Protein AF-0000000069709488 (afdb_homodimer)

Radius of gyration: 29.59 Å; Cα contacts (8 Å, |Δi|>4): 985; chains: 2; bounding box: 40×98×59 Å

pLDDT: mean 84.91, std 17.82, range [21.91, 98.38]

Solvent-accessible surface area (backbone atoms only — not comparable to full-atom values): 26931 Å² total; per-residue (Å²): 126,83,75,73,75,77,73,74,65,70,74,74,66,54,32,27,31,30,35,59,42,62,35,77,52,89,76,75,82,40,65,54,57,52,63,56,42,53,61,23,44,34,39,37,34,28,33,29,82,46,61,87,90,55,57,55,66,60,48,42,72,74,41,39,70,61,33,50,52,54,43,46,53,54,48,49,55,40,43,74,71,68,25,51,68,48,76,46,79,44,66,36,78,49,66,70,63,45,55,55,48,49,29,59,74,67,58,32,38,27,38,40,43,76,30,79,54,62,58,86,53,90,60,48,35,32,38,33,56,54,55,62,66,24,59,52,67,54,51,44,51,35,50,26,47,36,34,30,92,51,73,54,27,40,32,42,34,30,59,36,71,55,80,56,70,36,58,50,38,30,54,52,26,22,46,45,15,49,49,50,51,30,33,75,56,49,27,58,62,92,38,51,48,69,48,78,38,57,64,59,56,40,65,60,44,49,64,68,52,52,76,82,36,38,29,40,35,38,64,40,56,73,81,75,21,66,72,51,56,44,22,74,56,54,47,42,40,63,72,72,42,52,53,24,35,35,39,36,52,61,86,126,127,85,75,74,80,79,75,75,65,71,72,74,65,54,31,26,30,28,36,58,41,61,36,76,52,90,76,74,83,40,65,54,56,53,63,56,42,53,63,23,44,33,39,37,35,28,34,29,83,47,62,88,90,55,56,54,67,60,48,42,72,73,41,38,70,59,32,50,51,54,43,45,54,54,50,49,56,39,44,74,70,69,25,52,70,49,75,47,78,46,65,37,76,49,68,70,63,47,54,55,50,48,29,58,76,68,58,31,38,28,37,41,43,75,30,80,52,61,58,86,53,87,60,47,34,34,37,32,55,54,56,60,65,26,60,51,67,55,52,44,51,35,51,27,48,37,36,29,90,51,73,56,27,40,33,42,33,30,57,36,53,77,86,52,68,35,57,49,38,32,54,50,27,21,45,45,15,47,50,51,51,30,32,75,57,47,28,59,61,93,37,49,46,68,48,76,39,68,63,62,57,38,64,58,44,49,64,66,52,52,79,82,39,40,29,38,34,40,65,43,55,68,82,76,20,60,74,50,52,45,21,74,55,52,47,42,42,62,72,72,42,51,51,24,35,36,38,36,51,60,86,125

Secondary structure (DSSP, 8-state):
--------S----TTEEEEEEE-SS-----HHHHHHTTTSEEEEEEEEE--TTS-HHHHHHHHHHHHHHHHHHHHHHHHHTT-EEEEEEEEES-HHHHHHHHHHHTT-SEEEE--SPPPSSSS-EEEEE--TTS-HHHHHHHHHHHHTTS--EEEEEEE--SS-HHHHHHHHHHHHHHHHHHHHTT--GGGEEEEEE-SS-HHHHHHHHGGGSSEEEEE--STTHHHHTTTHHHHHHHHH---EEEEEPP--/--------S----TTEEEEEEE-SS-----HHHHHHTTTSEEEEEEEEE--TTS-HHHHHHHHHHHHHHHHHHHHHHHHHTT-EEEEEEEEES-HHHHHHHHHHHTT-SEEEE--SPPPSSSS-EEEEE--TTS-HHHHHHHHHHHHTTS--EEEEEEE--S--HHHHHHHHHHHHHHHHHHHHTT--GGGEEEEEE-SS-HHHHHHHHGGGSSEEEEE--STTHHHHTTTHHHHHHHHH---EEEEEPP--

Structure (mmCIF, N/CA/C/O backbone):
data_AF-0000000069709488-model_v1
#
loop_
_entity.id
_entity.type
_entity.pdbx_description
1 polymer 'UspA domain-containing protein'
#
loop_
_atom_site.group_PDB
_atom_site.id
_atom_site.type_symbol
_atom_site.label_atom_id
_atom_site.label_alt_id
_atom_site.label_comp_id
_atom_site.label_asym_id
_atom_site.label_entity_id
_atom_site.label_seq_id
_atom_site.pdbx_PDB_ins_code
_atom_site.Cartn_x
_atom_site.Cartn_y
_atom_site.Cartn_z
_atom_site.occupancy
_atom_site.B_iso_or_equiv
_atom_site.auth_seq_id
_atom_site.auth_comp_id
_atom_site.auth_asym_id
_atom_site.auth_atom_id
_atom_site.pdbx_PDB_model_num
ATOM 1 N N . MET A 1 1 ? 7.996 -11.148 27.422 1 22.48 1 MET A N 1
ATOM 2 C CA . MET A 1 1 ? 8.852 -11.539 26.297 1 22.48 1 MET A CA 1
ATOM 3 C C . MET A 1 1 ? 8.039 -12.266 25.219 1 22.48 1 MET A C 1
ATOM 5 O O . MET A 1 1 ? 7.336 -13.227 25.516 1 22.48 1 MET A O 1
ATOM 9 N N . PRO A 1 2 ? 7.441 -11.555 24.234 1 28.45 2 PRO A N 1
ATOM 10 C CA . PRO A 1 2 ? 6.41 -12.242 23.453 1 28.45 2 PRO A CA 1
ATOM 11 C C . PRO A 1 2 ? 6.91 -13.555 22.859 1 28.45 2 PRO A C 1
ATOM 13 O O . PRO A 1 2 ? 8.109 -13.711 22.609 1 28.45 2 PRO A O 1
ATOM 16 N N . LYS A 1 3 ? 6.266 -14.656 23.219 1 32.59 3 LYS A N 1
ATOM 17 C CA . LYS A 1 3 ? 6.629 -16.031 22.891 1 32.59 3 LYS A CA 1
ATOM 18 C C . LYS A 1 3 ? 7.066 -16.156 21.438 1 32.59 3 LYS A C 1
ATOM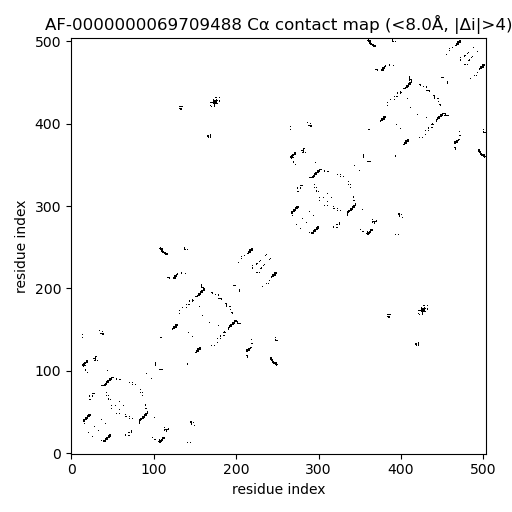 20 O O . LYS A 1 3 ? 6.422 -15.602 20.547 1 32.59 3 LYS A O 1
ATOM 25 N N . PRO A 1 4 ? 8.305 -16.609 21.156 1 30.84 4 PRO A N 1
ATOM 26 C CA . PRO A 1 4 ? 8.797 -16.953 19.828 1 30.84 4 PRO A CA 1
ATOM 27 C C . PRO A 1 4 ? 7.82 -17.797 19.031 1 30.84 4 PRO A C 1
ATOM 29 O O . PRO A 1 4 ? 7.172 -18.688 19.594 1 30.84 4 PRO A O 1
ATOM 32 N N . LEU A 1 5 ? 7.031 -17.266 18.125 1 33.62 5 LEU A N 1
ATOM 33 C CA . LEU A 1 5 ? 6.246 -18.172 17.297 1 33.62 5 LEU A CA 1
ATOM 34 C C . LEU A 1 5 ? 7.051 -19.422 16.953 1 33.62 5 LEU A C 1
ATOM 36 O O . LEU A 1 5 ? 8.195 -19.328 16.5 1 33.62 5 LEU A O 1
ATOM 40 N N . SER A 1 6 ? 6.887 -20.469 17.656 1 29.67 6 SER A N 1
ATOM 41 C CA . SER A 1 6 ? 7.473 -21.781 17.391 1 29.67 6 SER A CA 1
ATOM 42 C C . SER A 1 6 ? 7.566 -22.047 15.898 1 29.67 6 SER A C 1
ATOM 44 O O . SER A 1 6 ? 6.555 -22.031 15.195 1 29.67 6 SER A O 1
ATOM 46 N N . ALA A 1 7 ? 8.602 -21.734 15.258 1 36.12 7 ALA A N 1
ATOM 47 C CA . ALA A 1 7 ? 9.234 -21.875 13.945 1 36.12 7 ALA A CA 1
ATOM 48 C C . ALA A 1 7 ? 9.078 -23.297 13.414 1 36.12 7 ALA A C 1
ATOM 50 O O . ALA A 1 7 ? 9.758 -23.688 12.461 1 36.12 7 ALA A O 1
ATOM 51 N N . ASN A 1 8 ? 8.555 -24.156 14.133 1 33.22 8 ASN A N 1
ATOM 52 C CA . ASN A 1 8 ? 8.742 -25.547 13.695 1 33.22 8 ASN A CA 1
ATOM 53 C C . ASN A 1 8 ? 7.941 -25.844 12.43 1 33.22 8 ASN A C 1
ATOM 55 O O . ASN A 1 8 ? 7.633 -27 12.148 1 33.22 8 ASN A O 1
ATOM 59 N N . THR A 1 9 ? 6.906 -25 12.047 1 36.69 9 THR A N 1
ATOM 60 C CA . THR A 1 9 ? 6.16 -25.484 10.891 1 36.69 9 THR A CA 1
ATOM 61 C C . THR A 1 9 ? 7.078 -25.672 9.688 1 36.69 9 THR A C 1
ATOM 63 O O . THR A 1 9 ? 7.879 -24.781 9.375 1 36.69 9 THR A O 1
ATOM 66 N N . THR A 1 10 ? 7.398 -26.828 9.328 1 37.84 10 THR A N 1
ATOM 67 C CA . THR A 1 10 ? 8.156 -27.156 8.125 1 37.84 10 THR A CA 1
ATOM 68 C C . THR A 1 10 ? 7.922 -26.094 7.043 1 37.84 10 THR A C 1
ATOM 70 O O . THR A 1 10 ? 6.777 -25.781 6.719 1 37.84 10 THR A O 1
ATOM 73 N N . PRO A 1 11 ? 8.805 -25.234 6.852 1 42.09 11 PRO A N 1
ATOM 74 C CA . PRO A 1 11 ? 8.617 -24.141 5.902 1 42.09 11 PRO A CA 1
ATOM 75 C C . PRO A 1 11 ? 7.879 -24.578 4.637 1 42.09 11 PRO A C 1
ATOM 77 O O . PRO A 1 11 ? 8.219 -25.609 4.043 1 42.09 11 PRO A O 1
ATOM 80 N N . GLU A 1 12 ? 6.578 -24.75 4.598 1 50.81 12 GLU A N 1
ATOM 81 C CA . GLU A 1 12 ? 5.824 -25 3.371 1 50.81 12 GLU A CA 1
ATOM 82 C C . GLU A 1 12 ? 6.605 -24.531 2.143 1 50.81 12 GLU A C 1
ATOM 84 O O . GLU A 1 12 ? 7.102 -23.406 2.102 1 50.81 12 GLU A O 1
ATOM 89 N N . SER A 1 13 ? 7.281 -25.516 1.524 1 60.78 13 SER A N 1
ATOM 90 C CA . SER A 1 13 ? 8.102 -25.203 0.36 1 60.78 13 SER A CA 1
ATOM 91 C C . SER A 1 13 ? 7.32 -24.375 -0.658 1 60.78 13 SER A C 1
ATOM 93 O O . SER A 1 13 ? 6.277 -24.812 -1.148 1 60.78 13 SER A O 1
ATOM 95 N N . LEU A 1 14 ? 7.41 -23.125 -0.71 1 69.44 14 LEU A N 1
ATOM 96 C CA . LEU A 1 14 ? 6.699 -22.172 -1.567 1 69.44 14 LEU A CA 1
ATOM 97 C C . LEU A 1 14 ? 7.254 -22.219 -2.988 1 69.44 14 LEU A C 1
ATOM 99 O O . LEU A 1 14 ? 6.906 -21.359 -3.812 1 69.44 14 LEU A O 1
ATOM 103 N N . ASP A 1 15 ? 7.984 -23.469 -3.346 1 85.06 15 ASP A N 1
ATOM 104 C CA . ASP A 1 15 ? 8.602 -23.453 -4.672 1 85.06 15 ASP A CA 1
ATOM 105 C C . ASP A 1 15 ? 8.094 -24.625 -5.523 1 85.06 15 ASP A C 1
ATOM 107 O O . ASP A 1 15 ? 8.641 -24.906 -6.59 1 85.06 15 ASP A O 1
ATOM 111 N N . ARG A 1 16 ? 7.051 -25.312 -5.043 1 93.94 16 ARG A N 1
ATOM 112 C CA . ARG A 1 16 ? 6.508 -26.375 -5.871 1 93.94 16 ARG A CA 1
ATOM 113 C C . ARG A 1 16 ? 5.508 -25.828 -6.887 1 93.94 16 ARG A C 1
ATOM 115 O O . ARG A 1 16 ? 4.562 -25.125 -6.516 1 93.94 16 ARG A O 1
ATOM 122 N N . VAL A 1 17 ? 5.703 -26.219 -8.133 1 96.12 17 VAL A N 1
ATOM 123 C CA . VAL A 1 17 ? 4.906 -25.688 -9.227 1 96.12 17 VAL A CA 1
ATOM 124 C C . VAL A 1 17 ? 4.285 -26.844 -10.023 1 96.12 17 VAL A C 1
ATOM 126 O O . VAL A 1 17 ? 4.973 -27.797 -10.375 1 96.12 17 VAL A O 1
ATOM 129 N N . LEU A 1 18 ? 2.994 -26.75 -10.195 1 96.19 18 LEU A N 1
ATOM 130 C CA . LEU A 1 18 ? 2.332 -27.688 -11.102 1 96.19 18 LEU A CA 1
ATOM 131 C C . LEU A 1 18 ? 2.436 -27.203 -12.547 1 96.19 18 LEU A C 1
ATOM 133 O O . LEU A 1 18 ? 2.158 -26.047 -12.844 1 96.19 18 LEU A O 1
ATOM 137 N N . LEU A 1 19 ? 2.869 -28.109 -13.375 1 96.75 19 LEU A N 1
ATOM 138 C CA . LEU A 1 19 ? 2.98 -27.828 -14.805 1 96.75 19 LEU A CA 1
ATOM 139 C C . LEU A 1 19 ? 2.184 -28.844 -15.617 1 96.75 19 LEU A C 1
ATOM 141 O O . LEU A 1 19 ? 2.711 -29.891 -16 1 96.75 19 LEU A O 1
ATOM 145 N N . PRO A 1 20 ? 0.916 -28.531 -15.883 1 96 20 PRO A N 1
ATOM 146 C CA . PRO A 1 20 ? 0.095 -29.406 -16.719 1 96 20 PRO A CA 1
ATOM 147 C C . PRO A 1 20 ? 0.385 -29.25 -18.203 1 96 20 PRO A C 1
ATOM 149 O O . PRO A 1 20 ? 0.502 -28.125 -18.703 1 96 20 PRO A O 1
ATOM 152 N N . VAL A 1 21 ? 0.504 -30.391 -18.859 1 95.88 21 VAL A N 1
ATOM 153 C CA . VAL A 1 21 ? 0.723 -30.359 -20.297 1 95.88 21 VAL A CA 1
ATOM 154 C C . VAL A 1 21 ? -0.163 -31.406 -20.969 1 95.88 21 VAL A C 1
ATOM 156 O O . VAL A 1 21 ? -0.318 -32.531 -20.469 1 95.88 21 VAL A O 1
ATOM 159 N N . GLU A 1 22 ? -0.775 -31.016 -22.031 1 94.5 22 GLU A N 1
ATOM 160 C CA . GLU A 1 22 ? -1.573 -31.969 -22.797 1 94.5 22 GLU A CA 1
ATOM 161 C C . GLU A 1 22 ? -0.687 -32.875 -23.641 1 94.5 22 GLU A C 1
ATOM 163 O O . GLU A 1 22 ? 0.06 -32.375 -24.5 1 94.5 22 GLU A O 1
ATOM 168 N N . VAL A 1 23 ? -0.818 -34.219 -23.484 1 96.75 23 VAL A N 1
ATOM 169 C CA . VAL A 1 23 ? 0.104 -35.125 -24.141 1 96.75 23 VAL A CA 1
ATOM 170 C C . VAL A 1 23 ? -0.648 -35.969 -25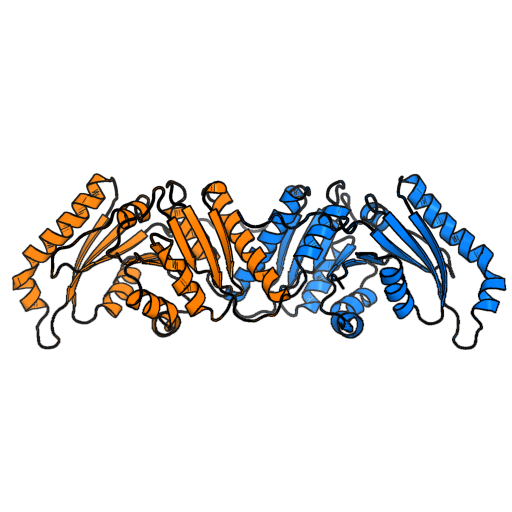.188 1 96.75 23 VAL A C 1
ATOM 172 O O . VAL A 1 23 ? -0.116 -36.938 -25.719 1 96.75 23 VAL A O 1
ATOM 175 N N . SER A 1 24 ? -1.902 -35.594 -25.469 1 94.25 24 SER A N 1
ATOM 176 C CA . SER A 1 24 ? -2.635 -36.25 -26.531 1 94.25 24 SER A CA 1
ATOM 177 C C . SER A 1 24 ? -2.082 -35.875 -27.906 1 94.25 24 SER A C 1
ATOM 179 O O . SER A 1 24 ? -2.367 -36.562 -28.891 1 94.25 24 SER A O 1
ATOM 181 N N . GLY A 1 25 ? -1.315 -34.844 -27.984 1 93 25 GLY A N 1
ATOM 182 C CA . GLY A 1 25 ? -0.586 -34.406 -29.156 1 93 25 GLY A CA 1
ATOM 183 C C . GLY A 1 25 ? 0.836 -33.969 -28.844 1 93 25 GLY A C 1
ATOM 184 O O . GLY A 1 25 ? 1.325 -34.188 -27.734 1 93 25 GLY A O 1
ATOM 185 N N . PRO A 1 26 ? 1.529 -33.5 -29.891 1 91.69 26 PRO A N 1
ATOM 186 C CA . PRO A 1 26 ? 2.891 -33 -29.656 1 91.69 26 PRO A CA 1
ATOM 187 C C . PRO A 1 26 ? 2.945 -31.906 -28.609 1 91.69 26 PRO A C 1
ATOM 189 O O . PRO A 1 26 ? 2.047 -31.062 -28.547 1 91.69 26 PRO A O 1
ATOM 192 N N . VAL A 1 27 ? 3.961 -31.969 -27.812 1 91.88 27 VAL A N 1
ATOM 193 C CA . VAL A 1 27 ? 4.105 -31 -26.734 1 91.88 27 VAL A CA 1
ATOM 194 C C . VAL A 1 27 ? 5.293 -30.078 -27.016 1 91.88 27 VAL A C 1
ATOM 196 O O . VAL A 1 27 ? 6.383 -30.562 -27.359 1 91.88 27 VAL A O 1
ATOM 199 N N . SER A 1 28 ? 5.008 -28.812 -26.969 1 88.19 28 SER A N 1
ATOM 200 C CA . SER A 1 28 ? 6.062 -27.812 -27.062 1 88.19 28 SER A CA 1
ATOM 201 C C . SER A 1 28 ? 6.117 -26.938 -25.812 1 88.19 28 SER A C 1
ATOM 203 O O . SER A 1 28 ? 5.102 -26.375 -25.391 1 88.19 28 SER A O 1
ATOM 205 N N . LEU A 1 29 ? 7.246 -26.922 -25.188 1 91.69 29 LEU A N 1
ATOM 206 C CA . LEU A 1 29 ? 7.43 -26.125 -23.984 1 91.69 29 LEU A CA 1
ATOM 207 C C . LEU A 1 29 ? 8.258 -24.875 -24.281 1 91.69 29 LEU A C 1
ATOM 209 O O . LEU A 1 29 ? 9.422 -24.984 -24.688 1 91.69 29 LEU A O 1
ATOM 213 N N . GLN A 1 30 ? 7.688 -23.766 -24.125 1 92.12 30 GLN A N 1
ATOM 214 C CA . GLN A 1 30 ? 8.352 -22.5 -24.406 1 92.12 30 GLN A CA 1
ATOM 215 C C . GLN A 1 30 ? 9.469 -22.219 -23.406 1 92.12 30 GLN A C 1
ATOM 217 O O . GLN A 1 30 ? 9.398 -22.656 -22.25 1 92.12 30 GLN A O 1
ATOM 222 N N . GLU A 1 31 ? 10.422 -21.406 -23.891 1 92.75 31 GLU A N 1
ATOM 223 C CA . GLU A 1 31 ? 11.523 -21 -23.016 1 92.75 31 GLU A CA 1
ATOM 224 C C . GLU A 1 31 ? 11.016 -20.219 -21.812 1 92.75 31 GLU A C 1
ATOM 226 O O . GLU A 1 31 ? 11.586 -20.312 -20.719 1 92.75 31 GLU A O 1
ATOM 231 N N . THR A 1 32 ? 9.938 -19.531 -22.047 1 94.38 32 THR A N 1
ATOM 232 C CA . THR A 1 32 ? 9.32 -18.766 -20.969 1 94.38 32 THR A CA 1
ATOM 233 C C . THR A 1 32 ? 8.984 -19.672 -19.781 1 94.38 32 THR A C 1
ATOM 235 O O . THR A 1 32 ? 9.227 -19.312 -18.625 1 94.38 32 THR A O 1
ATOM 238 N N . VAL A 1 33 ? 8.492 -20.828 -20.062 1 96.06 33 VAL A N 1
ATOM 239 C CA . VAL A 1 33 ? 8.094 -21.75 -19.016 1 96.06 33 VAL A CA 1
ATOM 240 C C . VAL A 1 33 ? 9.328 -22.25 -18.266 1 96.06 33 VAL A C 1
ATOM 242 O O . VAL A 1 33 ? 9.328 -22.328 -17.031 1 96.06 33 VAL A O 1
ATOM 245 N N . ILE A 1 34 ? 10.359 -22.562 -19 1 94.94 34 ILE A N 1
ATOM 246 C CA . ILE A 1 34 ? 11.602 -23.047 -18.391 1 94.94 34 ILE A CA 1
ATOM 247 C C . ILE A 1 34 ? 12.148 -21.984 -17.438 1 94.94 34 ILE A C 1
ATOM 249 O O . ILE A 1 34 ? 12.531 -22.312 -16.312 1 94.94 34 ILE A O 1
ATOM 253 N N . GLU A 1 35 ? 12.148 -20.781 -17.875 1 93.62 35 GLU A N 1
ATOM 254 C CA . GLU A 1 35 ? 12.648 -19.672 -17.047 1 93.62 35 GLU A CA 1
ATOM 255 C C . GLU A 1 35 ? 11.812 -19.5 -15.789 1 93.62 35 GLU A C 1
ATOM 257 O O . GLU A 1 35 ? 12.359 -19.234 -14.711 1 93.62 35 GLU A O 1
ATOM 262 N N . MET A 1 36 ? 10.555 -19.766 -15.898 1 95 36 MET A N 1
ATOM 263 C CA . MET A 1 36 ? 9.633 -19.516 -14.789 1 95 36 MET A CA 1
ATOM 264 C C . MET A 1 36 ? 9.805 -20.578 -13.703 1 95 36 MET A C 1
ATOM 266 O O . MET A 1 36 ? 9.609 -20.297 -12.516 1 95 36 MET A O 1
ATOM 270 N N . VAL A 1 37 ? 10.258 -21.766 -14.109 1 96.12 37 VAL A N 1
ATOM 271 C CA . VAL A 1 37 ? 10.258 -22.828 -13.117 1 96.12 37 VAL A CA 1
ATOM 272 C C . VAL A 1 37 ? 11.695 -23.219 -12.781 1 96.12 37 VAL A C 1
ATOM 274 O O . VAL A 1 37 ? 11.93 -24.266 -12.164 1 96.12 37 VAL A O 1
ATOM 277 N N . ARG A 1 38 ? 12.609 -22.406 -13.133 1 94.44 38 ARG A N 1
ATOM 278 C CA . ARG A 1 38 ? 14.031 -22.734 -13.016 1 94.44 38 ARG A CA 1
ATOM 279 C C . ARG A 1 38 ? 14.398 -23.047 -11.57 1 94.44 38 ARG A C 1
ATOM 281 O O . ARG A 1 38 ? 15.203 -23.938 -11.312 1 94.44 38 ARG A O 1
ATOM 288 N N . SER A 1 39 ? 13.852 -22.406 -10.633 1 93.12 39 SER A N 1
ATOM 289 C CA . SER A 1 39 ? 14.227 -22.547 -9.227 1 93.12 39 SER A CA 1
ATOM 290 C C . SER A 1 39 ? 13.18 -23.359 -8.461 1 93.12 39 SER A C 1
ATOM 292 O O . SER A 1 39 ? 13.18 -23.375 -7.227 1 93.12 39 SER A O 1
ATOM 294 N N . SER A 1 40 ? 12.32 -24.062 -9.195 1 95.12 40 SER A N 1
ATOM 295 C CA . SER A 1 40 ? 11.188 -24.719 -8.539 1 95.12 40 SER A CA 1
ATOM 296 C C . SER A 1 40 ? 11.32 -26.234 -8.578 1 95.12 40 SER A C 1
ATOM 298 O O . SER A 1 40 ? 12.164 -26.766 -9.305 1 95.12 40 SER A O 1
ATOM 300 N N . LYS A 1 41 ? 10.594 -26.844 -7.742 1 95.81 41 LYS A N 1
ATOM 301 C CA . LYS A 1 41 ? 10.273 -28.266 -7.871 1 95.81 41 LYS A CA 1
ATOM 302 C C . LYS A 1 41 ? 9.008 -28.469 -8.695 1 95.81 41 LYS A C 1
ATOM 304 O O . LYS A 1 41 ? 7.914 -28.094 -8.266 1 95.81 41 LYS A O 1
ATOM 309 N N . VAL A 1 42 ? 9.203 -29.172 -9.828 1 97.44 42 VAL A N 1
ATOM 310 C CA . VAL A 1 42 ? 8.109 -29.203 -10.789 1 97.44 42 VAL A CA 1
ATOM 311 C C . VAL A 1 42 ? 7.332 -30.516 -10.648 1 97.44 42 VAL A C 1
ATOM 313 O O . VAL A 1 42 ? 7.926 -31.594 -10.547 1 97.44 42 VAL A O 1
ATOM 316 N N . VAL A 1 43 ? 6.035 -30.391 -10.531 1 97.75 43 VAL A N 1
ATOM 317 C CA . VAL A 1 43 ? 5.133 -31.516 -10.758 1 97.75 43 VAL A CA 1
ATOM 318 C C . VAL A 1 43 ? 4.605 -31.469 -12.195 1 97.75 43 VAL A C 1
ATOM 320 O O . VAL A 1 43 ? 3.729 -30.672 -12.516 1 97.75 43 VAL A O 1
ATOM 323 N N . LEU A 1 44 ? 5.191 -32.312 -12.961 1 98 44 LEU A N 1
ATOM 324 C CA . LEU A 1 44 ? 4.84 -32.406 -14.375 1 98 44 LEU A CA 1
ATOM 325 C C . LEU A 1 44 ? 3.635 -33.312 -14.586 1 98 44 LEU A C 1
ATOM 327 O O . LEU A 1 44 ? 3.746 -34.531 -14.445 1 98 44 LEU A O 1
ATOM 331 N N . LEU A 1 45 ? 2.492 -32.719 -14.938 1 97.69 45 LEU A N 1
ATOM 332 C CA . LEU A 1 45 ? 1.244 -33.438 -15.102 1 97.69 45 LEU A CA 1
ATOM 333 C C . LEU A 1 45 ? 0.881 -33.562 -16.578 1 97.69 45 LEU A C 1
ATOM 335 O O . LEU A 1 45 ? 0.44 -32.594 -17.203 1 97.69 45 LEU A O 1
ATOM 339 N N . GLY A 1 46 ? 1.085 -34.75 -17.094 1 97.44 46 GLY A N 1
ATOM 340 C CA . GLY A 1 46 ? 0.587 -35.031 -18.422 1 97.44 46 GLY A CA 1
ATOM 341 C C . GLY A 1 46 ? -0.857 -35.469 -18.438 1 97.44 46 GLY A C 1
ATOM 342 O O . GLY A 1 46 ? -1.214 -36.438 -17.75 1 97.44 46 GLY A O 1
ATOM 343 N N . TYR A 1 47 ? -1.631 -34.75 -19.219 1 96.12 47 TYR A N 1
ATOM 344 C CA . TYR A 1 47 ? -3.016 -35.219 -19.281 1 96.12 47 TYR A CA 1
ATOM 345 C C . TYR A 1 47 ? -3.434 -35.5 -20.719 1 96.12 47 TYR A C 1
ATOM 347 O O . TYR A 1 47 ? -2.918 -34.875 -21.656 1 96.12 47 TYR A O 1
ATOM 355 N N . TRP A 1 48 ? -4.246 -36.5 -20.844 1 95.81 48 TRP A N 1
ATOM 356 C CA . TRP A 1 48 ? -4.863 -36.938 -22.094 1 95.81 48 TRP A CA 1
ATOM 357 C C . TRP A 1 48 ? -6.387 -36.844 -22 1 95.81 48 TRP A C 1
ATOM 359 O O . TRP A 1 48 ? -7.008 -37.625 -21.266 1 95.81 48 TRP A O 1
ATOM 369 N N . SER A 1 49 ? -6.906 -35.938 -22.781 1 91.88 49 SER A N 1
ATOM 370 C CA . SER A 1 49 ? -8.352 -35.781 -22.766 1 91.88 49 SER A CA 1
ATOM 371 C C . SER A 1 49 ? -9.047 -36.906 -23.531 1 91.88 49 SER A C 1
ATOM 373 O O . SER A 1 49 ? -8.688 -37.188 -24.688 1 91.88 49 SER A O 1
ATOM 375 N N . ILE A 1 50 ? -10.016 -37.469 -22.844 1 93.44 50 ILE A N 1
ATOM 376 C CA . ILE A 1 50 ? -10.719 -38.562 -23.484 1 93.44 50 ILE A CA 1
ATOM 377 C C . ILE A 1 50 ? -12.195 -38.219 -23.625 1 93.44 50 ILE A C 1
ATOM 379 O O . ILE A 1 50 ? -12.75 -37.469 -22.828 1 93.44 50 ILE A O 1
ATOM 383 N N . PRO A 1 51 ? -12.891 -38.719 -24.734 1 88.62 51 PRO A N 1
ATOM 384 C CA . PRO A 1 51 ? -14.328 -38.469 -24.891 1 88.62 51 PRO A CA 1
ATOM 385 C C . PRO A 1 51 ? -15.156 -39.062 -23.75 1 88.62 51 PRO A C 1
ATOM 387 O O . PRO A 1 51 ? -14.734 -40 -23.078 1 88.62 51 PRO A O 1
ATOM 390 N N . ASP A 1 52 ? -16.359 -38.469 -23.609 1 88 52 ASP A N 1
ATOM 391 C CA . ASP A 1 52 ? -17.25 -38.875 -22.516 1 88 52 ASP A CA 1
ATOM 392 C C . ASP A 1 52 ? -17.609 -40.344 -22.625 1 88 52 ASP A C 1
ATOM 394 O O . ASP A 1 52 ? -17.781 -41 -21.594 1 88 52 ASP A O 1
ATOM 398 N N . GLN A 1 53 ? -17.688 -40.844 -23.766 1 87.25 53 GLN A N 1
ATOM 399 C CA . GLN A 1 53 ? -18.188 -42.188 -23.969 1 87.25 53 GLN A CA 1
ATOM 400 C C . GLN A 1 53 ? -17.047 -43.219 -23.859 1 87.25 53 GLN A C 1
ATOM 402 O O . GLN A 1 53 ? -17.297 -44.438 -23.875 1 87.25 53 GLN A O 1
ATOM 407 N N . SER A 1 54 ? -15.852 -42.75 -23.734 1 86.25 54 SER A N 1
ATOM 408 C CA . SER A 1 54 ? -14.703 -43.656 -23.719 1 86.25 54 SER A CA 1
ATOM 409 C C . SER A 1 54 ? -14.289 -44 -22.281 1 86.25 54 SER A C 1
ATOM 411 O O . SER A 1 54 ? -14.602 -43.25 -21.344 1 86.25 54 SER A O 1
ATOM 413 N N . SER A 1 55 ? -13.672 -45.188 -22.219 1 90.38 55 SER A N 1
ATOM 414 C CA . SER A 1 55 ? -13.109 -45.625 -20.938 1 90.38 55 SER A CA 1
ATOM 415 C C . SER A 1 55 ? -11.664 -45.156 -20.781 1 90.38 55 SER A C 1
ATOM 417 O O . SER A 1 55 ? -10.859 -45.312 -21.688 1 90.38 55 SER A O 1
ATOM 419 N N . ALA A 1 56 ? -11.32 -44.625 -19.594 1 88.56 56 ALA A N 1
ATOM 420 C CA . ALA A 1 56 ? -9.961 -44.188 -19.312 1 88.56 56 ALA A CA 1
ATOM 421 C C . ALA A 1 56 ? -8.977 -45.344 -19.406 1 88.56 56 ALA A C 1
ATOM 423 O O . ALA A 1 56 ? -7.867 -45.188 -19.922 1 88.56 56 ALA A O 1
ATOM 424 N N . ASP A 1 57 ? -9.43 -46.469 -18.953 1 91.75 57 ASP A N 1
ATOM 425 C CA . ASP A 1 57 ? -8.562 -47.625 -18.953 1 91.75 57 ASP A CA 1
ATOM 426 C C . ASP A 1 57 ? -8.227 -48.062 -20.391 1 91.75 57 ASP A C 1
ATOM 428 O O . ASP A 1 57 ? -7.09 -48.438 -20.688 1 91.75 57 ASP A O 1
ATOM 432 N N . GLN A 1 58 ? -9.188 -48.031 -21.203 1 92.06 58 GLN A N 1
ATOM 433 C CA . GLN A 1 58 ? -8.977 -48.406 -22.594 1 92.06 58 GLN A CA 1
ATOM 434 C C . GLN A 1 58 ? -7.984 -47.469 -23.266 1 92.06 58 GLN A C 1
ATOM 436 O O . GLN A 1 58 ? -7.074 -47.906 -23.969 1 92.06 58 GLN A O 1
ATOM 441 N N . HIS A 1 59 ? -8.133 -46.25 -23.047 1 93.69 59 HIS A N 1
ATOM 442 C CA . HIS A 1 59 ? -7.23 -45.281 -23.641 1 93.69 59 HIS A CA 1
ATOM 443 C C . HIS A 1 59 ? -5.82 -45.406 -23.078 1 93.69 59 HIS A C 1
ATOM 445 O O . HIS A 1 59 ? -4.84 -45.25 -23.812 1 93.69 59 HIS A O 1
ATOM 451 N N . ARG A 1 60 ? -5.789 -45.656 -21.812 1 93.88 60 ARG A N 1
ATOM 452 C CA . ARG A 1 60 ? -4.484 -45.844 -21.188 1 93.88 60 ARG A CA 1
ATOM 453 C C . ARG A 1 60 ? -3.764 -47.062 -21.812 1 93.88 60 ARG A C 1
ATOM 455 O O . ARG A 1 60 ? -2.561 -46.969 -22.078 1 93.88 60 ARG A O 1
ATOM 462 N N . ASP A 1 61 ? -4.52 -48.062 -22.031 1 94.25 61 ASP A N 1
ATOM 463 C CA . ASP A 1 61 ? -3.932 -49.25 -22.625 1 94.25 61 ASP A CA 1
ATOM 464 C C . ASP A 1 61 ? -3.422 -48.969 -24.047 1 94.25 61 ASP A C 1
ATOM 466 O O . ASP A 1 61 ? -2.361 -49.438 -24.438 1 94.25 61 ASP A O 1
ATOM 470 N N . GLN A 1 62 ? -4.16 -48.156 -24.734 1 94.69 62 GLN A N 1
ATOM 471 C CA . GLN A 1 62 ? -3.857 -47.906 -26.141 1 94.69 62 GLN A CA 1
ATOM 472 C C . GLN A 1 62 ? -2.779 -46.844 -26.281 1 94.69 62 GLN A C 1
ATOM 474 O O . GLN A 1 62 ? -1.937 -46.906 -27.172 1 94.69 62 GLN A O 1
ATOM 479 N N . PHE A 1 63 ? -2.779 -45.844 -25.422 1 96.12 63 PHE A N 1
ATOM 480 C CA . PHE A 1 63 ? -1.963 -44.688 -25.703 1 96.12 63 PHE A CA 1
ATOM 481 C C . PHE A 1 63 ? -1.023 -44.375 -24.531 1 96.12 63 PHE A C 1
ATOM 483 O O . PHE A 1 63 ? -0.316 -43.375 -24.547 1 96.12 63 PHE A O 1
ATOM 490 N N . GLY A 1 64 ? -0.987 -45.094 -23.531 1 96.69 64 GLY A N 1
ATOM 491 C CA . GLY A 1 64 ? -0.21 -44.875 -22.328 1 96.69 64 GLY A CA 1
ATOM 492 C C . GLY A 1 64 ? 1.273 -44.688 -22.594 1 96.69 64 GLY A C 1
ATOM 493 O O . GLY A 1 64 ? 1.903 -43.781 -22.078 1 96.69 64 GLY A O 1
ATOM 494 N N . LYS A 1 65 ? 1.809 -45.656 -23.406 1 97.19 65 LYS A N 1
ATOM 495 C CA . LYS A 1 65 ? 3.232 -45.594 -23.719 1 97.19 65 LYS A CA 1
ATOM 496 C C . LYS A 1 65 ? 3.578 -44.312 -24.469 1 97.19 65 LYS A C 1
ATOM 498 O O . LYS A 1 65 ? 4.594 -43.656 -24.172 1 97.19 65 LYS A O 1
ATOM 503 N N . GLU A 1 66 ? 2.76 -43.969 -25.422 1 97.12 66 GLU A N 1
ATOM 504 C CA . GLU A 1 66 ? 2.973 -42.75 -26.172 1 97.12 66 GLU A CA 1
ATOM 505 C C . GLU A 1 66 ? 2.881 -41.531 -25.266 1 97.12 66 GLU A C 1
ATOM 507 O O . GLU A 1 66 ? 3.695 -40.594 -25.375 1 97.12 66 GLU A O 1
ATOM 512 N N . ALA A 1 67 ? 1.912 -41.531 -24.406 1 97.62 67 ALA A N 1
ATOM 513 C CA . ALA A 1 67 ? 1.729 -40.438 -23.469 1 97.62 67 ALA A CA 1
ATOM 514 C C . ALA A 1 67 ? 2.953 -40.25 -22.562 1 97.62 67 ALA A C 1
ATOM 516 O O . ALA A 1 67 ? 3.445 -39.156 -22.375 1 97.62 67 ALA A O 1
ATOM 517 N N . GLU A 1 68 ? 3.453 -41.344 -22.047 1 97.81 68 GLU A N 1
ATOM 518 C CA . GLU A 1 68 ? 4.617 -41.312 -21.172 1 97.81 68 GLU A CA 1
ATOM 519 C C . GLU A 1 68 ? 5.859 -40.812 -21.906 1 97.81 68 GLU A C 1
ATOM 521 O O . GLU A 1 68 ? 6.664 -40.094 -21.344 1 97.81 68 GLU A O 1
ATOM 526 N N . LYS A 1 69 ? 5.98 -41.281 -23.094 1 97.75 69 LYS A N 1
ATOM 527 C CA . LYS A 1 69 ? 7.125 -40.844 -23.891 1 97.75 69 LYS A CA 1
ATOM 528 C C . LYS A 1 69 ? 7.109 -39.344 -24.125 1 97.75 69 LYS A C 1
ATOM 530 O O . LYS A 1 69 ? 8.133 -38.688 -23.969 1 97.75 69 LYS A O 1
ATOM 535 N N . ARG A 1 70 ? 5.977 -38.812 -24.516 1 97.75 70 ARG A N 1
ATOM 536 C CA . ARG A 1 70 ? 5.855 -37.375 -24.766 1 97.75 70 ARG A CA 1
ATOM 537 C C . ARG A 1 70 ? 6.121 -36.594 -23.484 1 97.75 70 ARG A C 1
ATOM 539 O O . ARG A 1 70 ? 6.801 -35.562 -23.516 1 97.75 70 ARG A O 1
ATOM 546 N N . LEU A 1 71 ? 5.582 -37.094 -22.391 1 98.12 71 LEU A N 1
ATOM 547 C CA . LEU A 1 71 ? 5.805 -36.406 -21.125 1 98.12 71 LEU A CA 1
ATOM 548 C C . LEU A 1 71 ? 7.273 -36.469 -20.719 1 98.12 71 LEU A C 1
ATOM 550 O O . LEU A 1 71 ? 7.82 -35.5 -20.203 1 98.12 71 LEU A O 1
ATOM 554 N N . GLN A 1 72 ? 7.883 -37.625 -20.938 1 97.5 72 GLN A N 1
ATOM 555 C CA . GLN A 1 72 ? 9.297 -37.781 -20.594 1 97.5 72 GLN A CA 1
ATOM 556 C C . GLN A 1 72 ? 10.164 -36.812 -21.391 1 97.5 72 GLN A C 1
ATOM 558 O O . GLN A 1 72 ? 11.172 -36.312 -20.875 1 97.5 72 GLN A O 1
ATOM 563 N N . ALA A 1 73 ? 9.766 -36.562 -22.594 1 97.56 73 ALA A N 1
ATOM 564 C CA . ALA A 1 73 ? 10.508 -35.594 -23.391 1 97.56 73 ALA A CA 1
ATOM 565 C C . ALA A 1 73 ? 10.492 -34.219 -22.75 1 97.56 73 ALA A C 1
ATOM 567 O O . ALA A 1 73 ? 11.5 -33.5 -22.75 1 97.56 73 ALA A O 1
ATOM 568 N N . VAL A 1 74 ? 9.352 -33.875 -22.25 1 97.62 74 VAL A N 1
ATOM 569 C CA . VAL A 1 74 ? 9.25 -32.594 -21.531 1 97.62 74 VAL A CA 1
ATOM 570 C C . VAL A 1 74 ? 10.109 -32.656 -20.266 1 97.62 74 VAL A C 1
ATOM 572 O O . VAL A 1 74 ? 10.836 -31.688 -19.969 1 97.62 74 VAL A O 1
ATOM 575 N N . GLY A 1 75 ? 10.016 -33.719 -19.562 1 97.81 75 GLY A N 1
ATOM 576 C CA . GLY A 1 75 ? 10.844 -33.906 -18.391 1 97.81 75 GLY A CA 1
ATOM 577 C C . GLY A 1 75 ? 12.328 -33.812 -18.688 1 97.81 75 GLY A C 1
ATOM 578 O O . GLY A 1 75 ? 13.086 -33.219 -17.922 1 97.81 75 GLY A O 1
ATOM 579 N N . ASP A 1 76 ? 12.766 -34.406 -19.766 1 97.19 76 ASP A N 1
ATOM 580 C CA . ASP A 1 76 ? 14.164 -34.375 -20.172 1 97.19 76 ASP A CA 1
ATOM 581 C C . ASP A 1 76 ? 14.625 -32.938 -20.406 1 97.19 76 ASP A C 1
ATOM 583 O O . ASP A 1 76 ? 15.75 -32.562 -20.078 1 97.19 76 ASP A O 1
ATOM 587 N N . ARG A 1 77 ? 13.789 -32.219 -21 1 96.25 77 ARG A N 1
ATOM 588 C CA . ARG A 1 77 ? 14.109 -30.812 -21.219 1 96.25 77 ARG A CA 1
ATOM 589 C C . ARG A 1 77 ? 14.281 -30.094 -19.891 1 96.25 77 ARG A C 1
ATOM 591 O O . ARG A 1 77 ? 15.219 -29.297 -19.734 1 96.25 77 ARG A O 1
ATOM 598 N N . LEU A 1 78 ? 13.367 -30.328 -18.984 1 97.38 78 LEU A N 1
ATOM 599 C CA . LEU A 1 78 ? 13.508 -29.734 -17.656 1 97.38 78 LEU A CA 1
ATOM 600 C C . LEU A 1 78 ? 14.82 -30.156 -17.016 1 97.38 78 LEU A C 1
ATOM 602 O O . LEU A 1 78 ? 15.57 -29.312 -16.5 1 97.38 78 LEU A O 1
ATOM 606 N N . SER A 1 79 ? 15.133 -31.438 -17.094 1 96.81 79 SER A N 1
ATOM 607 C CA . SER A 1 79 ? 16.328 -32 -16.469 1 96.81 79 SER A CA 1
ATOM 608 C C . SER A 1 79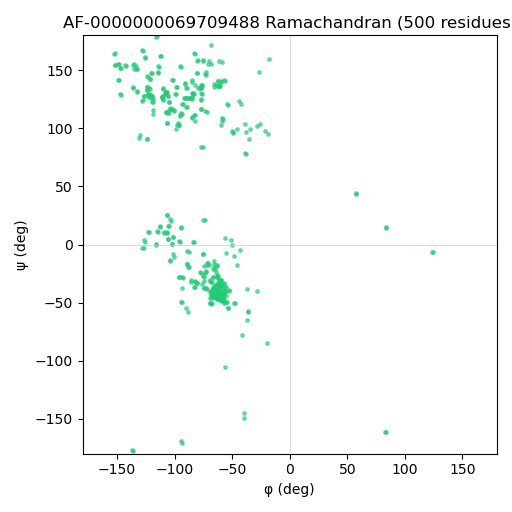 ? 17.594 -31.406 -17.094 1 96.81 79 SER A C 1
ATOM 610 O O . SER A 1 79 ? 18.594 -31.203 -16.391 1 96.81 79 SER A O 1
ATOM 612 N N . SER A 1 80 ? 17.547 -31.141 -18.328 1 96.62 80 SER A N 1
ATOM 613 C CA . SER A 1 80 ? 18.703 -30.578 -19.016 1 96.62 80 SER A CA 1
ATOM 614 C C . SER A 1 80 ? 19.031 -29.188 -18.484 1 96.62 80 SER A C 1
ATOM 616 O O . SER A 1 80 ? 20.156 -28.703 -18.656 1 96.62 80 SER A O 1
ATOM 618 N N . HIS A 1 81 ? 18.125 -28.562 -17.891 1 95.62 81 HIS A N 1
ATOM 619 C CA . HIS A 1 81 ? 18.328 -27.25 -17.297 1 95.62 81 HIS A CA 1
ATOM 620 C C . HIS A 1 81 ? 18.516 -27.344 -15.789 1 95.62 81 HIS A C 1
ATOM 622 O O . HIS A 1 81 ? 18.5 -26.328 -15.094 1 95.62 81 HIS A O 1
ATOM 628 N N . GLY A 1 82 ? 18.594 -28.531 -15.297 1 95.69 82 GLY A N 1
ATOM 629 C CA . GLY A 1 82 ? 18.844 -28.75 -13.883 1 95.69 82 GLY A CA 1
ATOM 630 C C . GLY A 1 82 ? 17.594 -28.672 -13.023 1 95.69 82 GLY A C 1
ATOM 631 O O . GLY A 1 82 ? 17.672 -28.516 -11.805 1 95.69 82 GLY A O 1
ATOM 632 N N . ILE A 1 83 ? 16.453 -28.734 -13.625 1 96.5 83 ILE A N 1
ATOM 633 C CA . ILE A 1 83 ? 15.195 -28.594 -12.898 1 96.5 83 ILE A CA 1
ATOM 634 C C . ILE A 1 83 ? 14.719 -29.984 -12.438 1 96.5 83 ILE A C 1
ATOM 636 O O . ILE A 1 83 ? 14.656 -30.922 -13.234 1 96.5 83 ILE A O 1
ATOM 640 N N . GLU A 1 84 ? 14.477 -30.016 -11.109 1 95.94 84 GLU A N 1
ATOM 641 C CA . GLU A 1 84 ? 13.914 -31.25 -10.555 1 95.94 84 GLU A CA 1
ATOM 642 C C . GLU A 1 84 ? 12.422 -31.359 -10.867 1 95.94 84 GLU A C 1
ATOM 644 O O . GLU A 1 84 ? 11.688 -30.375 -10.805 1 95.94 84 GLU A O 1
ATOM 649 N N . PHE A 1 85 ? 12.047 -32.625 -11.25 1 97.19 85 PHE A N 1
ATOM 650 C CA . PHE A 1 85 ? 10.617 -32.812 -11.5 1 97.19 85 PHE A CA 1
ATOM 651 C C . PHE A 1 85 ? 10.156 -34.188 -11.125 1 97.19 85 PHE A C 1
ATOM 653 O O . PHE A 1 85 ? 10.961 -35.125 -11.078 1 97.19 85 PHE A O 1
ATOM 660 N N . GLN A 1 86 ? 8.961 -34.312 -10.773 1 97.62 86 GLN A N 1
ATOM 661 C CA . GLN A 1 86 ? 8.203 -35.562 -10.758 1 97.62 86 GLN A CA 1
ATOM 662 C C . GLN A 1 86 ? 7.082 -35.531 -11.789 1 97.62 86 GLN A C 1
ATOM 664 O O . GLN A 1 86 ? 6.625 -34.469 -12.188 1 97.62 86 GLN A O 1
ATOM 669 N N . LYS A 1 87 ? 6.699 -36.719 -12.266 1 97.88 87 LYS A N 1
ATOM 670 C CA . LYS A 1 87 ? 5.738 -36.688 -13.367 1 97.88 87 LYS A CA 1
ATOM 671 C C . LYS A 1 87 ? 4.602 -37.688 -13.109 1 97.88 87 LYS A C 1
ATOM 673 O O . LYS A 1 87 ? 4.762 -38.625 -12.344 1 97.88 87 LYS A O 1
ATOM 678 N N . GLU A 1 88 ? 3.533 -37.344 -13.688 1 97.5 88 GLU A N 1
ATOM 679 C CA . GLU A 1 88 ? 2.357 -38.219 -13.703 1 97.5 88 GLU A CA 1
ATOM 680 C C . GLU A 1 88 ? 1.544 -38 -14.977 1 97.5 88 GLU A C 1
ATOM 682 O O . GLU A 1 88 ? 1.405 -36.875 -15.461 1 97.5 88 GLU A O 1
ATOM 687 N N . VAL A 1 89 ? 1.044 -39.125 -15.477 1 97.38 89 VAL A N 1
ATOM 688 C CA . VAL A 1 89 ? 0.136 -39.062 -16.609 1 97.38 89 VAL A CA 1
ATOM 689 C C . VAL A 1 89 ? -1.276 -39.438 -16.172 1 97.38 89 VAL A C 1
ATOM 691 O O . VAL A 1 89 ? -1.468 -40.438 -15.453 1 97.38 89 VAL A O 1
ATOM 694 N N . VAL A 1 90 ? -2.195 -38.656 -16.594 1 96.12 90 VAL A N 1
ATOM 695 C CA . VAL A 1 90 ? -3.582 -38.938 -16.234 1 96.12 90 VAL A CA 1
ATOM 696 C C . VAL A 1 90 ? -4.465 -38.844 -17.484 1 96.12 90 VAL A C 1
ATOM 698 O O . VAL A 1 90 ? -4.328 -37.938 -18.281 1 96.12 90 VAL A O 1
ATOM 701 N N . PHE A 1 91 ? -5.293 -39.844 -17.688 1 95.81 91 PHE A N 1
ATOM 702 C CA . PHE A 1 91 ? -6.344 -39.812 -18.688 1 95.81 91 PHE A CA 1
ATOM 703 C C . PHE A 1 91 ? -7.66 -39.344 -18.094 1 95.81 91 PHE A C 1
ATOM 705 O O . PHE A 1 91 ? -8.133 -39.906 -17.094 1 95.81 91 PHE A O 1
ATOM 712 N N . THR A 1 92 ? -8.148 -38.25 -18.688 1 91.88 92 THR A N 1
ATOM 713 C CA . THR A 1 92 ? -9.25 -37.594 -17.984 1 91.88 92 THR A CA 1
ATOM 714 C C . THR A 1 92 ? -10.289 -37.062 -18.953 1 91.88 92 THR A C 1
ATOM 716 O O . THR A 1 92 ? -9.977 -36.812 -20.125 1 91.88 92 THR A O 1
ATOM 719 N N . LYS A 1 93 ? -11.562 -36.969 -18.391 1 90.31 93 LYS A N 1
ATOM 720 C CA . LYS A 1 93 ? -12.664 -36.312 -19.078 1 90.31 93 LYS A CA 1
ATOM 721 C C . LYS A 1 93 ? -12.883 -34.906 -18.547 1 90.31 93 LYS A C 1
ATOM 723 O O . LYS A 1 93 ? -13.641 -34.125 -19.141 1 90.31 93 LYS A O 1
ATOM 728 N N . ASN A 1 94 ? -12.258 -34.594 -17.484 1 86.25 94 ASN A N 1
ATOM 729 C CA . ASN A 1 94 ? -12.438 -33.344 -16.766 1 86.25 94 ASN A CA 1
ATOM 730 C C . ASN A 1 94 ? -11.094 -32.688 -16.484 1 86.25 94 ASN A C 1
ATOM 732 O O . ASN A 1 94 ? -10.523 -32.875 -15.406 1 86.25 94 ASN A O 1
ATOM 736 N N . ARG A 1 95 ? -10.703 -31.797 -17.375 1 79.06 95 ARG A N 1
ATOM 737 C CA . ARG A 1 95 ? -9.398 -31.141 -17.266 1 79.06 95 ARG A CA 1
ATOM 738 C C . ARG A 1 95 ? -9.359 -30.203 -16.062 1 79.06 95 ARG A C 1
ATOM 740 O O . ARG A 1 95 ? -8.391 -30.203 -15.305 1 79.06 95 ARG A O 1
ATOM 747 N N . GLY A 1 96 ? -10.328 -29.344 -15.953 1 77.25 96 GLY A N 1
ATOM 748 C CA . GLY A 1 96 ? -10.344 -28.359 -14.875 1 77.25 96 GLY A CA 1
ATOM 749 C C . GLY A 1 96 ? -10.195 -28.969 -13.5 1 77.25 96 GLY A C 1
ATOM 750 O O . GLY A 1 96 ? -9.328 -28.578 -12.727 1 77.25 96 GLY A O 1
ATOM 751 N N . GLY A 1 97 ? -11.07 -29.891 -13.25 1 86.19 97 GLY A N 1
ATOM 752 C CA . GLY A 1 97 ? -10.992 -30.594 -11.977 1 86.19 97 GLY A CA 1
ATOM 753 C C . GLY A 1 97 ? -9.648 -31.266 -11.75 1 86.19 97 GLY A C 1
ATOM 754 O O . GLY A 1 97 ? -9.148 -31.297 -10.625 1 86.19 97 GLY A O 1
ATOM 755 N N . LEU A 1 98 ? -9.062 -31.719 -12.828 1 88.94 98 LEU A N 1
ATOM 756 C CA . LEU A 1 98 ? -7.797 -32.438 -12.75 1 88.94 98 LEU A CA 1
ATOM 757 C C . LEU A 1 98 ? -6.691 -31.531 -12.219 1 88.94 98 LEU A C 1
ATOM 759 O O . LEU A 1 98 ? -5.918 -31.938 -11.352 1 88.94 98 LEU A O 1
ATOM 763 N N . ILE A 1 99 ? -6.598 -30.344 -12.695 1 90.31 99 ILE A N 1
ATOM 764 C CA . ILE A 1 99 ? -5.523 -29.422 -12.328 1 90.31 99 ILE A CA 1
ATOM 765 C C . ILE A 1 99 ? -5.652 -29.031 -10.859 1 90.31 99 ILE A C 1
ATOM 767 O O . ILE A 1 99 ? -4.668 -29.062 -10.117 1 90.31 99 ILE A O 1
ATOM 771 N N . ASP A 1 100 ? -6.82 -28.766 -10.43 1 87.12 100 ASP A N 1
ATOM 772 C CA . ASP A 1 100 ? -7.047 -28.438 -9.031 1 87.12 100 ASP A CA 1
ATOM 773 C C . ASP A 1 100 ? -6.691 -29.609 -8.117 1 87.12 100 ASP A C 1
ATOM 775 O O . ASP A 1 100 ? -6.031 -29.422 -7.094 1 87.12 100 ASP A O 1
ATOM 779 N N . ASP A 1 101 ? -7.145 -30.734 -8.508 1 90 101 ASP A N 1
ATOM 780 C CA . ASP A 1 101 ? -6.898 -31.938 -7.719 1 90 101 ASP A CA 1
ATOM 781 C C . ASP A 1 101 ? -5.402 -32.219 -7.602 1 90 101 ASP A C 1
ATOM 783 O O . ASP A 1 101 ? -4.91 -32.562 -6.52 1 90 101 ASP A O 1
ATOM 787 N N . ALA A 1 102 ? -4.746 -32.094 -8.695 1 92.69 102 ALA A N 1
ATOM 788 C CA . ALA A 1 102 ? -3.307 -32.375 -8.695 1 92.69 102 ALA A CA 1
ATOM 789 C C . ALA A 1 102 ? -2.561 -31.328 -7.852 1 92.69 102 ALA A C 1
ATOM 791 O O . ALA A 1 102 ? -1.646 -31.688 -7.102 1 92.69 102 ALA A O 1
ATOM 792 N N . ALA A 1 103 ? -2.906 -30.078 -8.031 1 91.56 103 ALA A N 1
ATOM 793 C CA . ALA A 1 103 ? -2.268 -29.031 -7.238 1 91.56 103 ALA A CA 1
ATOM 794 C C . ALA A 1 103 ? -2.441 -29.297 -5.746 1 91.56 103 ALA A C 1
ATOM 796 O O . ALA A 1 103 ? -1.51 -29.094 -4.961 1 91.56 103 ALA A O 1
ATOM 797 N N . ASN A 1 104 ? -3.6 -29.75 -5.363 1 90.19 104 ASN A N 1
ATOM 798 C CA . ASN A 1 104 ? -3.867 -30.094 -3.969 1 90.19 104 ASN A CA 1
ATOM 799 C C . ASN A 1 104 ? -3.086 -31.328 -3.531 1 90.19 104 ASN A C 1
ATOM 801 O O . ASN A 1 104 ? -2.449 -31.328 -2.477 1 90.19 104 ASN A O 1
ATOM 805 N N . LYS A 1 105 ? -3.217 -32.312 -4.34 1 92.56 105 LYS A N 1
ATOM 806 C CA . LYS A 1 105 ? -2.559 -33.594 -4.047 1 92.56 105 LYS A CA 1
ATOM 807 C C . LYS A 1 105 ? -1.067 -33.375 -3.791 1 92.56 105 LYS A C 1
ATOM 809 O O . LYS A 1 105 ? -0.505 -34 -2.871 1 92.56 105 LYS A O 1
ATOM 814 N N . TYR A 1 106 ? -0.467 -32.531 -4.547 1 93.69 106 TYR A N 1
ATOM 815 C CA . TYR A 1 106 ? 0.984 -32.406 -4.48 1 93.69 106 TYR A CA 1
ATOM 816 C C . TYR A 1 106 ? 1.378 -31.125 -3.746 1 93.69 106 TYR A C 1
ATOM 818 O O . TYR A 1 106 ? 2.549 -30.734 -3.744 1 93.69 106 TYR A O 1
ATOM 826 N N . ASP A 1 107 ? 0.428 -30.391 -3.211 1 90.44 107 ASP A N 1
ATOM 827 C CA . ASP A 1 107 ? 0.638 -29.188 -2.41 1 90.44 107 ASP A CA 1
ATOM 828 C C . ASP A 1 107 ? 1.424 -28.141 -3.193 1 90.44 107 ASP A C 1
ATOM 830 O O . ASP A 1 107 ? 2.41 -27.594 -2.693 1 90.44 107 ASP A O 1
ATOM 834 N N . CYS A 1 108 ? 1.014 -28 -4.418 1 92.62 108 CYS A N 1
ATOM 835 C CA . CYS A 1 108 ? 1.635 -26.969 -5.242 1 92.62 108 CYS A CA 1
ATOM 836 C C . CYS A 1 108 ? 1.104 -25.594 -4.879 1 92.62 108 CYS A C 1
ATOM 838 O O . CYS A 1 108 ? -0.108 -25.391 -4.785 1 92.62 108 CYS A O 1
ATOM 840 N N . GLN A 1 109 ? 1.983 -24.609 -4.785 1 89.88 109 GLN A N 1
ATOM 841 C CA . GLN A 1 109 ? 1.596 -23.25 -4.438 1 89.88 109 GLN A CA 1
ATOM 842 C C . GLN A 1 109 ? 1.248 -22.438 -5.688 1 89.88 109 GLN A C 1
ATOM 844 O O . GLN A 1 109 ? 0.632 -21.375 -5.594 1 89.88 109 GLN A O 1
ATOM 849 N N . SER A 1 110 ? 1.707 -23.031 -6.766 1 93.25 110 SER A N 1
ATOM 850 C CA . SER A 1 110 ? 1.426 -22.312 -8.008 1 93.25 110 SER A CA 1
ATOM 851 C C . SER A 1 110 ? 1.256 -23.297 -9.172 1 93.25 110 SER A C 1
ATOM 853 O O . SER A 1 110 ? 1.663 -24.453 -9.086 1 93.25 110 SER A O 1
ATOM 855 N N . VAL A 1 111 ? 0.512 -22.797 -10.164 1 92.94 111 VAL A N 1
ATOM 856 C CA . VAL A 1 111 ? 0.269 -23.531 -11.391 1 92.94 111 VAL A CA 1
ATOM 857 C C . VAL A 1 111 ? 0.748 -22.719 -12.594 1 92.94 111 VAL A C 1
ATOM 859 O O . VAL A 1 111 ? 0.404 -21.531 -12.727 1 92.94 111 VAL A O 1
ATOM 862 N N . VAL A 1 112 ? 1.564 -23.328 -13.391 1 94.19 112 VAL A N 1
ATOM 863 C CA . VAL A 1 112 ? 1.978 -22.703 -14.641 1 94.19 112 VAL A CA 1
ATOM 864 C C . VAL A 1 112 ? 1.27 -23.359 -15.812 1 94.19 112 VAL A C 1
ATOM 866 O O . VAL A 1 112 ? 1.495 -24.547 -16.094 1 94.19 112 VAL A O 1
ATOM 869 N N . LEU A 1 113 ? 0.411 -22.609 -16.453 1 92.12 113 LEU A N 1
ATOM 870 C CA . LEU A 1 113 ? -0.23 -23.062 -17.688 1 92.12 113 LEU A CA 1
ATOM 871 C C . LEU A 1 113 ? 0.539 -22.562 -18.906 1 92.12 113 LEU A C 1
ATOM 873 O O . LEU A 1 113 ? 0.549 -21.375 -19.203 1 92.12 113 LEU A O 1
ATOM 877 N N . PRO A 1 114 ? 1.121 -23.516 -19.625 1 93.31 114 PRO A N 1
ATOM 878 C CA . PRO A 1 114 ? 1.946 -23.094 -20.766 1 93.31 114 PRO A CA 1
ATOM 879 C C . PRO A 1 114 ? 1.133 -22.422 -21.859 1 93.31 114 PRO A C 1
ATOM 881 O O . PRO A 1 114 ? 0.005 -22.844 -22.141 1 93.31 114 PRO A O 1
ATOM 884 N N . GLY A 1 115 ? 1.735 -21.359 -22.359 1 90.62 115 GLY A N 1
ATOM 885 C CA . GLY A 1 115 ? 1.232 -20.75 -23.578 1 90.62 115 GLY A CA 1
ATOM 886 C C . GLY A 1 115 ? 1.929 -21.25 -24.828 1 90.62 115 GLY A C 1
ATOM 887 O O . GLY A 1 115 ? 2.584 -22.297 -24.812 1 90.62 115 GLY A O 1
ATOM 888 N N . THR A 1 116 ? 1.626 -20.531 -25.922 1 90.12 116 THR A N 1
ATOM 889 C CA . THR A 1 116 ? 2.227 -20.969 -27.172 1 90.12 116 THR A CA 1
ATOM 890 C C . THR A 1 116 ? 3.166 -19.906 -27.719 1 90.12 116 THR A C 1
ATOM 892 O O . THR A 1 116 ? 3.842 -20.109 -28.734 1 90.12 116 THR A O 1
ATOM 895 N N . GLU A 1 117 ? 3.232 -18.844 -26.984 1 88.25 117 GLU A N 1
ATOM 896 C CA . GLU A 1 117 ? 4.062 -17.75 -27.469 1 88.25 117 GLU A CA 1
ATOM 897 C C . GLU A 1 117 ? 5.445 -17.766 -26.812 1 88.25 117 GLU A C 1
ATOM 899 O O . GLU A 1 117 ? 5.562 -17.984 -25.609 1 88.25 117 GLU A O 1
ATOM 904 N N . GLU A 1 118 ? 6.418 -17.578 -27.641 1 86.69 118 GLU A N 1
ATOM 905 C CA . GLU A 1 118 ? 7.785 -17.438 -27.141 1 86.69 118 GLU A CA 1
ATOM 906 C C . GLU A 1 118 ? 8.055 -16.031 -26.625 1 86.69 118 GLU A C 1
ATOM 908 O O . GLU A 1 118 ? 7.352 -15.094 -26.984 1 86.69 118 GLU A O 1
ATOM 913 N N . PRO A 1 119 ? 9.086 -16 -25.766 1 87 119 PRO A N 1
ATOM 914 C CA . PRO A 1 119 ? 9.391 -14.656 -25.266 1 87 119 PRO A CA 1
ATOM 915 C C . PRO A 1 119 ? 9.805 -13.695 -26.375 1 87 119 PRO A C 1
ATOM 917 O O . PRO A 1 119 ? 10.469 -14.094 -27.328 1 87 119 PRO A O 1
ATOM 920 N N . SER A 1 120 ? 9.297 -12.477 -26.172 1 83.62 120 SER A N 1
ATOM 921 C CA . SER A 1 120 ? 9.562 -11.453 -27.188 1 83.62 120 SER A CA 1
ATOM 922 C C . SER A 1 120 ? 10.867 -10.727 -26.906 1 83.62 120 SER A C 1
ATOM 924 O O . SER A 1 120 ? 11.43 -10.078 -27.797 1 83.62 120 SER A O 1
ATOM 926 N N . SER A 1 121 ? 11.336 -10.797 -25.719 1 79.19 121 SER A N 1
ATOM 927 C CA . SER A 1 121 ? 12.539 -10.062 -25.344 1 79.19 121 SER A CA 1
ATOM 928 C C . SER A 1 121 ? 13.289 -10.766 -24.219 1 79.19 121 SER A C 1
ATOM 930 O O . SER A 1 121 ? 12.789 -11.75 -23.656 1 79.19 121 SER A O 1
ATOM 932 N N . ARG A 1 122 ? 14.625 -10.492 -24.188 1 85.94 122 ARG A N 1
ATOM 933 C CA . ARG A 1 122 ? 15.438 -10.844 -23.016 1 85.94 122 ARG A CA 1
ATOM 934 C C . ARG A 1 122 ? 15.836 -9.594 -22.234 1 85.94 122 ARG A C 1
ATOM 936 O O . ARG A 1 122 ? 16.219 -8.578 -22.828 1 85.94 122 ARG A O 1
ATOM 943 N N . PRO A 1 123 ? 15.617 -9.664 -21.016 1 93.12 123 PRO A N 1
ATOM 944 C CA . PRO A 1 123 ? 15.133 -10.727 -20.125 1 93.12 123 PRO A CA 1
ATOM 945 C C . PRO A 1 123 ? 13.625 -10.953 -20.25 1 93.12 123 PRO A C 1
ATOM 947 O O . PRO A 1 123 ? 12.906 -10.078 -20.734 1 93.12 123 PRO A O 1
ATOM 950 N N . THR A 1 124 ? 13.164 -12.125 -19.844 1 95.56 124 THR A N 1
ATOM 951 C CA . THR A 1 124 ? 11.75 -12.461 -19.828 1 95.56 124 THR A CA 1
ATOM 952 C C . THR A 1 124 ? 10.984 -11.523 -18.891 1 95.56 124 THR A C 1
ATOM 954 O O . THR A 1 124 ? 11.445 -11.227 -17.797 1 95.56 124 THR A O 1
ATOM 957 N N . ARG A 1 125 ? 9.82 -11.055 -19.344 1 97.12 125 ARG A N 1
ATOM 958 C CA . ARG A 1 125 ? 9.055 -10.078 -18.578 1 97.12 125 ARG A CA 1
ATOM 959 C C . ARG A 1 125 ? 7.668 -10.609 -18.25 1 97.12 125 ARG A C 1
ATOM 961 O O . ARG A 1 125 ? 6.949 -11.078 -19.141 1 97.12 125 ARG A O 1
ATOM 968 N N . GLY A 1 126 ? 7.344 -10.516 -17 1 97.38 126 GLY A N 1
ATOM 969 C CA . GLY A 1 126 ? 6.023 -10.922 -16.547 1 97.38 126 GLY A CA 1
ATOM 970 C C . GLY A 1 126 ? 5.195 -9.766 -16.031 1 97.38 126 GLY A C 1
ATOM 971 O O . GLY A 1 126 ? 5.738 -8.797 -15.492 1 97.38 126 GLY A O 1
ATOM 972 N N . ILE A 1 127 ? 3.877 -9.859 -16.203 1 96.88 127 ILE A N 1
ATOM 973 C CA . ILE A 1 127 ? 2.943 -8.906 -15.602 1 96.88 127 ILE A CA 1
ATOM 974 C C . ILE A 1 127 ? 2.137 -9.594 -14.5 1 96.88 127 ILE A C 1
ATOM 976 O O . ILE A 1 127 ? 1.574 -10.672 -14.711 1 96.88 127 ILE A O 1
ATOM 980 N N . VAL A 1 128 ? 2.188 -9.016 -13.344 1 96.62 128 VAL A N 1
ATOM 981 C CA . VAL A 1 128 ? 1.459 -9.508 -12.18 1 96.62 128 VAL A CA 1
ATOM 982 C C . VAL A 1 128 ? 0.188 -8.688 -11.977 1 96.62 128 VAL A C 1
ATOM 984 O O . VAL A 1 128 ? 0.256 -7.484 -11.711 1 96.62 128 VAL A O 1
ATOM 987 N N . LEU A 1 129 ? -0.939 -9.32 -12.109 1 93.38 129 LEU A N 1
ATOM 988 C CA . LEU A 1 129 ? -2.201 -8.625 -11.875 1 93.38 129 LEU A CA 1
ATOM 989 C C . LEU A 1 129 ? -2.531 -8.602 -10.383 1 93.38 129 LEU A C 1
ATOM 991 O O . LEU A 1 129 ? -2.834 -9.641 -9.789 1 93.38 129 LEU A O 1
ATOM 995 N N . VAL A 1 130 ? -2.467 -7.391 -9.836 1 91.5 130 VAL A N 1
ATOM 996 C CA . VAL A 1 130 ? -2.598 -7.238 -8.391 1 91.5 130 VAL A CA 1
ATOM 997 C C . VAL A 1 130 ? -3.961 -6.637 -8.055 1 91.5 130 VAL A C 1
ATOM 999 O O . VAL A 1 130 ? -4.383 -5.652 -8.672 1 91.5 130 VAL A O 1
ATOM 1002 N N . LYS A 1 131 ? -4.57 -7.316 -7.109 1 83.88 131 LYS A N 1
ATOM 1003 C CA . LYS A 1 131 ? -5.82 -6.801 -6.555 1 83.88 131 LYS A CA 1
ATOM 1004 C C . LYS A 1 131 ? -5.703 -6.574 -5.051 1 83.88 131 LYS A C 1
ATOM 1006 O O . LYS A 1 131 ? -5.066 -7.363 -4.344 1 83.88 131 LYS A O 1
ATOM 1011 N N . PRO A 1 132 ? -6.332 -5.5 -4.586 1 80 132 PRO A N 1
ATOM 1012 C CA . PRO A 1 132 ? -6.215 -5.172 -3.164 1 80 132 PRO A CA 1
ATOM 1013 C C . PRO A 1 132 ? -6.723 -6.285 -2.256 1 80 132 PRO A C 1
ATOM 1015 O O . PRO A 1 132 ? -6.258 -6.426 -1.121 1 80 132 PRO A O 1
ATOM 1018 N N . ASN A 1 133 ? -7.68 -7.086 -2.605 1 77.81 133 ASN A N 1
ATOM 1019 C CA . ASN A 1 133 ? -8.25 -8.117 -1.745 1 77.81 133 ASN A CA 1
ATOM 1020 C C . ASN A 1 133 ? -7.578 -9.469 -1.975 1 77.81 133 ASN A C 1
ATOM 1022 O O . ASN A 1 133 ? -8.086 -10.5 -1.53 1 77.81 133 ASN A O 1
ATOM 1026 N N . ALA A 1 134 ? -6.441 -9.453 -2.627 1 81.62 134 ALA A N 1
ATOM 1027 C CA . ALA A 1 134 ? -5.688 -10.688 -2.844 1 81.62 134 ALA A CA 1
ATOM 1028 C C . ALA A 1 134 ? -4.828 -11.023 -1.632 1 81.62 134 ALA A C 1
ATOM 1030 O O . ALA A 1 134 ? -4.684 -10.203 -0.719 1 81.62 134 ALA A O 1
ATOM 1031 N N . ASP A 1 135 ? -4.363 -12.242 -1.597 1 84.19 135 ASP A N 1
ATOM 1032 C CA . ASP A 1 135 ? -3.357 -12.648 -0.621 1 84.19 135 ASP A CA 1
ATOM 1033 C C . ASP A 1 135 ? -1.972 -12.148 -1.016 1 84.19 135 ASP A C 1
ATOM 1035 O O . ASP A 1 135 ? -1.183 -12.883 -1.612 1 84.19 135 ASP A O 1
ATOM 1039 N N . LEU A 1 136 ? -1.693 -10.953 -0.678 1 89.81 136 LEU A N 1
ATOM 1040 C CA . LEU A 1 136 ? -0.486 -10.281 -1.149 1 89.81 136 LEU A CA 1
ATOM 1041 C C . LEU A 1 136 ? 0.761 -10.922 -0.548 1 89.81 136 LEU A C 1
ATOM 1043 O O . LEU A 1 136 ? 1.811 -10.969 -1.192 1 89.81 136 LEU A O 1
ATOM 1047 N N . ASP A 1 137 ? 0.685 -11.445 0.695 1 88.06 137 ASP A N 1
ATOM 1048 C CA . ASP A 1 137 ? 1.813 -12.156 1.285 1 88.06 137 ASP A CA 1
ATOM 1049 C C . ASP A 1 137 ? 2.186 -13.383 0.453 1 88.06 137 ASP A C 1
ATOM 1051 O O . ASP A 1 137 ? 3.367 -13.641 0.211 1 88.06 137 ASP A O 1
ATOM 1055 N N . ARG A 1 138 ? 1.148 -14.008 0.048 1 88.44 138 ARG A N 1
ATOM 1056 C CA . ARG A 1 138 ? 1.376 -15.195 -0.771 1 88.44 138 ARG A CA 1
ATOM 1057 C C . ARG A 1 138 ? 1.994 -14.82 -2.115 1 88.44 138 ARG A C 1
ATOM 1059 O O . ARG A 1 138 ? 2.885 -15.516 -2.609 1 88.44 138 ARG A O 1
ATOM 1066 N N . ILE A 1 139 ? 1.539 -13.805 -2.686 1 91.88 139 ILE A N 1
ATOM 1067 C CA . ILE A 1 139 ? 2.059 -13.336 -3.967 1 91.88 139 ILE A CA 1
ATOM 1068 C C . ILE A 1 139 ? 3.541 -12.992 -3.828 1 91.88 139 ILE A C 1
ATOM 1070 O O . ILE A 1 139 ? 4.371 -13.469 -4.605 1 91.88 139 ILE A O 1
ATOM 1074 N N . VAL A 1 140 ? 3.885 -12.297 -2.82 1 93.94 140 VAL A N 1
ATOM 1075 C CA . VAL A 1 140 ? 5.262 -11.852 -2.627 1 93.94 140 VAL A CA 1
ATOM 1076 C C . VAL A 1 140 ? 6.156 -13.055 -2.344 1 93.94 140 VAL A C 1
ATOM 1078 O O . VAL A 1 140 ? 7.234 -13.188 -2.93 1 93.94 140 VAL A O 1
ATOM 1081 N N . THR A 1 141 ? 5.711 -13.945 -1.496 1 93.31 141 THR A N 1
ATOM 1082 C CA . THR A 1 141 ? 6.535 -15.086 -1.119 1 93.31 141 THR A CA 1
ATOM 1083 C C . THR A 1 141 ? 6.73 -16.031 -2.305 1 93.31 141 THR A C 1
ATOM 1085 O O . THR A 1 141 ? 7.84 -16.516 -2.547 1 93.31 141 THR A O 1
ATOM 1088 N N . THR A 1 142 ? 5.668 -16.234 -3.033 1 93.81 142 THR A N 1
ATOM 1089 C CA . THR A 1 142 ? 5.742 -17.141 -4.172 1 93.81 142 THR A CA 1
ATOM 1090 C C . THR A 1 142 ? 6.629 -16.562 -5.273 1 93.81 142 THR A C 1
ATOM 1092 O O . THR A 1 142 ? 7.508 -17.234 -5.797 1 93.81 142 THR A O 1
ATOM 1095 N N . LEU A 1 143 ? 6.469 -15.297 -5.625 1 96.38 143 LEU A N 1
ATOM 1096 C CA . LEU A 1 143 ? 7.262 -14.664 -6.672 1 96.38 143 LEU A CA 1
ATOM 1097 C C . LEU A 1 143 ? 8.734 -14.633 -6.293 1 96.38 143 LEU A C 1
ATOM 1099 O O . LEU A 1 143 ? 9.609 -14.844 -7.145 1 96.38 143 LEU A O 1
ATOM 1103 N N . SER A 1 144 ? 8.961 -14.391 -5.02 1 96.25 144 SER A N 1
ATOM 1104 C CA . SER A 1 144 ? 10.352 -14.375 -4.566 1 96.25 144 SER A CA 1
ATOM 1105 C C . SER A 1 144 ? 10.984 -15.758 -4.68 1 96.25 144 SER A C 1
ATOM 1107 O O . SER A 1 144 ? 12.133 -15.883 -5.109 1 96.25 144 SER A O 1
ATOM 1109 N N . ALA A 1 145 ? 10.305 -16.734 -4.309 1 94.62 145 ALA A N 1
ATOM 1110 C CA . ALA A 1 145 ? 10.812 -18.094 -4.387 1 94.62 145 ALA A CA 1
ATOM 1111 C C . ALA A 1 145 ? 11.109 -18.484 -5.832 1 94.62 145 ALA A C 1
ATOM 1113 O O . ALA A 1 145 ? 12.102 -19.172 -6.105 1 94.62 145 ALA A O 1
ATOM 1114 N N . LEU A 1 146 ? 10.328 -18 -6.703 1 95.38 146 LEU A N 1
ATOM 1115 C CA . LEU A 1 146 ? 10.445 -18.422 -8.094 1 95.38 146 LEU A CA 1
ATOM 1116 C C . LEU A 1 146 ? 11.5 -17.594 -8.828 1 95.38 146 LEU A C 1
ATOM 1118 O O . LEU A 1 146 ? 12.211 -18.109 -9.688 1 95.38 146 LEU A O 1
ATOM 1122 N N . PHE A 1 147 ? 11.672 -16.266 -8.438 1 96.31 147 PHE A N 1
ATOM 1123 C CA . PHE A 1 147 ? 12.352 -15.398 -9.391 1 96.31 147 PHE A CA 1
ATOM 1124 C C . PHE A 1 147 ? 13.531 -14.688 -8.734 1 96.31 147 PHE A C 1
ATOM 1126 O O . PHE A 1 147 ? 14.258 -13.945 -9.398 1 96.31 147 PHE A O 1
ATOM 1133 N N . ALA A 1 148 ? 13.766 -14.867 -7.449 1 95.56 148 ALA A N 1
ATOM 1134 C CA . ALA A 1 148 ? 14.875 -14.18 -6.789 1 95.56 148 ALA A CA 1
ATOM 1135 C C . ALA A 1 148 ? 16.203 -14.477 -7.488 1 95.56 148 ALA A C 1
ATOM 1137 O O . ALA A 1 148 ? 17.016 -13.578 -7.676 1 95.56 148 ALA A O 1
ATOM 1138 N N . ASP A 1 149 ? 16.391 -15.68 -7.98 1 93.25 149 ASP A N 1
ATOM 1139 C CA . ASP A 1 149 ? 17.656 -16.094 -8.578 1 93.25 149 ASP A CA 1
ATOM 1140 C C . ASP A 1 149 ? 17.562 -16.125 -10.102 1 93.25 149 ASP A C 1
ATOM 1142 O O . ASP A 1 149 ? 18.328 -16.828 -10.758 1 93.25 149 ASP A O 1
ATOM 1146 N N . SER A 1 150 ? 16.641 -15.422 -10.617 1 93.88 150 SER A N 1
ATOM 1147 C CA . SER A 1 150 ? 16.469 -15.344 -12.062 1 93.88 150 SER A CA 1
ATOM 1148 C C . SER A 1 150 ? 16.703 -13.922 -12.57 1 93.88 150 SER A C 1
ATOM 1150 O O . SER A 1 150 ? 17.062 -13.039 -11.797 1 93.88 150 SER A O 1
ATOM 1152 N N . ASP A 1 151 ? 16.594 -13.742 -13.875 1 94.25 151 ASP A N 1
ATOM 1153 C CA . ASP A 1 151 ? 16.719 -12.414 -14.469 1 94.25 151 ASP A CA 1
ATOM 1154 C C . ASP A 1 151 ? 15.359 -11.891 -14.922 1 94.25 151 ASP A C 1
ATOM 1156 O O . ASP A 1 151 ? 15.281 -10.883 -15.625 1 94.25 151 ASP A O 1
ATOM 1160 N N . VAL A 1 152 ? 14.344 -12.594 -14.523 1 96.38 152 VAL A N 1
ATOM 1161 C CA . VAL A 1 152 ? 12.984 -12.227 -14.906 1 96.38 152 VAL A CA 1
ATOM 1162 C C . VAL A 1 152 ? 12.648 -10.844 -14.375 1 96.38 152 VAL A C 1
ATOM 1164 O O . VAL A 1 152 ? 12.984 -10.508 -13.234 1 96.38 152 VAL A O 1
ATOM 1167 N N . GLU A 1 153 ? 12.039 -10.062 -15.18 1 97.75 153 GLU A N 1
ATOM 1168 C CA . GLU A 1 153 ? 11.523 -8.758 -14.766 1 97.75 153 GLU A CA 1
ATOM 1169 C C . GLU A 1 153 ? 10.016 -8.805 -14.547 1 97.75 153 GLU A C 1
ATOM 1171 O O . GLU A 1 153 ? 9.289 -9.453 -15.32 1 97.75 153 GLU A O 1
ATOM 1176 N N . LEU A 1 154 ? 9.586 -8.125 -13.562 1 98.25 154 LEU A N 1
ATOM 1177 C CA . LEU A 1 154 ? 8.172 -8.164 -13.211 1 98.25 154 LEU A CA 1
ATOM 1178 C C . LEU A 1 154 ? 7.57 -6.766 -13.203 1 98.25 154 LEU A C 1
ATOM 1180 O O . LEU A 1 154 ? 8.18 -5.824 -12.695 1 98.25 154 LEU A O 1
ATOM 1184 N N . LEU A 1 155 ? 6.387 -6.633 -13.781 1 98.25 155 LEU A N 1
ATOM 1185 C CA . LEU A 1 155 ? 5.539 -5.457 -13.602 1 98.25 155 LEU A CA 1
ATOM 1186 C C . LEU A 1 155 ? 4.344 -5.785 -12.711 1 98.25 155 LEU A C 1
ATOM 1188 O O . LEU A 1 155 ? 3.514 -6.625 -13.062 1 98.25 155 LEU A O 1
ATOM 1192 N N . LEU A 1 156 ? 4.328 -5.164 -11.555 1 97.44 156 LEU A N 1
ATOM 1193 C CA . LEU A 1 156 ? 3.129 -5.203 -10.727 1 97.44 156 LEU A CA 1
ATOM 1194 C C . LEU A 1 156 ? 2.066 -4.25 -11.266 1 97.44 156 LEU A C 1
ATOM 1196 O O . LEU A 1 156 ? 2.264 -3.033 -11.273 1 97.44 156 LEU A O 1
ATOM 1200 N N . PHE A 1 157 ? 0.915 -4.828 -11.695 1 95 157 PHE A N 1
ATOM 1201 C CA . PHE A 1 157 ? -0.065 -4.043 -12.438 1 95 157 PHE A CA 1
ATOM 1202 C C . PHE A 1 157 ? -1.421 -4.074 -11.742 1 95 157 PHE A C 1
ATOM 1204 O O . PHE A 1 157 ? -1.899 -5.137 -11.344 1 95 157 PHE A O 1
ATOM 1211 N N . HIS A 1 158 ? -1.98 -2.934 -11.523 1 91.19 158 HIS A N 1
ATOM 1212 C CA . HIS A 1 158 ? -3.344 -2.809 -11.016 1 91.19 158 HIS A CA 1
ATOM 1213 C C . HIS A 1 158 ? -4.176 -1.885 -11.898 1 91.19 158 HIS A C 1
ATOM 1215 O O . HIS A 1 158 ? -3.775 -0.75 -12.172 1 91.19 158 HIS A O 1
ATOM 1221 N N . ALA A 1 159 ? -5.246 -2.436 -12.336 1 84.88 159 ALA A N 1
ATOM 1222 C CA . ALA A 1 159 ? -6.215 -1.613 -13.055 1 84.88 159 ALA A CA 1
ATOM 1223 C C . ALA A 1 159 ? -7.34 -1.156 -12.133 1 84.88 159 ALA A C 1
ATOM 1225 O O . ALA A 1 159 ? -8.148 -1.97 -11.672 1 84.88 159 ALA A O 1
ATOM 1226 N N . ALA A 1 160 ? -7.23 0.119 -11.742 1 71.81 160 ALA A N 1
ATOM 1227 C CA . ALA A 1 160 ? -8.219 0.679 -10.828 1 71.81 160 ALA A CA 1
ATOM 1228 C C . ALA A 1 160 ? -9.469 1.128 -11.586 1 71.81 160 ALA A C 1
ATOM 1230 O O . ALA A 1 160 ? -9.398 1.492 -12.758 1 71.81 160 ALA A O 1
ATOM 1231 N N . LYS A 1 161 ? -10.492 0.796 -10.969 1 63.38 161 LYS A N 1
ATOM 1232 C CA . LYS A 1 161 ? -11.695 1.398 -11.539 1 63.38 161 LYS A CA 1
ATOM 1233 C C . LYS A 1 161 ? -11.688 2.914 -11.367 1 63.38 161 LYS A C 1
ATOM 1235 O O . LYS A 1 161 ? -11.055 3.438 -10.445 1 63.38 161 LYS A O 1
ATOM 1240 N N . ASN A 1 162 ? -12.008 3.688 -12.273 1 53.31 162 ASN A N 1
ATOM 1241 C CA . ASN A 1 162 ? -12.039 5.129 -12.5 1 53.31 162 ASN A CA 1
ATOM 1242 C C . ASN A 1 162 ? -12.016 5.902 -11.188 1 53.31 162 ASN A C 1
ATOM 1244 O O . ASN A 1 162 ? -11.203 6.812 -11.008 1 53.31 162 ASN A O 1
ATOM 1248 N N . LYS A 1 163 ? -12.93 6.215 -10.438 1 54.19 163 LYS A N 1
ATOM 1249 C CA . LYS A 1 163 ? -13.391 7.598 -10.359 1 54.19 163 LYS A CA 1
ATOM 1250 C C . LYS A 1 163 ? -12.695 8.344 -9.227 1 54.19 163 LYS A C 1
ATOM 1252 O O . LYS A 1 163 ? -12.656 9.578 -9.219 1 54.19 163 LYS A O 1
ATOM 1257 N N . ASN A 1 164 ? -12.453 7.668 -8.102 1 53.5 164 ASN A N 1
ATOM 1258 C CA . ASN A 1 164 ? -12.156 8.594 -7.012 1 53.5 164 ASN A CA 1
ATOM 1259 C C . ASN A 1 164 ? -10.648 8.734 -6.789 1 53.5 164 ASN A C 1
ATOM 1261 O O . ASN A 1 164 ? -9.969 7.75 -6.492 1 53.5 164 ASN A O 1
ATOM 1265 N N . LYS A 1 165 ? -10.016 9.766 -7.285 1 56.28 165 LYS A N 1
ATOM 1266 C CA . LYS A 1 165 ? -8.609 10.156 -7.211 1 56.28 165 LYS A CA 1
ATOM 1267 C C . LYS A 1 165 ? -7.969 9.641 -5.926 1 56.28 165 LYS A C 1
ATOM 1269 O O . LYS A 1 165 ? -6.824 9.18 -5.938 1 56.28 165 LYS A O 1
ATOM 1274 N N . HIS A 1 166 ? -8.672 9.688 -4.801 1 55.69 166 HIS A N 1
ATOM 1275 C CA . HIS A 1 166 ? -8.047 9.359 -3.525 1 55.69 166 HIS A CA 1
ATOM 1276 C C . HIS A 1 166 ? -7.828 7.859 -3.389 1 55.69 166 HIS A C 1
ATOM 1278 O O . HIS A 1 166 ? -6.863 7.422 -2.758 1 55.69 166 HIS A O 1
ATOM 1284 N N . LEU A 1 167 ? -8.711 7.047 -3.986 1 56.12 167 LEU A N 1
ATOM 1285 C CA . LEU A 1 167 ? -8.5 5.602 -3.979 1 56.12 167 LEU A CA 1
ATOM 1286 C C . LEU A 1 167 ? -7.266 5.227 -4.789 1 56.12 167 LEU A C 1
ATOM 1288 O O . LEU A 1 167 ? -6.625 4.211 -4.516 1 56.12 167 LEU A O 1
ATOM 1292 N N . TYR A 1 168 ? -6.867 6.211 -5.52 1 60.72 168 TYR A N 1
ATOM 1293 C CA . TYR A 1 168 ? -5.707 6.027 -6.383 1 60.72 168 TYR A CA 1
ATOM 1294 C C . TYR A 1 168 ? -4.418 6.008 -5.566 1 60.72 168 TYR A C 1
ATOM 1296 O O . TYR A 1 168 ? -3.537 5.18 -5.809 1 60.72 168 TYR A O 1
ATOM 1304 N N . ASP A 1 169 ? -4.488 6.609 -4.461 1 70.75 169 ASP A N 1
ATOM 1305 C CA . ASP A 1 169 ? -3.246 6.707 -3.701 1 70.75 169 ASP A CA 1
ATOM 1306 C C . ASP A 1 169 ? -2.984 5.426 -2.912 1 70.75 169 ASP A C 1
ATOM 1308 O O . ASP A 1 169 ? -1.855 4.93 -2.883 1 70.75 169 ASP A O 1
ATOM 1312 N N . SER A 1 170 ? -4.031 4.844 -2.531 1 81.69 170 SER A N 1
ATOM 1313 C CA . SER A 1 170 ? -3.848 3.682 -1.666 1 81.69 170 SER A CA 1
ATOM 1314 C C . SER A 1 170 ? -3.305 2.49 -2.447 1 81.69 170 SER A C 1
ATOM 1316 O O . SER A 1 170 ? -2.416 1.782 -1.97 1 81.69 170 SER A O 1
ATOM 1318 N N . THR A 1 171 ? -3.756 2.375 -3.607 1 87.56 171 THR A N 1
ATOM 1319 C CA . THR A 1 171 ? -3.32 1.234 -4.406 1 87.56 171 THR A CA 1
ATOM 1320 C C . THR A 1 171 ? -1.892 1.438 -4.902 1 87.56 171 THR A C 1
ATOM 1322 O O . THR A 1 171 ? -1.12 0.48 -4.996 1 87.56 171 THR A O 1
ATOM 1325 N N . GLU A 1 172 ? -1.595 2.641 -5.234 1 89.81 172 GLU A N 1
ATOM 1326 C CA . GLU A 1 172 ? -0.217 2.936 -5.617 1 89.81 172 GLU A CA 1
ATOM 1327 C C . GLU A 1 172 ? 0.757 2.559 -4.504 1 89.81 172 GLU A C 1
ATOM 1329 O O . GLU A 1 172 ? 1.769 1.901 -4.754 1 89.81 172 GLU A O 1
ATOM 1334 N N . TYR A 1 173 ? 0.46 2.992 -3.375 1 92 173 TYR A N 1
ATOM 1335 C CA . TYR A 1 173 ? 1.376 2.727 -2.271 1 92 173 TYR A CA 1
ATOM 1336 C C . TYR A 1 173 ? 1.373 1.248 -1.905 1 92 173 TYR A C 1
ATOM 1338 O O . TYR A 1 173 ? 2.389 0.712 -1.454 1 92 173 TYR A O 1
ATOM 1346 N N . MET A 1 174 ? 0.233 0.613 -2.098 1 92.69 174 MET A N 1
ATOM 1347 C CA . MET A 1 174 ? 0.208 -0.84 -1.955 1 92.69 174 MET A CA 1
ATOM 1348 C C . MET A 1 174 ? 1.195 -1.498 -2.912 1 92.69 174 MET A C 1
ATOM 1350 O O . MET A 1 174 ? 1.978 -2.359 -2.508 1 92.69 174 MET A O 1
ATOM 1354 N N . LEU A 1 175 ? 1.203 -1.04 -4.141 1 95.31 175 LEU A N 1
ATOM 1355 C CA . LEU A 1 175 ? 2.104 -1.591 -5.148 1 95.31 175 LEU A CA 1
ATOM 1356 C C . LEU A 1 175 ? 3.559 -1.295 -4.797 1 95.31 175 LEU A C 1
ATOM 1358 O O . LEU A 1 175 ? 4.426 -2.154 -4.957 1 95.31 175 LEU A O 1
ATOM 1362 N N . ARG A 1 176 ? 3.775 -0.14 -4.316 1 95.06 176 ARG A N 1
ATOM 1363 C CA . ARG A 1 176 ? 5.125 0.212 -3.885 1 95.06 176 ARG A CA 1
ATOM 1364 C C . ARG A 1 176 ? 5.578 -0.677 -2.732 1 95.06 176 ARG A C 1
ATOM 1366 O O . ARG A 1 176 ? 6.738 -1.097 -2.686 1 95.06 176 ARG A O 1
ATOM 1373 N N . GLY A 1 177 ? 4.633 -0.891 -1.856 1 96.06 177 GLY A N 1
ATOM 1374 C CA . GLY A 1 177 ? 4.934 -1.798 -0.761 1 96.06 177 GLY A CA 1
ATOM 1375 C C . GLY A 1 177 ? 5.273 -3.201 -1.226 1 96.06 177 GLY A C 1
ATOM 1376 O O . GLY A 1 177 ? 6.207 -3.822 -0.71 1 96.06 177 GLY A O 1
ATOM 1377 N N . LEU A 1 178 ? 4.555 -3.662 -2.15 1 96.5 178 LEU A N 1
ATOM 1378 C CA . LEU A 1 178 ? 4.82 -4.977 -2.725 1 96.5 178 LEU A CA 1
ATOM 1379 C C . LEU A 1 178 ? 6.203 -5.02 -3.365 1 96.5 178 LEU A C 1
ATOM 1381 O O . LEU A 1 178 ? 6.965 -5.961 -3.141 1 96.5 178 LEU A O 1
ATOM 1385 N N . ALA A 1 179 ? 6.504 -3.988 -4.133 1 97.38 179 ALA A N 1
ATOM 1386 C CA . ALA A 1 179 ? 7.805 -3.91 -4.789 1 97.38 179 ALA A CA 1
ATOM 1387 C C . ALA A 1 179 ? 8.938 -3.916 -3.77 1 97.38 179 ALA A C 1
ATOM 1389 O O . ALA A 1 179 ? 9.938 -4.617 -3.945 1 97.38 179 ALA A O 1
ATOM 1390 N N . GLY A 1 180 ? 8.75 -3.162 -2.781 1 95.62 180 GLY A N 1
ATOM 1391 C CA . GLY A 1 180 ? 9.758 -3.131 -1.728 1 95.62 180 GLY A CA 1
ATOM 1392 C C . GLY A 1 180 ? 9.961 -4.477 -1.061 1 95.62 180 GLY A C 1
ATOM 1393 O O . GLY A 1 180 ? 11.102 -4.871 -0.789 1 95.62 180 GLY A O 1
ATOM 1394 N N . GLN A 1 181 ? 8.891 -5.168 -0.799 1 95.38 181 GLN A N 1
ATOM 1395 C CA . GLN A 1 181 ? 8.984 -6.469 -0.149 1 95.38 181 GLN A CA 1
ATOM 1396 C C . GLN A 1 181 ? 9.664 -7.488 -1.058 1 95.38 181 GLN A C 1
ATOM 1398 O O . GLN A 1 181 ? 10.453 -8.312 -0.593 1 95.38 181 GLN A O 1
ATOM 1403 N N . LEU A 1 182 ? 9.344 -7.441 -2.312 1 97.44 182 LEU A N 1
ATOM 1404 C CA . LEU A 1 182 ? 10.016 -8.328 -3.258 1 97.44 182 LEU A CA 1
ATOM 1405 C C . LEU A 1 182 ? 11.516 -8.07 -3.273 1 97.44 182 LEU A C 1
ATOM 1407 O O . LEU A 1 182 ? 12.312 -9.008 -3.307 1 97.44 182 LEU A O 1
ATOM 1411 N N . THR A 1 183 ? 11.891 -6.805 -3.215 1 96.56 183 THR A N 1
ATOM 1412 C CA . THR A 1 183 ? 13.305 -6.434 -3.191 1 96.56 183 THR A CA 1
ATOM 1413 C C . THR A 1 183 ? 13.984 -6.957 -1.928 1 96.56 183 THR A C 1
ATOM 1415 O O . THR A 1 183 ? 15.07 -7.527 -1.991 1 96.56 183 THR A O 1
ATOM 1418 N N . GLU A 1 184 ? 13.305 -6.812 -0.847 1 93.94 184 GLU A N 1
ATOM 1419 C CA . GLU A 1 184 ? 13.844 -7.297 0.422 1 93.94 184 GLU A CA 1
ATOM 1420 C C . GLU A 1 184 ? 14.031 -8.812 0.399 1 93.94 184 GLU A C 1
ATOM 1422 O O . GLU A 1 184 ? 14.922 -9.344 1.07 1 93.94 184 GLU A O 1
ATOM 1427 N N . ARG A 1 185 ? 13.25 -9.461 -0.409 1 95.12 185 ARG A N 1
ATOM 1428 C CA . ARG A 1 185 ? 13.289 -10.922 -0.453 1 95.12 185 ARG A CA 1
ATOM 1429 C C . ARG A 1 185 ? 14.195 -11.414 -1.578 1 95.12 185 ARG A C 1
ATOM 1431 O O . ARG A 1 185 ? 14.234 -12.609 -1.877 1 95.12 185 ARG A O 1
ATOM 1438 N N . GLY A 1 186 ? 14.844 -10.492 -2.297 1 96.38 186 GLY A N 1
ATOM 1439 C CA . GLY A 1 186 ? 15.945 -10.961 -3.117 1 96.38 186 GLY A CA 1
ATOM 1440 C C . GLY A 1 186 ? 15.789 -10.609 -4.586 1 96.38 186 GLY A C 1
ATOM 1441 O O . GLY A 1 186 ? 16.688 -10.859 -5.387 1 96.38 186 GLY A O 1
ATOM 1442 N N . ILE A 1 187 ? 14.672 -10.062 -4.945 1 97.56 187 ILE A N 1
ATOM 1443 C CA . ILE A 1 187 ? 14.562 -9.609 -6.328 1 97.56 187 ILE A CA 1
ATOM 1444 C C . ILE A 1 187 ? 15.094 -8.18 -6.441 1 97.56 187 ILE A C 1
ATOM 1446 O O . ILE A 1 187 ? 14.625 -7.281 -5.746 1 97.56 187 ILE A O 1
ATOM 1450 N N . ASP A 1 188 ? 16.016 -8.016 -7.352 1 97.38 188 ASP A N 1
ATOM 1451 C CA . ASP A 1 188 ? 16.641 -6.703 -7.508 1 97.38 188 ASP A CA 1
ATOM 1452 C C . ASP A 1 188 ? 15.586 -5.645 -7.848 1 97.38 188 ASP A C 1
ATOM 1454 O O . ASP A 1 188 ? 14.711 -5.875 -8.688 1 97.38 188 ASP A O 1
ATOM 1458 N N . SER A 1 189 ? 15.703 -4.477 -7.281 1 96.5 189 SER A N 1
ATOM 1459 C CA . SER A 1 189 ? 14.719 -3.406 -7.441 1 96.5 189 SER A CA 1
ATOM 1460 C C . SER A 1 189 ? 14.625 -2.953 -8.891 1 96.5 189 SER A C 1
ATOM 1462 O O . SER A 1 189 ? 13.57 -2.496 -9.344 1 96.5 189 SER A O 1
ATOM 1464 N N . ASP A 1 190 ? 15.695 -3.092 -9.648 1 97.38 190 ASP A N 1
ATOM 1465 C CA . ASP A 1 190 ? 15.703 -2.639 -11.031 1 97.38 190 ASP A CA 1
ATOM 1466 C C . ASP A 1 190 ? 14.922 -3.602 -11.93 1 97.38 190 ASP A C 1
ATOM 1468 O O . ASP A 1 190 ? 14.633 -3.285 -13.086 1 97.38 190 ASP A O 1
ATOM 1472 N N . ARG A 1 191 ? 14.516 -4.758 -11.367 1 98.06 191 ARG A N 1
ATOM 1473 C CA . ARG A 1 191 ? 13.75 -5.746 -12.125 1 98.06 191 ARG A CA 1
ATOM 1474 C C . ARG A 1 191 ? 12.266 -5.68 -11.773 1 98.06 191 ARG A C 1
ATOM 1476 O O . ARG A 1 191 ? 11.477 -6.488 -12.258 1 98.06 191 ARG A O 1
ATOM 1483 N N . ILE A 1 192 ? 11.945 -4.766 -10.891 1 98.38 192 ILE A N 1
ATOM 1484 C CA . ILE A 1 192 ? 10.562 -4.648 -10.438 1 98.38 192 ILE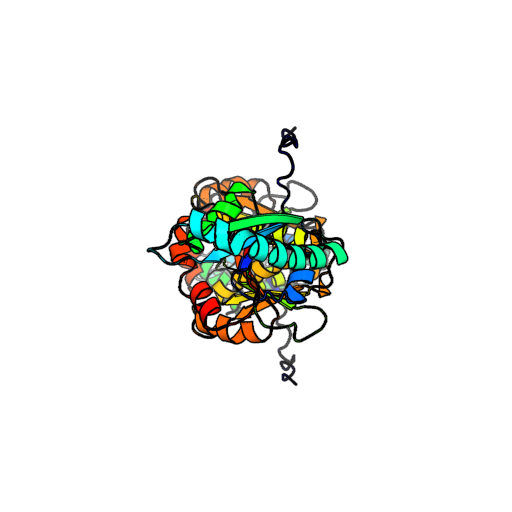 A CA 1
ATOM 1485 C C . ILE A 1 192 ? 10.023 -3.264 -10.781 1 98.38 192 ILE A C 1
ATOM 1487 O O . ILE A 1 192 ? 10.633 -2.25 -10.438 1 98.38 192 ILE A O 1
ATOM 1491 N N . GLU A 1 193 ? 8.945 -3.252 -11.469 1 97.5 193 GLU A N 1
ATOM 1492 C CA . GLU A 1 193 ? 8.188 -2.029 -11.719 1 97.5 193 GLU A CA 1
ATOM 1493 C C . GLU A 1 193 ? 6.734 -2.18 -11.289 1 97.5 193 GLU A C 1
ATOM 1495 O O . GLU A 1 193 ? 6.262 -3.293 -11.055 1 97.5 193 GLU A O 1
ATOM 1500 N N . TRP A 1 194 ? 6.102 -1.109 -11.102 1 95.81 194 TRP A N 1
ATOM 1501 C CA . TRP A 1 194 ? 4.664 -1.13 -10.836 1 95.81 194 TRP A CA 1
ATOM 1502 C C . TRP A 1 194 ? 3.941 -0.087 -11.68 1 95.81 194 TRP A C 1
ATOM 1504 O O . TRP A 1 194 ? 4.539 0.909 -12.094 1 95.81 194 TRP A O 1
ATOM 1514 N N . GLU A 1 195 ? 2.725 -0.386 -11.969 1 93.75 195 GLU A N 1
ATOM 1515 C CA . GLU A 1 195 ? 1.873 0.483 -12.773 1 93.75 195 GLU A CA 1
ATOM 1516 C C . GLU A 1 195 ? 0.415 0.386 -12.336 1 93.75 195 GLU A C 1
ATOM 1518 O O . GLU A 1 195 ? -0.084 -0.706 -12.062 1 93.75 195 GLU A O 1
ATOM 1523 N N . GLN A 1 196 ? -0.151 1.529 -12.117 1 89.19 196 GLN A N 1
ATOM 1524 C CA . GLN A 1 196 ? -1.59 1.619 -11.891 1 89.19 196 GLN A CA 1
ATOM 1525 C C . GLN A 1 196 ? -2.285 2.32 -13.055 1 89.19 196 GLN A C 1
ATOM 1527 O O . GLN A 1 196 ? -1.838 3.377 -13.508 1 89.19 196 GLN A O 1
ATOM 1532 N N . SER A 1 197 ? -3.271 1.672 -13.562 1 80.62 197 SER A N 1
ATOM 1533 C CA . SER A 1 197 ? -4.047 2.279 -14.641 1 80.62 197 SER A CA 1
ATOM 1534 C C . SER A 1 197 ? -5.406 2.762 -14.141 1 80.62 197 SER A C 1
ATOM 1536 O O . SER A 1 197 ? -6.074 2.062 -13.375 1 80.62 197 SER A O 1
ATOM 1538 N N . ILE A 1 198 ? -5.668 3.928 -14.406 1 72.38 198 ILE A N 1
ATOM 1539 C CA . ILE A 1 198 ? -6.945 4.496 -13.992 1 72.38 198 ILE A CA 1
ATOM 1540 C C . ILE A 1 198 ? -7.824 4.719 -15.227 1 72.38 198 ILE A C 1
ATOM 1542 O O . ILE A 1 198 ? -8.906 5.309 -15.125 1 72.38 198 ILE A O 1
ATOM 1546 N N . GLU A 1 199 ? -7.324 4.16 -16.281 1 66.88 199 GLU A N 1
ATOM 1547 C CA . GLU A 1 199 ? -8.008 4.41 -17.547 1 66.88 199 GLU A CA 1
ATOM 1548 C C . GLU A 1 199 ? -8.992 3.287 -17.875 1 66.88 199 GLU A C 1
ATOM 1550 O O . GLU A 1 199 ? -8.625 2.111 -17.859 1 66.88 199 GLU A O 1
ATOM 1555 N N . GLY A 1 200 ? -10.289 3.617 -17.812 1 71.31 200 GLY A N 1
ATOM 1556 C CA . GLY A 1 200 ? -11.273 2.75 -18.438 1 71.31 200 GLY A CA 1
ATOM 1557 C C . GLY A 1 200 ? -11.68 1.581 -17.562 1 71.31 200 GLY A C 1
ATOM 1558 O O . GLY A 1 200 ? -11.516 1.626 -16.344 1 71.31 200 GLY A O 1
ATOM 1559 N N . GLU A 1 201 ? -12.266 0.55 -18.266 1 78.25 201 GLU A N 1
ATOM 1560 C CA . GLU A 1 201 ? -12.727 -0.672 -17.625 1 78.25 201 GLU A CA 1
ATOM 1561 C C . GLU A 1 201 ? -11.562 -1.604 -17.297 1 78.25 201 GLU A C 1
ATOM 1563 O O . GLU A 1 201 ? -10.656 -1.766 -18.125 1 78.25 201 GLU A O 1
ATOM 1568 N N . ARG A 1 202 ? -11.508 -2.139 -16.188 1 80.69 202 ARG A N 1
ATOM 1569 C CA . ARG A 1 202 ? -10.422 -2.953 -15.633 1 80.69 202 ARG A CA 1
ATOM 1570 C C . ARG A 1 202 ? -9.992 -4.023 -16.625 1 80.69 202 ARG A C 1
ATOM 1572 O O . ARG A 1 202 ? -8.812 -4.113 -16.969 1 80.69 202 ARG A O 1
ATOM 1579 N N . LEU A 1 203 ? -10.969 -4.809 -17.188 1 83.25 203 LEU A N 1
ATOM 1580 C CA . LEU A 1 203 ? -10.648 -5.93 -18.062 1 83.25 203 LEU A CA 1
ATOM 1581 C C . LEU A 1 203 ? -10.008 -5.438 -19.359 1 83.25 203 LEU A C 1
ATOM 1583 O O . LEU A 1 203 ? -9.062 -6.047 -19.859 1 83.25 203 LEU A O 1
ATOM 1587 N N . GLU A 1 204 ? -10.492 -4.359 -19.828 1 85.38 204 GLU A N 1
ATOM 1588 C CA . GLU A 1 204 ? -9.945 -3.801 -21.062 1 85.38 204 GLU A CA 1
ATOM 1589 C C . GLU A 1 204 ? -8.5 -3.348 -20.875 1 85.38 204 GLU A C 1
ATOM 1591 O O . GLU A 1 204 ? -7.664 -3.535 -21.75 1 85.38 204 GLU A O 1
ATOM 1596 N N . MET A 1 205 ? -8.242 -2.799 -19.734 1 87.94 205 MET A N 1
ATOM 1597 C CA . MET A 1 205 ? -6.891 -2.328 -19.453 1 87.94 205 MET A CA 1
ATOM 1598 C C . MET A 1 205 ? -5.926 -3.5 -19.312 1 87.94 205 MET A C 1
ATOM 1600 O O . MET A 1 205 ? -4.805 -3.449 -19.828 1 87.94 205 MET A O 1
ATOM 1604 N N . ILE A 1 206 ? -6.398 -4.508 -18.688 1 89.06 206 ILE A N 1
ATOM 1605 C CA . ILE A 1 206 ? -5.578 -5.703 -18.516 1 89.06 206 ILE A CA 1
ATOM 1606 C C . ILE A 1 206 ? -5.258 -6.305 -19.891 1 89.06 206 ILE A C 1
ATOM 1608 O O . ILE A 1 206 ? -4.098 -6.578 -20.203 1 89.06 206 ILE A O 1
ATOM 1612 N N . LEU A 1 207 ? -6.277 -6.43 -20.719 1 89.56 207 LEU A N 1
ATOM 1613 C CA . LEU A 1 207 ? -6.121 -7.066 -22.016 1 89.56 207 LEU A CA 1
ATOM 1614 C C . LEU A 1 207 ? -5.227 -6.227 -22.922 1 89.56 207 LEU A C 1
ATOM 1616 O O . LEU A 1 207 ? -4.527 -6.766 -23.781 1 89.56 207 LEU A O 1
ATOM 1620 N N . SER A 1 208 ? -5.25 -4.945 -22.672 1 90 208 SER A N 1
ATOM 1621 C CA . SER A 1 208 ? -4.426 -4.059 -23.484 1 90 208 SER A CA 1
ATOM 1622 C C . SER A 1 208 ? -2.963 -4.117 -23.062 1 90 208 SER A C 1
ATOM 1624 O O . SER A 1 208 ? -2.066 -3.887 -23.875 1 90 208 SER A O 1
ATOM 1626 N N . ARG A 1 209 ? -2.666 -4.488 -21.828 1 92.44 209 ARG A N 1
ATOM 1627 C CA . ARG A 1 209 ? -1.309 -4.434 -21.297 1 92.44 209 ARG A CA 1
ATOM 1628 C C . ARG A 1 209 ? -0.617 -5.789 -21.422 1 92.44 209 ARG A C 1
ATOM 1630 O O . ARG A 1 209 ? 0.594 -5.855 -21.641 1 92.44 209 ARG A O 1
ATOM 1637 N N . VAL A 1 210 ? -1.333 -6.844 -21.422 1 93.12 210 VAL A N 1
ATOM 1638 C CA . VAL A 1 210 ? -0.837 -8.211 -21.312 1 93.12 210 VAL A CA 1
ATOM 1639 C C . VAL A 1 210 ? -0.001 -8.555 -22.547 1 93.12 210 VAL A C 1
ATOM 1641 O O . VAL A 1 210 ? 1.055 -9.188 -22.438 1 93.12 210 VAL A O 1
ATOM 1644 N N . PRO A 1 211 ? -0.348 -8.062 -23.766 1 92.5 211 PRO A N 1
ATOM 1645 C CA . PRO A 1 211 ? 0.409 -8.445 -24.953 1 92.5 211 PRO A CA 1
ATOM 1646 C C . PRO A 1 211 ? 1.865 -7.988 -24.906 1 92.5 211 PRO A C 1
ATOM 1648 O O . PRO A 1 211 ? 2.721 -8.562 -25.578 1 92.5 211 PRO A O 1
ATOM 1651 N N . ASP A 1 212 ? 2.229 -7.039 -24.062 1 94 212 ASP A N 1
ATOM 1652 C CA . ASP A 1 212 ? 3.576 -6.48 -24 1 94 212 ASP A CA 1
ATOM 1653 C C . ASP A 1 212 ? 4.48 -7.352 -23.125 1 94 212 ASP A C 1
ATOM 1655 O O . ASP A 1 212 ? 5.68 -7.082 -23 1 94 212 ASP A O 1
ATOM 1659 N N . PHE A 1 213 ? 3.922 -8.445 -22.641 1 96.19 213 PHE A N 1
ATOM 1660 C CA . PHE A 1 213 ? 4.676 -9.25 -21.688 1 96.19 213 PHE A CA 1
ATOM 1661 C C . PHE A 1 213 ? 4.73 -10.711 -22.141 1 96.19 213 PHE A C 1
ATOM 1663 O O . PHE A 1 213 ? 4.004 -11.109 -23.047 1 96.19 213 PHE A O 1
ATOM 1670 N N . ASP A 1 214 ? 5.582 -11.438 -21.516 1 96 214 ASP A N 1
ATOM 1671 C CA . ASP A 1 214 ? 5.824 -12.812 -21.922 1 96 214 ASP A CA 1
ATOM 1672 C C . ASP A 1 214 ? 4.938 -13.789 -21.156 1 96 214 ASP A C 1
ATOM 1674 O O . ASP A 1 214 ? 4.633 -14.875 -21.641 1 96 214 ASP A O 1
ATOM 1678 N N . PHE A 1 215 ? 4.609 -13.367 -19.953 1 95.31 215 PHE A N 1
ATOM 1679 C CA . PHE A 1 215 ? 3.693 -14.195 -19.188 1 95.31 215 PHE A CA 1
ATOM 1680 C C . PHE A 1 215 ? 2.879 -13.352 -18.219 1 95.31 215 PHE A C 1
ATOM 1682 O O . PHE A 1 215 ? 3.195 -12.18 -17.984 1 95.31 215 PHE A O 1
ATOM 1689 N N . VAL A 1 216 ? 1.775 -13.984 -17.688 1 95 216 VAL A N 1
ATOM 1690 C CA . VAL A 1 216 ? 0.858 -13.297 -16.781 1 95 216 VAL A CA 1
ATOM 1691 C C . VAL A 1 216 ? 0.775 -14.062 -15.461 1 95 216 VAL A C 1
ATOM 1693 O O . VAL A 1 216 ? 0.707 -15.289 -15.445 1 95 216 VAL A O 1
ATOM 1696 N N . VAL A 1 217 ? 0.852 -13.289 -14.367 1 95 217 VAL A N 1
ATOM 1697 C CA . VAL A 1 217 ? 0.687 -13.852 -13.031 1 95 217 VAL A CA 1
ATOM 1698 C C . VAL A 1 217 ? -0.659 -13.422 -12.453 1 95 217 VAL A C 1
ATOM 1700 O O . VAL A 1 217 ? -0.982 -12.234 -12.438 1 95 217 VAL A O 1
ATOM 1703 N N . LEU A 1 218 ? -1.361 -14.414 -11.953 1 90.19 218 LEU A N 1
ATOM 1704 C CA . LEU A 1 218 ? -2.656 -14.203 -11.312 1 90.19 218 LEU A CA 1
ATOM 1705 C C . LEU A 1 218 ? -2.662 -14.766 -9.898 1 90.19 218 LEU A C 1
ATOM 1707 O O . LEU A 1 218 ? -2.102 -15.836 -9.648 1 90.19 218 LEU A O 1
ATOM 1711 N N . GLY A 1 219 ? -3.17 -13.953 -8.898 1 84.88 219 GLY A N 1
ATOM 1712 C CA . GLY A 1 219 ? -3.477 -14.516 -7.59 1 84.88 219 GLY A CA 1
ATOM 1713 C C . GLY A 1 219 ? -4.859 -15.133 -7.516 1 84.88 219 GLY A C 1
ATOM 1714 O O . GLY A 1 219 ? -5.809 -14.617 -8.109 1 84.88 219 GLY A O 1
ATOM 1715 N N . GLU A 1 220 ? -4.859 -16.25 -6.781 1 69.06 220 GLU A N 1
ATOM 1716 C CA . GLU A 1 220 ? -6.16 -16.891 -6.605 1 69.06 220 GLU A CA 1
ATOM 1717 C C . GLU A 1 220 ? -7.039 -16.109 -5.645 1 69.06 220 GLU A C 1
ATOM 1719 O O . GLU A 1 220 ? -6.547 -15.508 -4.684 1 69.06 220 GLU A O 1
ATOM 1724 N N . SER A 1 221 ? -8.18 -15.453 -5.812 1 52.56 221 SER A N 1
ATOM 1725 C CA . SER A 1 221 ? -9.102 -14.867 -4.848 1 52.56 221 SER A CA 1
ATOM 1726 C C . SER A 1 221 ? -9.836 -15.953 -4.062 1 52.56 221 SER A C 1
ATOM 1728 O O . SER A 1 221 ? -9.797 -17.125 -4.426 1 52.56 221 SER A O 1
ATOM 1730 N N . ASP A 1 222 ? -10.523 -15.906 -2.709 1 48.59 222 ASP A N 1
ATOM 1731 C CA . ASP A 1 222 ? -11.281 -16.922 -1.999 1 48.59 222 ASP A CA 1
ATOM 1732 C C . ASP A 1 222 ? -11.734 -18.031 -2.949 1 48.59 222 ASP A C 1
ATOM 1734 O O . ASP A 1 222 ? -11.914 -17.797 -4.145 1 48.59 222 ASP A O 1
ATOM 1738 N N . PRO A 1 223 ? -12.062 -19.266 -2.125 1 44.81 223 PRO A N 1
ATOM 1739 C CA . PRO A 1 223 ? -12.078 -20.609 -2.721 1 44.81 223 PRO A CA 1
ATOM 1740 C C . PRO A 1 223 ? -12.727 -20.641 -4.102 1 44.81 223 PRO A C 1
ATOM 1742 O O . PRO A 1 223 ? -12.219 -21.281 -5.02 1 44.81 223 PRO A O 1
ATOM 1745 N N . SER A 1 224 ? -14.156 -20.609 -3.945 1 39.22 224 SER A N 1
ATOM 1746 C CA . SER A 1 224 ? -14.914 -20.984 -5.133 1 39.22 224 SER A CA 1
ATOM 1747 C C . SER A 1 224 ? -14.547 -20.109 -6.328 1 39.22 224 SER A C 1
ATOM 1749 O O . SER A 1 224 ? -15.336 -19.984 -7.266 1 39.22 224 SER A O 1
ATOM 1751 N N . ILE A 1 225 ? -13.625 -19.312 -6.191 1 38 225 ILE A N 1
ATOM 1752 C CA . ILE A 1 225 ? -13.273 -18.312 -7.184 1 38 225 ILE A CA 1
ATOM 1753 C C . ILE A 1 225 ? -12.797 -18.984 -8.469 1 38 225 ILE A C 1
ATOM 1755 O O . ILE A 1 225 ? -12.586 -18.328 -9.484 1 38 225 ILE A O 1
ATOM 1759 N N . ARG A 1 226 ? -12.352 -20.125 -8.43 1 38.84 226 ARG A N 1
ATOM 1760 C CA . ARG A 1 226 ? -12.211 -20.812 -9.719 1 38.84 226 ARG A CA 1
ATOM 1761 C C . ARG A 1 226 ? -13.352 -20.438 -10.656 1 38.84 226 ARG A C 1
ATOM 1763 O O . ARG A 1 226 ? -13.125 -20.156 -11.836 1 38.84 226 ARG A O 1
ATOM 1770 N N . ALA A 1 227 ? -14.5 -20.75 -10.047 1 40.94 227 ALA A N 1
ATOM 1771 C CA . ALA A 1 227 ? -15.672 -20.469 -10.867 1 40.94 227 ALA A CA 1
ATOM 1772 C C . ALA A 1 227 ? -15.789 -18.984 -11.164 1 40.94 227 ALA A C 1
ATOM 1774 O O . ALA A 1 227 ? -16.219 -18.594 -12.25 1 40.94 227 ALA A O 1
ATOM 1775 N N . ARG A 1 228 ? -15.516 -18.125 -10.055 1 37.59 228 ARG A N 1
ATOM 1776 C CA . ARG A 1 228 ? -15.844 -16.719 -10.227 1 37.59 228 ARG A CA 1
ATOM 1777 C C . ARG A 1 228 ? -14.672 -15.953 -10.844 1 37.59 228 ARG A C 1
ATOM 1779 O O . ARG A 1 228 ? -14.867 -14.969 -11.547 1 37.59 228 ARG A O 1
ATOM 1786 N N . ILE A 1 229 ? -13.469 -15.969 -10.172 1 39.94 229 ILE A N 1
ATOM 1787 C CA . ILE A 1 229 ? -12.305 -15.242 -10.664 1 39.94 229 ILE A CA 1
ATOM 1788 C C . ILE A 1 229 ? -11.961 -15.703 -12.078 1 39.94 229 ILE A C 1
ATOM 1790 O O . ILE A 1 229 ? -11.258 -15.008 -12.812 1 39.94 229 ILE A O 1
ATOM 1794 N N . PHE A 1 230 ? -11.938 -17.047 -12.172 1 42.03 230 PHE A N 1
ATOM 1795 C CA . PHE A 1 230 ? -12.039 -17.422 -13.578 1 42.03 230 PHE A CA 1
ATOM 1796 C C . PHE A 1 230 ? -13.211 -16.703 -14.242 1 42.03 230 PHE A C 1
ATOM 1798 O O . PHE A 1 230 ? -13.594 -17.031 -15.359 1 42.03 230 PHE A O 1
ATOM 1805 N N . GLY A 1 231 ? -13.734 -16 -13.336 1 46.5 231 GLY A N 1
ATOM 1806 C CA . GLY A 1 231 ? -14.547 -14.992 -13.992 1 46.5 231 GLY A CA 1
ATOM 1807 C C . GLY A 1 231 ? -13.891 -14.414 -15.242 1 46.5 231 GLY A C 1
ATOM 1808 O O . GLY A 1 231 ? -12.805 -14.844 -15.633 1 46.5 231 GLY A O 1
ATOM 1809 N N . THR A 1 232 ? -14.141 -13.156 -15.422 1 61.75 232 THR A N 1
ATOM 1810 C CA . THR A 1 232 ? -14.109 -12.492 -16.719 1 61.75 232 THR A CA 1
ATOM 1811 C C . THR A 1 232 ? -12.672 -12.281 -17.188 1 61.75 232 THR A C 1
ATOM 1813 O O . THR A 1 232 ? -12.336 -12.562 -18.344 1 61.75 232 THR A O 1
ATOM 1816 N N . VAL A 1 233 ? -11.602 -12.383 -15.992 1 73.75 233 VAL A N 1
ATOM 1817 C CA . VAL A 1 233 ? -10.312 -11.969 -16.531 1 73.75 233 VAL A CA 1
ATOM 1818 C C . VAL A 1 233 ? -9.531 -13.195 -17 1 73.75 233 VAL A C 1
ATOM 1820 O O . VAL A 1 233 ? -8.984 -13.211 -18.109 1 73.75 233 VAL A O 1
ATOM 1823 N N . GLN A 1 234 ? -9.406 -14.328 -16.094 1 75.19 234 GLN A N 1
ATOM 1824 C CA . GLN A 1 234 ? -8.672 -15.531 -16.469 1 75.19 234 GLN A CA 1
ATOM 1825 C C . GLN A 1 234 ? -9.266 -16.172 -17.719 1 75.19 234 GLN A C 1
ATOM 1827 O O . GLN A 1 234 ? -8.523 -16.594 -18.625 1 75.19 234 GLN A O 1
ATOM 1832 N N . ALA A 1 235 ? -10.477 -16.281 -17.656 1 74.06 235 ALA A N 1
ATOM 1833 C CA . ALA A 1 235 ? -11.156 -16.859 -18.828 1 74.06 235 ALA A CA 1
ATOM 1834 C C . ALA A 1 235 ? -10.898 -16.016 -20.078 1 74.06 235 ALA A C 1
ATOM 1836 O O . ALA A 1 235 ? -10.633 -16.562 -21.141 1 74.06 235 ALA A O 1
ATOM 1837 N N . ARG A 1 236 ? -11.008 -14.719 -19.859 1 81.38 236 ARG A N 1
ATOM 1838 C CA . ARG A 1 236 ? -10.797 -13.828 -21 1 81.38 236 ARG A CA 1
ATOM 1839 C C . ARG A 1 236 ? -9.344 -13.883 -21.469 1 81.38 236 ARG A C 1
ATOM 1841 O O . ARG A 1 236 ? -9.078 -13.828 -22.672 1 81.38 236 ARG A O 1
ATOM 1848 N N . LEU A 1 237 ? -8.508 -13.992 -20.531 1 84.12 237 LEU A N 1
ATOM 1849 C CA . LEU A 1 237 ? -7.102 -14.102 -20.906 1 84.12 237 LEU A CA 1
ATOM 1850 C C . LEU A 1 237 ? -6.84 -15.383 -21.688 1 84.12 237 LEU A C 1
ATOM 1852 O O . LEU A 1 237 ? -6.121 -15.375 -22.688 1 84.12 237 LEU A O 1
ATOM 1856 N N . ALA A 1 238 ? -7.41 -16.438 -21.172 1 75.62 238 ALA A N 1
ATOM 1857 C CA . ALA A 1 238 ? -7.254 -17.734 -21.844 1 75.62 238 ALA A CA 1
ATOM 1858 C C . ALA A 1 238 ? -7.801 -17.672 -23.266 1 75.62 238 ALA A C 1
ATOM 1860 O O . ALA A 1 238 ? -7.242 -18.297 -24.172 1 75.62 238 ALA A O 1
ATOM 1861 N N . GLU A 1 239 ? -8.828 -16.891 -23.375 1 78.31 239 GLU A N 1
ATOM 1862 C CA . GLU A 1 239 ? -9.477 -16.781 -24.672 1 78.31 239 GLU A CA 1
ATOM 1863 C C . GLU A 1 239 ? -8.719 -15.812 -25.578 1 78.31 239 GLU A C 1
ATOM 1865 O O . GLU A 1 239 ? -8.633 -16.031 -26.797 1 78.31 239 GLU A O 1
ATOM 1870 N N . GLU A 1 240 ? -8.172 -14.852 -24.953 1 81.81 240 GLU A N 1
ATOM 1871 C CA . GLU A 1 240 ? -7.703 -13.734 -25.766 1 81.81 240 GLU A CA 1
ATOM 1872 C C . GLU A 1 240 ? -6.184 -13.758 -25.922 1 81.81 240 GLU A C 1
ATOM 1874 O O . GLU A 1 240 ? -5.625 -13.055 -26.766 1 81.81 240 GLU A O 1
ATOM 1879 N N . THR A 1 241 ? -5.637 -14.578 -25.078 1 81.25 241 THR A N 1
ATOM 1880 C CA . THR A 1 241 ? -4.18 -14.57 -25.188 1 81.25 241 THR A CA 1
ATOM 1881 C C . THR A 1 241 ? -3.633 -15.992 -25.156 1 81.25 241 THR A C 1
ATOM 1883 O O . THR A 1 241 ? -4.301 -16.906 -24.672 1 81.25 241 THR A O 1
ATOM 1886 N N . GLU A 1 242 ? -2.424 -16.156 -25.781 1 87.06 242 GLU A N 1
ATOM 1887 C CA . GLU A 1 242 ? -1.695 -17.422 -25.766 1 87.06 242 GLU A CA 1
ATOM 1888 C C . GLU A 1 242 ? -0.485 -17.344 -24.844 1 87.06 242 GLU A C 1
ATOM 1890 O O . GLU A 1 242 ? 0.493 -18.078 -25.031 1 87.06 242 GLU A O 1
ATOM 1895 N N . LYS A 1 243 ? -0.632 -16.469 -23.922 1 91.44 243 LYS A N 1
ATOM 1896 C CA . LYS A 1 243 ? 0.493 -16.25 -23.016 1 91.44 243 LYS A CA 1
ATOM 1897 C C . LYS A 1 243 ? 0.527 -17.328 -21.922 1 91.44 243 LYS A C 1
ATOM 1899 O O . LYS A 1 243 ? -0.52 -17.812 -21.484 1 91.44 243 LYS A O 1
ATOM 1904 N N . THR A 1 244 ? 1.701 -17.641 -21.516 1 94.38 244 THR A N 1
ATOM 1905 C CA . THR A 1 244 ? 1.873 -18.484 -20.344 1 94.38 244 THR A CA 1
ATOM 1906 C C . THR A 1 244 ? 1.292 -17.797 -19.109 1 94.38 244 THR A C 1
ATOM 1908 O O . THR A 1 244 ? 1.459 -16.594 -18.922 1 94.38 244 THR A O 1
ATOM 1911 N N . GLN A 1 245 ? 0.54 -18.625 -18.281 1 92.69 245 GLN A N 1
ATOM 1912 C CA . GLN A 1 245 ? -0.086 -18.062 -17.078 1 92.69 245 GLN A CA 1
ATOM 1913 C C . GLN A 1 245 ? 0.435 -18.75 -15.82 1 92.69 245 GLN A C 1
ATOM 1915 O O . GLN A 1 245 ? 0.51 -19.984 -15.758 1 92.69 245 GLN A O 1
ATOM 1920 N N . LEU A 1 246 ? 0.867 -17.969 -14.922 1 93.94 246 LEU A N 1
ATOM 1921 C CA . LEU A 1 246 ? 1.199 -18.422 -13.578 1 93.94 246 LEU A CA 1
ATOM 1922 C C . LEU A 1 246 ? 0.099 -18.047 -12.586 1 93.94 246 LEU A C 1
ATOM 1924 O O . LEU A 1 246 ? -0.177 -16.875 -12.375 1 93.94 246 LEU A O 1
ATOM 1928 N N . THR A 1 247 ? -0.521 -19.047 -12.016 1 90.88 247 THR A N 1
ATOM 1929 C CA . THR A 1 247 ? -1.538 -18.812 -11 1 90.88 247 THR A CA 1
ATOM 1930 C C . THR A 1 247 ? -0.995 -19.125 -9.609 1 90.88 247 THR A C 1
ATOM 1932 O O . THR A 1 247 ? -0.531 -20.25 -9.359 1 90.88 247 THR A O 1
ATOM 1935 N N . ILE A 1 248 ? -1.037 -18.172 -8.758 1 91.75 248 ILE A N 1
ATOM 1936 C CA . ILE A 1 248 ? -0.635 -18.359 -7.371 1 91.75 248 ILE A CA 1
ATOM 1937 C C . ILE A 1 248 ? -1.847 -18.766 -6.531 1 91.75 248 ILE A C 1
ATOM 1939 O O . ILE A 1 248 ? -2.844 -18.031 -6.488 1 91.75 248 ILE A O 1
ATOM 1943 N N . ARG A 1 249 ? -1.691 -19.781 -5.902 1 86.75 249 ARG A N 1
ATOM 1944 C CA . ARG A 1 249 ? -2.814 -20.344 -5.156 1 86.75 249 ARG A CA 1
ATOM 1945 C C . ARG A 1 249 ? -2.844 -19.797 -3.73 1 86.75 249 ARG A C 1
ATOM 1947 O O . ARG A 1 249 ? -1.797 -19.516 -3.148 1 86.75 249 ARG A O 1
ATOM 1954 N N . THR A 1 250 ? -4.102 -19.484 -3.252 1 75.25 250 THR A N 1
ATOM 1955 C CA . THR A 1 250 ? -4.246 -19.016 -1.88 1 75.25 250 THR A CA 1
ATOM 1956 C C . THR A 1 250 ? -4.055 -20.156 -0.89 1 75.25 250 THR A C 1
ATOM 1958 O O . THR A 1 250 ? -4.16 -21.328 -1.259 1 75.25 250 THR A O 1
ATOM 1961 N N . SER A 1 251 ? -3.467 -19.766 0.291 1 55.91 251 SER A N 1
ATOM 1962 C CA . SER A 1 251 ? -3.277 -20.781 1.325 1 55.91 251 SER A CA 1
ATOM 1963 C C . SER A 1 251 ? -4.605 -21.406 1.729 1 55.91 251 SER A C 1
ATOM 1965 O O . SER A 1 251 ? -5.633 -20.734 1.782 1 55.91 251 SER A O 1
ATOM 1967 N N . ILE A 1 252 ? -4.809 -22.656 1.342 1 45.66 252 ILE A N 1
ATOM 1968 C CA . ILE A 1 252 ? -5.996 -23.359 1.801 1 45.66 252 ILE A CA 1
ATOM 1969 C C . ILE A 1 252 ? -6.125 -23.234 3.316 1 45.66 252 ILE A C 1
ATOM 1971 O O . ILE A 1 252 ? -5.121 -23.141 4.027 1 45.66 252 ILE A O 1
ATOM 1975 N N . MET B 1 1 ? 9.273 11.484 -27.438 1 21.91 1 MET B N 1
ATOM 1976 C CA . MET B 1 1 ? 10.031 11.914 -26.266 1 21.91 1 MET B CA 1
ATOM 1977 C C . MET B 1 1 ? 9.109 12.5 -25.203 1 21.91 1 MET B C 1
ATOM 1979 O O . MET B 1 1 ? 8.312 13.391 -25.484 1 21.91 1 MET B O 1
ATOM 1983 N N . PRO B 1 2 ? 8.57 11.734 -24.203 1 26.58 2 PRO B N 1
ATOM 1984 C CA . PRO B 1 2 ? 7.484 12.305 -23.406 1 26.58 2 PRO B CA 1
ATOM 1985 C C . PRO B 1 2 ? 7.848 13.656 -22.781 1 26.58 2 PRO B C 1
ATOM 1987 O O . PRO B 1 2 ? 9.023 13.922 -22.531 1 26.58 2 PRO B O 1
ATOM 1990 N N . LYS B 1 3 ? 7.078 14.688 -23.109 1 30.59 3 LYS B N 1
ATOM 1991 C CA . LYS B 1 3 ? 7.328 16.078 -22.719 1 30.59 3 LYS B CA 1
ATOM 1992 C C . LYS B 1 3 ? 7.738 16.172 -21.266 1 30.59 3 LYS B C 1
ATOM 1994 O O . LYS B 1 3 ? 7.125 15.547 -20.391 1 30.59 3 LYS B O 1
ATOM 1999 N N . PRO B 1 4 ? 8.875 16.75 -20.953 1 29 4 PRO B N 1
ATOM 2000 C CA . PRO B 1 4 ? 9.336 17.062 -19.609 1 29 4 PRO B CA 1
ATOM 2001 C C . PRO B 1 4 ? 8.289 17.812 -18.781 1 29 4 PRO B C 1
ATOM 2003 O O . PRO B 1 4 ? 7.582 18.672 -19.312 1 29 4 PRO B O 1
ATOM 2006 N N . LEU B 1 5 ? 7.492 17.188 -17.906 1 34.03 5 LEU B N 1
ATOM 2007 C CA . LEU B 1 5 ? 6.617 17.984 -17.047 1 34.03 5 LEU B CA 1
ATOM 2008 C C . LEU B 1 5 ? 7.289 19.297 -16.656 1 34.03 5 LEU B C 1
ATOM 2010 O O . LEU B 1 5 ? 8.422 19.297 -16.172 1 34.03 5 LEU B O 1
ATOM 2014 N N . SER B 1 6 ? 7.031 20.375 -17.25 1 30.73 6 SER B N 1
ATOM 2015 C CA . SER B 1 6 ? 7.461 21.75 -17 1 30.73 6 SER B CA 1
ATOM 2016 C C . SER B 1 6 ? 7.516 22.047 -15.5 1 30.73 6 SER B C 1
ATOM 2018 O O . SER B 1 6 ? 6.551 21.781 -14.773 1 30.73 6 SER B O 1
ATOM 2020 N N . ALA B 1 7 ? 8.656 22.094 -14.836 1 34.78 7 ALA B N 1
ATOM 2021 C CA . ALA B 1 7 ? 9.227 22.469 -13.539 1 34.78 7 ALA B CA 1
ATOM 2022 C C . ALA B 1 7 ? 8.703 23.812 -13.078 1 34.78 7 ALA B C 1
ATOM 2024 O O . ALA B 1 7 ? 9.133 24.328 -12.039 1 34.78 7 ALA B O 1
ATOM 2025 N N . ASN B 1 8 ? 8.164 24.594 -13.867 1 34.28 8 ASN B N 1
ATOM 2026 C CA . ASN B 1 8 ? 8.133 25.969 -13.414 1 34.28 8 ASN B CA 1
ATOM 2027 C C . ASN B 1 8 ? 7.234 26.141 -12.188 1 34.28 8 ASN B C 1
ATOM 2029 O O . ASN B 1 8 ? 6.797 27.25 -11.883 1 34.28 8 ASN B O 1
ATOM 2033 N N . THR B 1 9 ? 6.281 25.219 -11.922 1 36.5 9 THR B N 1
ATOM 2034 C CA . THR B 1 9 ? 5.449 25.578 -10.781 1 36.5 9 THR B CA 1
ATOM 2035 C C . THR B 1 9 ? 6.297 25.734 -9.516 1 36.5 9 THR B C 1
ATOM 2037 O O . THR B 1 9 ? 7.117 24.875 -9.203 1 36.5 9 THR B O 1
ATOM 2040 N N . THR B 1 10 ? 6.602 26.953 -9.078 1 37.62 10 THR B N 1
ATOM 2041 C CA . THR B 1 10 ? 7.285 27.234 -7.824 1 37.62 10 THR B CA 1
ATOM 2042 C C . THR B 1 10 ? 7.055 26.125 -6.816 1 37.62 10 THR B C 1
ATOM 2044 O O . THR B 1 10 ? 5.91 25.75 -6.547 1 37.62 10 THR B O 1
ATOM 2047 N N . PRO B 1 11 ? 7.949 25.328 -6.602 1 42 11 PRO B N 1
ATOM 2048 C CA . PRO B 1 11 ? 7.766 24.172 -5.703 1 42 11 PRO B CA 1
ATOM 2049 C C . PRO B 1 11 ? 6.938 24.516 -4.469 1 42 11 PRO B C 1
ATOM 2051 O O . PRO B 1 11 ? 7.184 25.531 -3.816 1 42 11 PRO B O 1
ATOM 2054 N N . GLU B 1 12 ? 5.609 24.609 -4.484 1 50.75 12 GLU B N 1
ATOM 2055 C CA . GLU B 1 12 ? 4.785 24.766 -3.291 1 50.75 12 GLU B CA 1
ATOM 2056 C C . GLU B 1 12 ? 5.543 24.344 -2.037 1 50.75 12 GLU B C 1
ATOM 2058 O O . GLU B 1 12 ? 6.105 23.25 -1.984 1 50.75 12 GLU B O 1
ATOM 2063 N N . SER B 1 13 ? 6.156 25.375 -1.386 1 61.12 13 SER B N 1
ATOM 2064 C CA . SER B 1 13 ? 6.938 25.094 -0.19 1 61.12 13 SER B CA 1
ATOM 2065 C C . SER B 1 13 ? 6.152 24.234 0.79 1 61.12 13 SER B C 1
ATOM 2067 O O . SER B 1 13 ? 5.066 24.609 1.232 1 61.12 13 SER B O 1
ATOM 2069 N N . LEU B 1 14 ? 6.285 22.969 0.831 1 69.69 14 LEU B N 1
ATOM 2070 C CA . LEU B 1 14 ? 5.586 22 1.658 1 69.69 14 LEU B CA 1
ATOM 2071 C C . LEU B 1 14 ? 6.066 22.062 3.104 1 69.69 14 LEU B C 1
ATOM 2073 O O . LEU B 1 14 ? 5.703 21.219 3.924 1 69.69 14 LEU B O 1
ATOM 2077 N N . ASP B 1 15 ? 6.73 23.344 3.48 1 85.25 15 ASP B N 1
ATOM 2078 C CA . ASP B 1 15 ? 7.281 23.375 4.832 1 85.25 15 ASP B CA 1
ATOM 2079 C C . ASP B 1 15 ? 6.684 24.516 5.652 1 85.25 15 ASP B C 1
ATOM 2081 O O . ASP B 1 15 ? 7.18 24.828 6.73 1 85.25 15 ASP B O 1
ATOM 2085 N N . ARG B 1 16 ? 5.637 25.141 5.117 1 94 16 ARG B N 1
ATOM 2086 C CA . ARG B 1 16 ? 5 26.188 5.914 1 94 16 ARG B CA 1
ATOM 2087 C C . ARG B 1 16 ? 3.98 25.594 6.879 1 94 16 ARG B C 1
ATOM 2089 O O . ARG B 1 16 ? 3.088 24.859 6.469 1 94 16 ARG B O 1
ATOM 2096 N N . VAL B 1 17 ? 4.086 26 8.133 1 96.19 17 VAL B N 1
ATOM 2097 C CA . VAL B 1 17 ? 3.264 25.438 9.195 1 96.19 17 VAL B CA 1
ATOM 2098 C C . VAL B 1 17 ? 2.555 26.547 9.953 1 96.19 17 VAL B C 1
ATOM 2100 O O . VAL B 1 17 ? 3.178 27.547 10.336 1 96.19 17 VAL B O 1
ATOM 2103 N N . LEU B 1 18 ? 1.258 26.391 10.062 1 96.25 18 LEU B N 1
ATOM 2104 C CA . LEU B 1 18 ? 0.512 27.297 10.93 1 96.25 18 LEU B CA 1
ATOM 2105 C C . LEU B 1 18 ? 0.573 26.828 12.383 1 96.25 18 LEU B C 1
ATOM 2107 O O . LEU B 1 18 ? 0.34 25.656 12.672 1 96.25 18 LEU B O 1
ATOM 2111 N N . LEU B 1 19 ? 0.918 27.75 13.234 1 96.75 19 LEU B N 1
ATOM 2112 C CA . LEU B 1 19 ? 0.978 27.484 14.664 1 96.75 19 LEU B CA 1
ATOM 2113 C C . LEU B 1 19 ? 0.096 28.469 15.438 1 96.75 19 LEU B C 1
ATOM 2115 O O . LEU B 1 19 ? 0.555 29.531 15.836 1 96.75 19 LEU B O 1
ATOM 2119 N N . PRO B 1 20 ? -1.163 28.094 15.648 1 96 20 PRO B N 1
ATOM 2120 C CA . PRO B 1 20 ? -2.062 28.938 16.438 1 96 20 PRO B CA 1
ATOM 2121 C C . PRO B 1 20 ? -1.835 28.781 17.938 1 96 20 PRO B C 1
ATOM 2123 O O . PRO B 1 20 ? -1.691 27.672 18.453 1 96 20 PRO B O 1
ATOM 2126 N N . VAL B 1 21 ? -1.799 29.922 18.594 1 95.88 21 VAL B N 1
ATOM 2127 C CA . VAL B 1 21 ? -1.648 29.906 20.047 1 95.88 21 VAL B CA 1
ATOM 2128 C C . VAL B 1 21 ? -2.615 30.922 20.672 1 95.88 21 VAL B C 1
ATOM 2130 O O . VAL B 1 21 ? -2.795 32.031 20.141 1 95.88 21 VAL B O 1
ATOM 2133 N N . GLU B 1 22 ? -3.25 30.484 21.688 1 94.5 22 GLU B N 1
ATOM 2134 C CA . GLU B 1 22 ? -4.125 31.406 22.406 1 94.5 22 GLU B CA 1
ATOM 2135 C C . GLU B 1 22 ? -3.32 32.344 23.297 1 94.5 22 GLU B C 1
ATOM 2137 O O . GLU B 1 22 ? -2.584 31.891 24.188 1 94.5 22 GLU B O 1
ATOM 2142 N N . VAL B 1 23 ? -3.514 33.688 23.125 1 96.69 23 VAL B N 1
ATOM 2143 C CA . VAL B 1 23 ? -2.666 34.625 23.828 1 96.69 23 VAL B CA 1
ATOM 2144 C C . VAL B 1 23 ? -3.502 35.438 24.828 1 96.69 23 VAL B C 1
ATOM 2146 O O . VAL B 1 23 ? -3.039 36.438 25.375 1 96.69 23 VAL B O 1
ATOM 2149 N N . SER B 1 24 ? -4.754 35 25.062 1 94.25 24 SER B N 1
ATOM 2150 C CA . SER B 1 24 ? -5.562 35.656 26.094 1 94.25 24 SER B CA 1
ATOM 2151 C C . SER B 1 24 ? -5.055 35.312 27.484 1 94.25 24 SER B C 1
ATOM 2153 O O . SER B 1 24 ? -5.41 35.969 28.453 1 94.25 24 SER B O 1
ATOM 2155 N N . GLY B 1 25 ? -4.254 34.312 27.609 1 93 25 GLY B N 1
ATOM 2156 C CA . GLY B 1 25 ? -3.557 33.906 28.812 1 93 25 GLY B CA 1
ATOM 2157 C C . GLY B 1 25 ? -2.104 33.531 28.578 1 93 25 GLY B C 1
ATOM 2158 O O . GLY B 1 25 ? -1.576 33.781 27.484 1 93 25 GLY B O 1
ATOM 2159 N N . PRO B 1 26 ? -1.413 33.094 29.656 1 91.62 26 PRO B N 1
ATOM 2160 C CA . PRO B 1 26 ? -0.022 32.688 29.484 1 91.62 26 PRO B CA 1
ATOM 2161 C C . PRO B 1 26 ? 0.13 31.578 28.438 1 91.62 26 PRO B C 1
ATOM 2163 O O . PRO B 1 26 ? -0.724 30.688 28.359 1 91.62 26 PRO B O 1
ATOM 2166 N N . VAL B 1 27 ? 1.177 31.688 27.688 1 91.75 27 VAL B N 1
ATOM 2167 C CA . VAL B 1 27 ? 1.416 30.719 26.625 1 91.75 27 VAL B CA 1
ATOM 2168 C C . VAL B 1 27 ? 2.629 29.859 26.969 1 91.75 27 VAL B C 1
ATOM 2170 O O . VAL B 1 27 ? 3.678 30.375 27.359 1 91.75 27 VAL B O 1
ATOM 2173 N N . SER B 1 28 ? 2.396 28.562 26.922 1 88.06 28 SER B N 1
ATOM 2174 C CA . SER B 1 28 ? 3.496 27.609 27.062 1 88.06 28 SER B CA 1
ATOM 2175 C C . SER B 1 28 ? 3.648 26.75 25.812 1 88.06 28 SER B C 1
ATOM 2177 O O . SER B 1 28 ? 2.682 26.141 25.359 1 88.06 28 SER B O 1
ATOM 2179 N N . LEU B 1 29 ? 4.801 26.797 25.234 1 91.69 29 LEU B N 1
ATOM 2180 C CA . LEU B 1 29 ? 5.082 26 24.047 1 91.69 29 LEU B CA 1
ATOM 2181 C C . LEU B 1 29 ? 5.949 24.781 24.391 1 91.69 29 LEU B C 1
ATOM 2183 O O . LEU B 1 29 ? 7.082 24.938 24.844 1 91.69 29 LEU B O 1
ATOM 2187 N N . GLN B 1 30 ? 5.441 23.656 24.188 1 92.12 30 GLN B N 1
ATOM 2188 C CA . GLN B 1 30 ? 6.148 22.422 24.516 1 92.12 30 GLN B CA 1
ATOM 2189 C C . GLN B 1 30 ? 7.316 22.188 23.562 1 92.12 30 GLN B C 1
ATOM 2191 O O . GLN B 1 30 ? 7.281 22.625 22.406 1 92.12 30 GLN B O 1
ATOM 2196 N N . GLU B 1 31 ? 8.281 21.422 24.094 1 92.88 31 GLU B N 1
ATOM 2197 C CA . GLU B 1 31 ? 9.438 21.062 23.281 1 92.88 31 GLU B CA 1
ATOM 2198 C C . GLU B 1 31 ? 9.023 20.266 22.062 1 92.88 31 GLU B C 1
ATOM 2200 O O . GLU B 1 31 ? 9.648 20.375 21 1 92.88 31 GLU B O 1
ATOM 2205 N N . THR B 1 32 ? 7.977 19.516 22.234 1 94.5 32 THR B N 1
ATOM 2206 C CA . THR B 1 32 ? 7.445 18.719 21.141 1 94.5 32 THR B CA 1
ATOM 2207 C C . THR B 1 32 ? 7.121 19.609 19.938 1 94.5 32 THR B C 1
ATOM 2209 O O . THR B 1 32 ? 7.434 19.266 18.797 1 94.5 32 THR B O 1
ATOM 2212 N N . VAL B 1 33 ? 6.566 20.75 20.188 1 96.06 33 VAL B N 1
ATOM 2213 C CA . VAL B 1 33 ? 6.172 21.656 19.109 1 96.06 33 VAL B CA 1
ATOM 2214 C C . VAL B 1 33 ? 7.418 22.219 18.422 1 96.06 33 VAL B C 1
ATOM 2216 O O . VAL B 1 33 ? 7.477 22.281 17.203 1 96.06 33 VAL B O 1
ATOM 2219 N N . ILE B 1 34 ? 8.406 22.562 19.203 1 95 34 ILE B N 1
ATOM 2220 C CA . ILE B 1 34 ? 9.648 23.109 18.672 1 95 34 ILE B CA 1
ATOM 2221 C C . ILE B 1 34 ? 10.289 22.078 17.734 1 95 34 ILE B C 1
ATOM 2223 O O . ILE B 1 34 ? 10.711 22.406 16.625 1 95 34 ILE B O 1
ATOM 2227 N N . GLU B 1 35 ? 10.32 20.875 18.172 1 93.62 35 GLU B N 1
ATOM 2228 C CA . GLU B 1 35 ? 10.914 19.797 17.391 1 93.62 35 GLU B CA 1
ATOM 2229 C C . GLU B 1 35 ? 10.148 19.578 16.078 1 93.62 35 GLU B C 1
ATOM 2231 O O . GLU B 1 35 ? 10.75 19.328 15.031 1 93.62 35 GLU B O 1
ATOM 2236 N N . MET B 1 36 ? 8.875 19.781 16.125 1 95.06 36 MET B N 1
ATOM 2237 C CA . MET B 1 36 ? 8.016 19.5 14.977 1 95.06 36 MET B CA 1
ATOM 2238 C C . MET B 1 36 ? 8.195 20.562 13.898 1 95.06 36 MET B C 1
ATOM 2240 O O . MET B 1 36 ? 8.062 20.266 12.711 1 95.06 36 MET B O 1
ATOM 2244 N N . VAL B 1 37 ? 8.57 21.766 14.32 1 96.19 37 VAL B N 1
ATOM 2245 C CA . VAL B 1 37 ? 8.57 22.844 13.328 1 96.19 37 VAL B CA 1
ATOM 2246 C C . VAL B 1 37 ? 10 23.297 13.055 1 96.19 37 VAL B C 1
ATOM 2248 O O . VAL B 1 37 ? 10.219 24.344 12.453 1 96.19 37 VAL B O 1
ATOM 2251 N N . ARG B 1 38 ? 10.93 22.531 13.453 1 94.44 38 ARG B N 1
ATOM 2252 C CA . ARG B 1 38 ? 12.336 22.906 13.398 1 94.44 38 ARG B CA 1
ATOM 2253 C C . ARG B 1 38 ? 12.758 23.234 11.977 1 94.44 38 ARG B C 1
ATOM 2255 O O . ARG B 1 38 ? 13.531 24.172 11.75 1 94.44 38 ARG B O 1
ATOM 2262 N N . SER B 1 39 ? 12.273 22.578 11.016 1 93.25 39 SER B N 1
ATOM 2263 C CA . SER B 1 39 ? 12.703 22.734 9.625 1 93.25 39 SER B CA 1
ATOM 2264 C C . SER B 1 39 ? 11.664 23.5 8.812 1 93.25 39 SER B C 1
ATOM 2266 O O . SER B 1 39 ? 11.719 23.5 7.582 1 93.25 39 SER B O 1
ATOM 2268 N N . SER B 1 40 ? 10.742 24.172 9.508 1 95.19 40 SER B N 1
ATOM 2269 C CA . SER B 1 40 ? 9.617 24.766 8.797 1 95.19 40 SER B CA 1
ATOM 2270 C C . SER B 1 40 ? 9.672 26.281 8.844 1 95.19 40 SER B C 1
ATOM 2272 O O . SER B 1 40 ? 10.469 26.859 9.594 1 95.19 40 SER B O 1
ATOM 2274 N N . LYS B 1 41 ? 8.953 26.859 7.969 1 95.81 41 LYS B N 1
ATOM 2275 C CA . LYS B 1 41 ? 8.57 28.266 8.078 1 95.81 41 LYS B CA 1
ATOM 2276 C C . LYS B 1 41 ? 7.25 28.406 8.836 1 95.81 41 LYS B C 1
ATOM 2278 O O . LYS B 1 41 ? 6.199 27.984 8.352 1 95.81 41 LYS B O 1
ATOM 2283 N N . VAL B 1 42 ? 7.355 29.109 9.977 1 97.44 42 VAL B N 1
ATOM 2284 C CA . VAL B 1 42 ? 6.211 29.094 10.883 1 97.44 42 VAL B CA 1
ATOM 2285 C C . VAL B 1 42 ? 5.383 30.359 10.703 1 97.44 42 VAL B C 1
ATOM 2287 O O . VAL B 1 42 ? 5.934 31.469 10.625 1 97.44 42 VAL B O 1
ATOM 2290 N N . VAL B 1 43 ? 4.102 30.172 10.523 1 97.75 43 VAL B N 1
ATOM 2291 C CA . VAL B 1 43 ? 3.141 31.266 10.711 1 97.75 43 VAL B CA 1
ATOM 2292 C C . VAL B 1 43 ? 2.551 31.188 12.117 1 97.75 43 VAL B C 1
ATOM 2294 O O . VAL B 1 43 ? 1.697 30.344 12.398 1 97.75 43 VAL B O 1
ATOM 2297 N N . LEU B 1 44 ? 3.061 32.062 12.922 1 98 44 LEU B N 1
ATOM 2298 C CA . LEU B 1 44 ? 2.639 32.125 14.312 1 98 44 LEU B CA 1
ATOM 2299 C C . LEU B 1 44 ? 1.386 32.969 14.461 1 98 44 LEU B C 1
ATOM 2301 O O . LEU B 1 44 ? 1.445 34.188 14.32 1 98 44 LEU B O 1
ATOM 2305 N N . LEU B 1 45 ? 0.257 32.344 14.758 1 97.69 45 LEU B N 1
ATOM 2306 C CA . LEU B 1 45 ? -1.03 33 14.867 1 97.69 45 LEU B CA 1
ATOM 2307 C C . LEU B 1 45 ? -1.467 33.125 16.328 1 97.69 45 LEU B C 1
ATOM 2309 O O . LEU B 1 45 ? -1.89 32.125 16.922 1 97.69 45 LEU B O 1
ATOM 2313 N N . GLY B 1 46 ? -1.341 34.312 16.828 1 97.44 46 GLY B N 1
ATOM 2314 C CA . GLY B 1 46 ? -1.911 34.562 18.156 1 97.44 46 GLY B CA 1
ATOM 2315 C C . GLY B 1 46 ? -3.375 34.938 18.094 1 97.44 46 GLY B C 1
ATOM 2316 O O . GLY B 1 46 ? -3.744 35.875 17.391 1 97.44 46 GLY B O 1
ATOM 2317 N N . TYR B 1 47 ? -4.148 34.188 18.844 1 96.12 47 TYR B N 1
ATOM 2318 C CA . TYR B 1 47 ? -5.555 34.562 18.828 1 96.12 47 TYR B CA 1
ATOM 2319 C C . TYR B 1 47 ? -6.051 34.844 20.25 1 96.12 47 TYR B C 1
ATOM 2321 O O . TYR B 1 47 ? -5.547 34.25 21.219 1 96.12 47 TYR B O 1
ATOM 2329 N N . TRP B 1 48 ? -6.914 35.812 20.328 1 95.75 48 TRP B N 1
ATOM 2330 C CA . TRP B 1 48 ? -7.609 36.188 21.562 1 95.75 48 TRP B CA 1
ATOM 2331 C C . TRP B 1 48 ? -9.117 36.031 21.391 1 95.75 48 TRP B C 1
ATOM 2333 O O . TRP B 1 48 ? -9.742 36.781 20.625 1 95.75 48 TRP B O 1
ATOM 2343 N N . SER B 1 49 ? -9.641 35.125 22.156 1 91.81 49 SER B N 1
ATOM 2344 C CA . SER B 1 49 ? -11.078 34.875 22.078 1 91.81 49 SER B CA 1
ATOM 2345 C C . SER B 1 49 ? -11.852 35.969 22.812 1 91.81 49 SER B C 1
ATOM 2347 O O . SER B 1 49 ? -11.562 36.281 23.969 1 91.81 49 SER B O 1
ATOM 2349 N N . ILE B 1 50 ? -12.828 36.469 22.062 1 93.44 50 ILE B N 1
ATOM 2350 C CA . ILE B 1 50 ? -13.609 37.562 22.672 1 93.44 50 ILE B CA 1
ATOM 2351 C C . ILE B 1 50 ? -15.078 37.125 22.734 1 93.44 50 ILE B C 1
ATOM 2353 O O . ILE B 1 50 ? -15.547 36.344 21.922 1 93.44 50 ILE B O 1
ATOM 2357 N N . PRO B 1 51 ? -15.852 37.594 23.797 1 88.62 51 PRO B N 1
ATOM 2358 C CA . PRO B 1 51 ? -17.281 37.312 23.891 1 88.62 51 PRO B CA 1
ATOM 2359 C C . PRO B 1 51 ? -18.078 37.812 22.703 1 88.62 51 PRO B C 1
ATOM 2361 O O . PRO B 1 51 ? -17.672 38.781 22.047 1 88.62 51 PRO B O 1
ATOM 2364 N N . ASP B 1 52 ? -19.234 37.188 22.5 1 88.12 52 ASP B N 1
ATOM 2365 C CA . ASP B 1 52 ? -20.094 37.531 21.375 1 88.12 52 ASP B CA 1
ATOM 2366 C C . ASP B 1 52 ? -20.547 39 21.438 1 88.12 52 ASP B C 1
ATOM 2368 O O . ASP B 1 52 ? -20.703 39.656 20.406 1 88.12 52 ASP B O 1
ATOM 2372 N N . GLN B 1 53 ? -20.688 39.5 22.578 1 87.06 53 GLN B N 1
ATOM 2373 C CA . GLN B 1 53 ? -21.266 40.812 22.75 1 87.06 53 GLN B CA 1
ATOM 2374 C C . GLN B 1 53 ? -20.188 41.906 22.703 1 87.06 53 GLN B C 1
ATOM 2376 O O . GLN B 1 53 ? -20.5 43.094 22.688 1 87.06 53 GLN B O 1
ATOM 2381 N N . SER B 1 54 ? -18.938 41.5 22.641 1 86.06 54 SER B N 1
ATOM 2382 C CA . SER B 1 54 ? -17.844 42.438 22.672 1 86.06 54 SER B CA 1
ATOM 2383 C C . SER B 1 54 ? -17.375 42.812 21.266 1 86.06 54 SER B C 1
ATOM 2385 O O . SER B 1 54 ? -17.625 42.062 20.312 1 86.06 54 SER B O 1
ATOM 2387 N N . SER B 1 55 ? -16.812 44.031 21.203 1 90.31 55 SER B N 1
ATOM 2388 C CA . SER B 1 55 ? -16.219 44.469 19.953 1 90.31 55 SER B CA 1
ATOM 2389 C C . SER B 1 55 ? -14.742 44.094 19.875 1 90.31 55 SER B C 1
ATOM 2391 O O . SER B 1 55 ? -13.984 44.281 20.828 1 90.31 55 SER B O 1
ATOM 2393 N N . ALA B 1 56 ? -14.32 43.562 18.719 1 88.5 56 ALA B N 1
ATOM 2394 C CA . ALA B 1 56 ? -12.922 43.188 18.516 1 88.5 56 ALA B CA 1
ATOM 2395 C C . ALA B 1 56 ? -12 44.375 18.641 1 88.5 56 ALA B C 1
ATOM 2397 O O . ALA B 1 56 ? -10.914 44.281 19.219 1 88.5 56 ALA B O 1
ATOM 2398 N N . ASP B 1 57 ? -12.484 45.5 18.172 1 91.56 57 ASP B N 1
ATOM 2399 C CA . ASP B 1 57 ? -11.68 46.719 18.203 1 91.56 57 ASP B CA 1
ATOM 2400 C C . ASP B 1 57 ? -11.438 47.156 19.656 1 91.56 57 ASP B C 1
ATOM 2402 O O . ASP B 1 57 ? -10.328 47.594 20 1 91.56 57 ASP B O 1
ATOM 2406 N N . GLN B 1 58 ? -12.43 47.094 20.422 1 92.06 58 GLN B N 1
ATOM 2407 C CA . GLN B 1 58 ? -12.297 47.469 21.828 1 92.06 58 GLN B CA 1
ATOM 2408 C C . GLN B 1 58 ? -11.297 46.562 22.547 1 92.06 58 GLN B C 1
ATOM 2410 O O . GLN B 1 58 ? -10.438 47.062 23.281 1 92.06 58 GLN B O 1
ATOM 2415 N N . HIS B 1 59 ? -11.367 45.344 22.312 1 93.62 59 HIS B N 1
ATOM 2416 C CA . HIS B 1 59 ? -10.453 44.406 22.953 1 93.62 59 HIS B CA 1
ATOM 2417 C C . HIS B 1 59 ? -9.023 44.625 22.453 1 93.62 59 HIS B C 1
ATOM 2419 O O . HIS B 1 59 ? -8.07 44.5 23.219 1 93.62 59 HIS B O 1
ATOM 2425 N N . ARG B 1 60 ? -8.945 44.875 21.188 1 93.88 60 ARG B N 1
ATOM 2426 C CA . ARG B 1 60 ? -7.621 45.125 20.625 1 93.88 60 ARG B CA 1
ATOM 2427 C C . ARG B 1 60 ? -6.988 46.375 21.266 1 93.88 60 ARG B C 1
ATOM 2429 O O . ARG B 1 60 ? -5.797 46.344 21.594 1 93.88 60 ARG B O 1
ATOM 2436 N N . ASP B 1 61 ? -7.805 47.344 21.453 1 94.19 61 ASP B N 1
ATOM 2437 C CA . ASP B 1 61 ? -7.305 48.562 22.078 1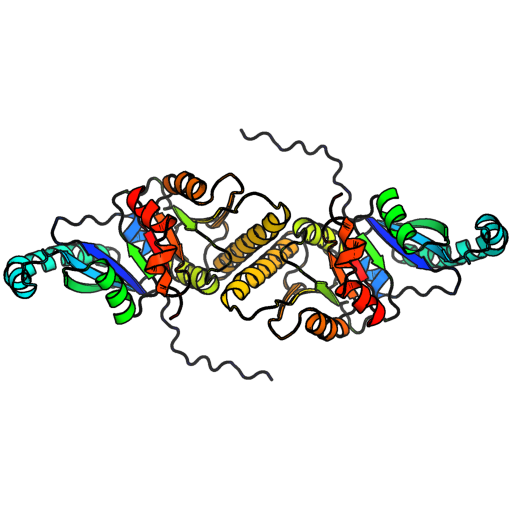 94.19 61 ASP B CA 1
ATOM 2438 C C . ASP B 1 61 ? -6.848 48.312 23.516 1 94.19 61 ASP B C 1
ATOM 2440 O O . ASP B 1 61 ? -5.832 48.844 23.953 1 94.19 61 ASP B O 1
ATOM 2444 N N . GLN B 1 62 ? -7.578 47.469 24.172 1 94.69 62 GLN B N 1
ATOM 2445 C CA . GLN B 1 62 ? -7.328 47.219 25.594 1 94.69 62 GLN B CA 1
ATOM 2446 C C . GLN B 1 62 ? -6.207 46.219 25.781 1 94.69 62 GLN B C 1
ATOM 2448 O O . GLN B 1 62 ? -5.414 46.344 26.719 1 94.69 62 GLN B O 1
ATOM 2453 N N . PHE B 1 63 ? -6.117 45.219 24.922 1 96.06 63 PHE B N 1
ATOM 2454 C CA . PHE B 1 63 ? -5.258 44.094 25.25 1 96.06 63 PHE B CA 1
ATOM 2455 C C . PHE B 1 63 ? -4.254 43.812 24.125 1 96.06 63 PHE B C 1
ATOM 2457 O O . PHE B 1 63 ? -3.502 42.844 24.172 1 96.06 63 PHE B O 1
ATOM 2464 N N . GLY B 1 64 ? -4.211 44.562 23.141 1 96.62 64 GLY B N 1
ATOM 2465 C CA . GLY B 1 64 ? -3.369 44.375 21.969 1 96.62 64 GLY B CA 1
ATOM 2466 C C . GLY B 1 64 ? -1.894 44.25 22.297 1 96.62 64 GLY B C 1
ATOM 2467 O O . GLY B 1 64 ? -1.197 43.375 21.812 1 96.62 64 GLY B O 1
ATOM 2468 N N . LYS B 1 65 ? -1.444 45.25 23.141 1 97.12 65 LYS B N 1
ATOM 2469 C CA . LYS B 1 65 ? -0.035 45.25 23.516 1 97.12 65 LYS B CA 1
ATOM 2470 C C . LYS B 1 65 ? 0.338 43.969 24.281 1 97.12 65 LYS B C 1
ATOM 2472 O O . LYS B 1 65 ? 1.397 43.406 24.031 1 97.12 65 LYS B O 1
ATOM 2477 N N . GLU B 1 66 ? -0.507 43.625 25.188 1 97.12 66 GLU B N 1
ATOM 2478 C CA . GLU B 1 66 ? -0.268 42.406 25.969 1 97.12 66 GLU B CA 1
ATOM 2479 C C . GLU B 1 66 ? -0.26 41.188 25.062 1 97.12 66 GLU B C 1
ATOM 2481 O O . GLU B 1 66 ? 0.592 40.281 25.203 1 97.12 66 GLU B O 1
ATOM 2486 N N . ALA B 1 67 ? -1.181 41.125 24.156 1 97.62 67 ALA B N 1
ATOM 2487 C CA . ALA B 1 67 ? -1.27 40.031 23.203 1 97.62 67 ALA B CA 1
ATOM 2488 C C . ALA B 1 67 ? 0.002 39.906 22.359 1 97.62 67 ALA B C 1
ATOM 2490 O O . ALA B 1 67 ? 0.556 38.812 22.203 1 97.62 67 ALA B O 1
ATOM 2491 N N . GLU B 1 68 ? 0.469 41 21.859 1 97.81 68 GLU B N 1
ATOM 2492 C CA . GLU B 1 68 ? 1.674 41.031 21.047 1 97.81 68 GLU B CA 1
ATOM 2493 C C . GLU B 1 68 ? 2.9 40.594 21.844 1 97.81 68 GLU B C 1
ATOM 2495 O O . GLU B 1 68 ? 3.766 39.906 21.312 1 97.81 68 GLU B O 1
ATOM 2500 N N . LYS B 1 69 ? 2.955 41.062 23.031 1 97.69 69 LYS B N 1
ATOM 2501 C CA . LYS B 1 69 ? 4.078 40.688 23.891 1 97.69 69 LYS B CA 1
ATOM 2502 C C . LYS B 1 69 ? 4.125 39.188 24.125 1 97.69 69 LYS B C 1
ATOM 2504 O O . LYS B 1 69 ? 5.188 38.594 24.016 1 97.69 69 LYS B O 1
ATOM 2509 N N . ARG B 1 70 ? 2.994 38.594 24.469 1 97.75 70 ARG B N 1
ATOM 2510 C CA . ARG B 1 70 ? 2.928 37.156 24.703 1 97.75 70 ARG B CA 1
ATOM 2511 C C . ARG B 1 70 ? 3.291 36.375 23.438 1 97.75 70 ARG B C 1
ATOM 2513 O O . ARG B 1 70 ? 4.016 35.375 23.516 1 97.75 70 ARG B O 1
ATOM 2520 N N . LEU B 1 71 ? 2.779 36.875 22.312 1 98.06 71 LEU B N 1
ATOM 2521 C CA . LEU B 1 71 ? 3.094 36.188 21.062 1 98.06 71 LEU B CA 1
ATOM 2522 C C . LEU B 1 71 ? 4.578 36.312 20.734 1 98.06 71 LEU B C 1
ATOM 2524 O O . LEU B 1 71 ? 5.195 35.375 20.25 1 98.06 71 LEU B O 1
ATOM 2528 N N . GLN B 1 72 ? 5.125 37.5 20.984 1 97.44 72 GLN B N 1
ATOM 2529 C CA . GLN B 1 72 ? 6.543 37.719 20.703 1 97.44 72 GLN B CA 1
ATOM 2530 C C . GLN B 1 72 ? 7.418 36.781 21.547 1 97.44 72 GLN B C 1
ATOM 2532 O O . GLN B 1 72 ? 8.477 36.344 21.094 1 97.44 72 GLN B O 1
ATOM 2537 N N . ALA B 1 73 ? 6.98 36.531 22.734 1 97.5 73 ALA B N 1
ATOM 2538 C CA . ALA B 1 73 ? 7.73 35.594 23.578 1 97.5 73 ALA B CA 1
ATOM 2539 C C . ALA B 1 73 ? 7.809 34.219 22.922 1 97.5 73 ALA B C 1
ATOM 2541 O O . ALA B 1 73 ? 8.844 33.531 22.984 1 97.5 73 ALA B O 1
ATOM 2542 N N . VAL B 1 74 ? 6.707 33.812 22.375 1 97.56 74 VAL B N 1
ATOM 2543 C CA . VAL B 1 74 ? 6.691 32.531 21.641 1 97.56 74 VAL B CA 1
ATOM 2544 C C . VAL B 1 74 ? 7.609 32.625 20.438 1 97.56 74 VAL B C 1
ATOM 2546 O O . VAL B 1 74 ? 8.391 31.703 20.172 1 97.56 74 VAL B O 1
ATOM 2549 N N . GLY B 1 75 ? 7.5 33.688 19.719 1 97.81 75 GLY B N 1
ATOM 2550 C CA . GLY B 1 75 ? 8.383 33.938 18.578 1 97.81 75 GLY B CA 1
ATOM 2551 C C . GLY B 1 75 ? 9.852 33.906 18.953 1 97.81 75 GLY B C 1
ATOM 2552 O O . GLY B 1 75 ? 10.672 33.344 18.219 1 97.81 75 GLY B O 1
ATOM 2553 N N . ASP B 1 76 ? 10.203 34.531 20.047 1 97.12 76 ASP B N 1
ATOM 2554 C CA . ASP B 1 76 ? 11.586 34.531 20.516 1 97.12 76 ASP B CA 1
ATOM 2555 C C . ASP B 1 76 ? 12.102 33.125 20.781 1 97.12 76 ASP B C 1
ATOM 2557 O O . ASP B 1 76 ? 13.258 32.812 20.5 1 97.12 76 ASP B O 1
ATOM 2561 N N . ARG B 1 77 ? 11.266 32.375 21.344 1 96.31 77 ARG B N 1
ATOM 2562 C CA . ARG B 1 77 ? 11.641 30.984 21.578 1 96.31 77 ARG B CA 1
ATOM 2563 C C . ARG B 1 77 ? 11.914 30.266 20.266 1 96.31 77 ARG B C 1
ATOM 2565 O O . ARG B 1 77 ? 12.898 29.531 20.141 1 96.31 77 ARG B O 1
ATOM 2572 N N . LEU B 1 78 ? 11.031 30.453 19.297 1 97.38 78 LEU B N 1
ATOM 2573 C CA . LEU B 1 78 ? 11.258 29.875 17.984 1 97.38 78 LEU B CA 1
ATOM 2574 C C . LEU B 1 78 ? 12.586 30.359 17.391 1 97.38 78 LEU B C 1
ATOM 2576 O O . LEU B 1 78 ? 13.391 29.547 16.938 1 97.38 78 LEU B O 1
ATOM 2580 N N . SER B 1 79 ? 12.828 31.641 17.484 1 96.81 79 SER B N 1
ATOM 2581 C CA . SER B 1 79 ? 14.023 32.25 16.922 1 96.81 79 SER B CA 1
ATOM 2582 C C . SER B 1 79 ? 15.289 31.734 17.594 1 96.81 79 SER B C 1
ATOM 2584 O O . SER B 1 79 ? 16.328 31.594 16.953 1 96.81 79 SER B O 1
ATOM 2586 N N . SER B 1 80 ? 15.203 31.469 18.844 1 96.62 80 SER B N 1
ATOM 2587 C CA . SER B 1 80 ? 16.359 30.969 19.578 1 96.62 80 SER B CA 1
ATOM 2588 C C . SER B 1 80 ? 16.766 29.594 19.078 1 96.62 80 SER B C 1
ATOM 2590 O O . SER B 1 80 ? 17.906 29.156 19.297 1 96.62 80 SER B O 1
ATOM 2592 N N . HIS B 1 81 ? 15.906 28.938 18.438 1 95.62 81 HIS B N 1
ATOM 2593 C CA . HIS B 1 81 ? 16.203 27.625 17.859 1 95.62 81 HIS B CA 1
ATOM 2594 C C . HIS B 1 81 ? 16.453 27.734 16.359 1 95.62 81 HIS B C 1
ATOM 2596 O O . HIS B 1 81 ? 16.516 26.719 15.664 1 95.62 81 HIS B O 1
ATOM 2602 N N . GLY B 1 82 ? 16.5 28.922 15.852 1 95.75 82 GLY B N 1
ATOM 2603 C CA . GLY B 1 82 ? 16.812 29.141 14.453 1 95.75 82 GLY B CA 1
ATOM 2604 C C . GLY B 1 82 ? 15.602 29 13.539 1 95.75 82 GLY B C 1
ATOM 2605 O O . GLY B 1 82 ? 15.75 28.844 12.328 1 95.75 82 GLY B O 1
ATOM 2606 N N . ILE B 1 83 ? 14.43 29 14.086 1 96.5 83 ILE B N 1
ATOM 2607 C CA . ILE B 1 83 ? 13.211 28.812 13.305 1 96.5 83 ILE B CA 1
ATOM 2608 C C . ILE B 1 83 ? 12.695 30.172 12.82 1 96.5 83 ILE B C 1
ATOM 2610 O O . ILE B 1 83 ? 12.555 31.109 13.609 1 96.5 83 ILE B O 1
ATOM 2614 N N . GLU B 1 84 ? 12.508 30.203 11.484 1 96 84 GLU B N 1
ATOM 2615 C CA . GLU B 1 84 ? 11.914 31.391 10.898 1 96 84 GLU B CA 1
ATOM 2616 C C . GLU B 1 84 ? 10.406 31.438 11.141 1 96 84 GLU B C 1
ATOM 2618 O O . GLU B 1 84 ? 9.727 30.422 11.047 1 96 84 GLU B O 1
ATOM 2623 N N . PHE B 1 85 ? 9.961 32.688 11.508 1 97.12 85 PHE B N 1
ATOM 2624 C CA . PHE B 1 85 ? 8.516 32.781 11.695 1 97.12 85 PHE B CA 1
ATOM 2625 C C . PHE B 1 85 ? 8.008 34.188 11.297 1 97.12 85 PHE B C 1
ATOM 2627 O O . PHE B 1 85 ? 8.773 35.125 11.281 1 97.12 85 PHE B O 1
ATOM 2634 N N . GLN B 1 86 ? 6.82 34.219 10.891 1 97.62 86 GLN B N 1
ATOM 2635 C CA . GLN B 1 86 ? 6.008 35.438 10.836 1 97.62 86 GLN B CA 1
ATOM 2636 C C . GLN B 1 86 ? 4.844 35.344 11.82 1 97.62 86 GLN B C 1
ATOM 2638 O O . GLN B 1 86 ? 4.422 34.281 12.203 1 97.62 86 GLN B O 1
ATOM 2643 N N . LYS B 1 87 ? 4.387 36.5 12.266 1 97.88 87 LYS B N 1
ATOM 2644 C CA . LYS B 1 87 ? 3.377 36.469 13.32 1 97.88 87 LYS B CA 1
ATOM 2645 C C . LYS B 1 87 ? 2.209 37.406 13.008 1 97.88 87 LYS B C 1
ATOM 2647 O O . LYS B 1 87 ? 2.363 38.344 12.25 1 97.88 87 LYS B O 1
ATOM 2652 N N . GLU B 1 88 ? 1.13 37 13.531 1 97.44 88 GLU B N 1
ATOM 2653 C CA . GLU B 1 88 ? -0.084 37.812 13.5 1 97.44 88 GLU B CA 1
ATOM 2654 C C . GLU B 1 88 ? -0.944 37.562 14.734 1 97.44 88 GLU B C 1
ATOM 2656 O O . GLU B 1 88 ? -1.051 36.438 15.211 1 97.44 88 GLU B O 1
ATOM 2661 N N . VAL B 1 89 ? -1.518 38.688 15.203 1 97.38 89 VAL B N 1
ATOM 2662 C CA . VAL B 1 89 ? -2.473 38.562 16.312 1 97.38 89 VAL B CA 1
ATOM 2663 C C . VAL B 1 89 ? -3.879 38.875 15.797 1 97.38 89 VAL B C 1
ATOM 2665 O O . VAL B 1 89 ? -4.086 39.844 15.062 1 97.38 89 VAL B O 1
ATOM 2668 N N . VAL B 1 90 ? -4.781 38.062 16.172 1 96.12 90 VAL B N 1
ATOM 2669 C CA . VAL B 1 90 ? -6.164 38.281 15.758 1 96.12 90 VAL B CA 1
ATOM 2670 C C . VAL B 1 90 ? -7.094 38.156 16.953 1 96.12 90 VAL B C 1
ATOM 2672 O O . VAL B 1 90 ? -6.949 37.219 17.766 1 96.12 90 VAL B O 1
ATOM 2675 N N . PHE B 1 91 ? -7.984 39.094 17.125 1 95.75 91 PHE B N 1
ATOM 2676 C CA . PHE B 1 91 ? -9.078 39.031 18.078 1 95.75 91 PHE B CA 1
ATOM 2677 C C . PHE B 1 91 ? -10.336 38.469 17.422 1 95.75 91 PHE B C 1
ATOM 2679 O O . PHE B 1 91 ? -10.797 39 16.406 1 95.75 91 PHE B O 1
ATOM 2686 N N . THR B 1 92 ? -10.805 37.344 18 1 91.81 92 THR B N 1
ATOM 2687 C CA . THR B 1 92 ? -11.836 36.656 17.234 1 91.81 92 THR B CA 1
ATOM 2688 C C . THR B 1 92 ? -12.891 36.062 18.172 1 91.81 92 THR B C 1
ATOM 2690 O O . THR B 1 92 ? -12.617 35.812 19.344 1 91.81 92 THR B O 1
ATOM 2693 N N . LYS B 1 93 ? -14.141 35.906 17.531 1 90.38 93 LYS B N 1
ATOM 2694 C CA . LYS B 1 93 ? -15.234 35.188 18.188 1 90.38 93 LYS B CA 1
ATOM 2695 C C . LYS B 1 93 ? -15.367 33.781 17.641 1 90.38 93 LYS B C 1
ATOM 2697 O O . LYS B 1 93 ? -16.109 32.969 18.203 1 90.38 93 LYS B O 1
ATOM 2702 N N . ASN B 1 94 ? -14.664 33.5 16.625 1 86.38 94 ASN B N 1
ATOM 2703 C CA . ASN B 1 94 ? -14.75 32.25 15.898 1 86.38 94 ASN B CA 1
ATOM 2704 C C . ASN B 1 94 ? -13.375 31.625 15.664 1 86.38 94 ASN B C 1
ATOM 2706 O O . ASN B 1 94 ? -12.758 31.844 14.617 1 86.38 94 ASN B O 1
ATOM 2710 N N . ARG B 1 95 ? -12.969 30.781 16.578 1 79.31 95 ARG B N 1
ATOM 2711 C CA . ARG B 1 95 ? -11.633 30.188 16.531 1 79.31 95 ARG B CA 1
ATOM 2712 C C . ARG B 1 95 ? -11.492 29.25 15.344 1 79.31 95 ARG B C 1
ATOM 2714 O O . ARG B 1 95 ? -10.484 29.281 14.633 1 79.31 95 ARG B O 1
ATOM 2721 N N . GLY B 1 96 ? -12.414 28.344 15.18 1 77.5 96 GLY B N 1
ATOM 2722 C CA . GLY B 1 96 ? -12.336 27.359 14.109 1 77.5 96 GLY B CA 1
ATOM 2723 C C . GLY B 1 96 ? -12.156 28 12.742 1 77.5 96 GLY B C 1
ATOM 2724 O O . GLY B 1 96 ? -11.234 27.641 12 1 77.5 96 GLY B O 1
ATOM 2725 N N . GLY B 1 97 ? -13.055 28.875 12.453 1 86.31 97 GLY B N 1
ATOM 2726 C CA . GLY B 1 97 ? -12.945 29.578 11.18 1 86.31 97 GLY B CA 1
ATOM 2727 C C . GLY B 1 97 ? -11.633 30.312 11.016 1 86.31 97 GLY B C 1
ATOM 2728 O O . GLY B 1 97 ? -11.078 30.359 9.914 1 86.31 97 GLY B O 1
ATOM 2729 N N . LEU B 1 98 ? -11.117 30.812 12.125 1 88.94 98 LEU B N 1
ATOM 2730 C CA . LEU B 1 98 ? -9.875 31.578 12.109 1 88.94 98 LEU B CA 1
ATOM 2731 C C . LEU B 1 98 ? -8.711 30.734 11.633 1 88.94 98 LEU B C 1
ATOM 2733 O O . LEU B 1 98 ? -7.914 31.172 10.797 1 88.94 98 LEU B O 1
ATOM 2737 N N . ILE B 1 99 ? -8.594 29.547 12.102 1 90.44 99 ILE B N 1
ATOM 2738 C CA . ILE B 1 99 ? -7.465 28.672 11.797 1 90.44 99 ILE B CA 1
ATOM 2739 C C . ILE B 1 99 ? -7.504 28.281 10.32 1 90.44 99 ILE B C 1
ATOM 2741 O O . ILE B 1 99 ? -6.488 28.344 9.625 1 90.44 99 ILE B O 1
ATOM 2745 N N . ASP B 1 100 ? -8.641 27.953 9.844 1 87.31 100 ASP B N 1
ATOM 2746 C CA . ASP B 1 100 ? -8.789 27.609 8.43 1 87.31 100 ASP B CA 1
ATOM 2747 C C . ASP B 1 100 ? -8.445 28.797 7.535 1 87.31 100 ASP B C 1
ATOM 2749 O O . ASP B 1 100 ? -7.73 28.641 6.543 1 87.31 100 ASP B O 1
ATOM 2753 N N . ASP B 1 101 ? -8.961 29.906 7.902 1 89.94 101 ASP B N 1
ATOM 2754 C CA . ASP B 1 101 ? -8.734 31.125 7.125 1 89.94 101 ASP B CA 1
ATOM 2755 C C . ASP B 1 101 ? -7.25 31.469 7.078 1 89.94 101 ASP B C 1
ATOM 2757 O O . ASP B 1 101 ? -6.723 31.828 6.02 1 89.94 101 ASP B O 1
ATOM 2761 N N . ALA B 1 102 ? -6.633 31.375 8.188 1 92.69 102 ALA B N 1
ATOM 2762 C CA . ALA B 1 102 ? -5.211 31.703 8.258 1 92.69 102 ALA B CA 1
ATOM 2763 C C . ALA B 1 102 ? -4.379 30.719 7.457 1 92.69 102 ALA B C 1
ATOM 2765 O O . ALA B 1 102 ? -3.445 31.109 6.75 1 92.69 102 ALA B O 1
ATOM 2766 N N . ALA B 1 103 ? -4.676 29.438 7.625 1 91.62 103 ALA B N 1
ATOM 2767 C CA . ALA B 1 103 ? -3.953 28.422 6.863 1 91.62 103 ALA B CA 1
ATOM 2768 C C . ALA B 1 103 ? -4.066 28.672 5.363 1 91.62 103 ALA B C 1
ATOM 2770 O O . ALA B 1 103 ? -3.092 28.516 4.625 1 91.62 103 ALA B O 1
ATOM 2771 N N . ASN B 1 104 ? -5.234 29.078 4.93 1 90.38 104 ASN B N 1
ATOM 2772 C CA . ASN B 1 104 ? -5.453 29.406 3.523 1 90.38 104 ASN B CA 1
ATOM 2773 C C . ASN B 1 104 ? -4.711 30.672 3.121 1 90.38 104 ASN B C 1
ATOM 2775 O O . ASN B 1 104 ? -4.027 30.703 2.098 1 90.38 104 ASN B O 1
ATOM 2779 N N . LYS B 1 105 ? -4.926 31.672 3.918 1 92.56 105 LYS B N 1
ATOM 2780 C CA . LYS B 1 105 ? -4.316 32.969 3.652 1 92.56 105 LYS B CA 1
ATOM 2781 C C . LYS B 1 105 ? -2.807 32.844 3.463 1 92.56 105 LYS B C 1
ATOM 2783 O O . LYS B 1 105 ? -2.232 33.469 2.566 1 92.56 105 LYS B O 1
ATOM 2788 N N . TYR B 1 106 ? -2.205 32 4.258 1 93.69 106 TYR B N 1
ATOM 2789 C CA . TYR B 1 106 ? -0.749 31.938 4.254 1 93.69 106 TYR B CA 1
ATOM 2790 C C . TYR B 1 106 ? -0.261 30.688 3.543 1 93.69 106 TYR B C 1
ATOM 2792 O O . TYR B 1 106 ? 0.926 30.359 3.596 1 93.69 106 TYR B O 1
ATOM 2800 N N . ASP B 1 107 ? -1.147 29.906 2.961 1 90.56 107 ASP B N 1
ATOM 2801 C CA . ASP B 1 107 ? -0.842 28.719 2.176 1 90.56 107 ASP B CA 1
ATOM 2802 C C . ASP B 1 107 ? -0.044 27.703 2.996 1 90.56 107 ASP B C 1
ATOM 2804 O O . ASP B 1 107 ? 0.99 27.203 2.543 1 90.56 107 ASP B O 1
ATOM 2808 N N . CYS B 1 108 ? -0.504 27.547 4.207 1 92.62 108 CYS B N 1
ATOM 2809 C CA . CYS B 1 108 ? 0.127 26.547 5.062 1 92.62 108 CYS B CA 1
ATOM 2810 C C . CYS B 1 108 ? -0.319 25.141 4.676 1 92.62 108 CYS B C 1
ATOM 2812 O O . CYS B 1 108 ? -1.515 24.891 4.523 1 92.62 108 CYS B O 1
ATOM 2814 N N . GLN B 1 109 ? 0.614 24.219 4.625 1 90 109 GLN B N 1
ATOM 2815 C CA . GLN B 1 109 ? 0.306 22.828 4.262 1 90 109 GLN B CA 1
ATOM 2816 C C . GLN B 1 109 ? -0.06 22.016 5.492 1 90 109 GLN B C 1
ATOM 2818 O O . GLN B 1 109 ? -0.618 20.922 5.371 1 90 109 GLN B O 1
ATOM 2823 N N . SER B 1 110 ? 0.311 22.625 6.594 1 93.31 110 SER B N 1
ATOM 2824 C CA . SER B 1 110 ? 0.007 21.906 7.828 1 93.31 110 SER B CA 1
ATOM 2825 C C . SER B 1 110 ? -0.263 22.859 8.977 1 93.31 110 SER B C 1
ATOM 2827 O O . SER B 1 110 ? 0.096 24.047 8.906 1 93.31 110 SER B O 1
ATOM 2829 N N . VAL B 1 111 ? -1.026 22.328 9.922 1 93.06 111 VAL B N 1
ATOM 2830 C CA . VAL B 1 111 ? -1.364 23.047 11.141 1 93.06 111 VAL B CA 1
ATOM 2831 C C . VAL B 1 111 ? -0.905 22.266 12.359 1 93.06 111 VAL B C 1
ATOM 2833 O O . VAL B 1 111 ? -1.196 21.062 12.477 1 93.06 111 VAL B O 1
ATOM 2836 N N . VAL B 1 112 ? -0.156 22.922 13.195 1 94.25 112 VAL B N 1
ATOM 2837 C CA . VAL B 1 112 ? 0.229 22.297 14.469 1 94.25 112 VAL B CA 1
ATOM 2838 C C . VAL B 1 112 ? -0.562 22.938 15.609 1 94.25 112 VAL B C 1
ATOM 2840 O O . VAL B 1 112 ? -0.404 24.125 15.898 1 94.25 112 VAL B O 1
ATOM 2843 N N . LEU B 1 113 ? -1.419 22.141 16.203 1 92.19 113 LEU B N 1
ATOM 2844 C CA . LEU B 1 113 ? -2.135 22.562 17.406 1 92.19 113 LEU B CA 1
ATOM 2845 C C . LEU B 1 113 ? -1.396 22.109 18.672 1 92.19 113 LEU B C 1
ATOM 2847 O O . LEU B 1 113 ? -1.339 20.922 18.969 1 92.19 113 LEU B O 1
ATOM 2851 N N . PRO B 1 114 ? -0.881 23.094 19.391 1 93.31 114 PRO B N 1
ATOM 2852 C CA . PRO B 1 114 ? -0.089 22.719 20.578 1 93.31 114 PRO B CA 1
ATOM 2853 C C . PRO B 1 114 ? -0.917 22.016 21.641 1 93.31 114 PRO B C 1
ATOM 2855 O O . PRO B 1 114 ? -2.074 22.375 21.875 1 93.31 114 PRO B O 1
ATOM 2858 N N . GLY B 1 115 ? -0.304 20.969 22.172 1 90.69 115 GLY B N 1
ATOM 2859 C CA . GLY B 1 115 ? -0.831 20.328 23.375 1 90.69 115 GLY B CA 1
ATOM 2860 C C . GLY B 1 115 ? -0.217 20.859 24.641 1 90.69 115 GLY B C 1
ATOM 2861 O O . GLY B 1 115 ? 0.394 21.938 24.641 1 90.69 115 GLY B O 1
ATOM 2862 N N . THR B 1 116 ? -0.543 20.141 25.719 1 90.06 116 THR B N 1
ATOM 2863 C CA . THR B 1 116 ? -0.023 20.609 27 1 90.06 116 THR B CA 1
ATOM 2864 C C . THR B 1 116 ? 0.942 19.578 27.594 1 90.06 116 THR B C 1
ATOM 2866 O O . THR B 1 116 ? 1.558 19.828 28.625 1 90.06 116 THR B O 1
ATOM 2869 N N . GLU B 1 117 ? 1.102 18.531 26.859 1 88.38 117 GLU B N 1
ATOM 2870 C CA . GLU B 1 117 ? 1.963 17.484 27.391 1 88.38 117 GLU B CA 1
ATOM 2871 C C . GLU B 1 117 ? 3.369 17.562 26.797 1 88.38 117 GLU B C 1
ATOM 2873 O O . GLU B 1 117 ? 3.531 17.781 25.594 1 88.38 117 GLU B O 1
ATOM 2878 N N . GLU B 1 118 ? 4.32 17.422 27.672 1 86.75 118 GLU B N 1
ATOM 2879 C CA . GLU B 1 118 ? 5.715 17.359 27.234 1 86.75 118 GLU B CA 1
ATOM 2880 C C . GLU B 1 118 ? 6.066 15.961 26.719 1 86.75 118 GLU B C 1
ATOM 2882 O O . GLU B 1 118 ? 5.391 14.984 27.047 1 86.75 118 GLU B O 1
ATOM 2887 N N . PRO B 1 119 ? 7.133 15.969 25.922 1 87.38 119 PRO B N 1
ATOM 2888 C CA . PRO B 1 119 ? 7.523 14.648 25.422 1 87.38 119 PRO B CA 1
ATOM 2889 C C . PRO B 1 119 ? 7.926 13.695 26.547 1 87.38 119 PRO B C 1
ATOM 2891 O O . PRO B 1 119 ? 8.531 14.117 27.531 1 87.38 119 PRO B O 1
ATOM 2894 N N . SER B 1 120 ? 7.48 12.461 26.328 1 84.06 120 SER B N 1
ATOM 2895 C CA . SER B 1 120 ? 7.738 11.453 27.359 1 84.06 120 SER B CA 1
ATOM 2896 C C . SER B 1 120 ? 9.094 10.781 27.141 1 84.06 120 SER B C 1
ATOM 2898 O O . SER B 1 120 ? 9.641 10.164 28.047 1 84.06 120 SER B O 1
ATOM 2900 N N . SER B 1 121 ? 9.625 10.875 25.969 1 79.31 121 SER B N 1
ATOM 2901 C CA . SER B 1 121 ? 10.875 10.195 25.656 1 79.31 121 SER B CA 1
ATOM 2902 C C . SER B 1 121 ? 11.641 10.938 24.562 1 79.31 121 SER B C 1
ATOM 2904 O O . SER B 1 121 ? 11.141 11.898 23.984 1 79.31 121 SER B O 1
ATOM 2906 N N . ARG B 1 122 ? 13 10.711 24.594 1 86.12 122 ARG B N 1
ATOM 2907 C CA . ARG B 1 122 ? 13.852 11.094 23.484 1 86.12 122 ARG B CA 1
ATOM 2908 C C . ARG B 1 122 ? 14.344 9.867 22.719 1 86.12 122 ARG B C 1
ATOM 2910 O O . ARG B 1 122 ? 14.734 8.867 23.328 1 86.12 122 ARG B O 1
ATOM 2917 N N . PRO B 1 123 ? 14.172 9.938 21.484 1 93.25 123 PRO B N 1
ATOM 2918 C CA . PRO B 1 123 ? 13.68 10.969 20.562 1 93.25 123 PRO B CA 1
ATOM 2919 C C . PRO B 1 123 ? 12.164 11.125 20.625 1 93.25 123 PRO B C 1
ATOM 2921 O O . PRO B 1 123 ? 11.461 10.219 21.078 1 93.25 123 PRO B O 1
ATOM 2924 N N . THR B 1 124 ? 11.664 12.273 20.203 1 95.62 124 THR B N 1
ATOM 2925 C CA . THR B 1 124 ? 10.234 12.547 20.109 1 95.62 124 THR B CA 1
ATOM 2926 C C . THR B 1 124 ? 9.555 11.57 19.156 1 95.62 124 THR B C 1
ATOM 2928 O O . THR B 1 124 ? 10.078 11.289 18.078 1 95.62 124 THR B O 1
ATOM 2931 N N . ARG B 1 125 ? 8.391 11.047 19.547 1 97.19 125 ARG B N 1
ATOM 2932 C CA . ARG B 1 125 ? 7.711 10.039 18.75 1 97.19 125 ARG B CA 1
ATOM 2933 C C . ARG B 1 125 ? 6.312 10.5 18.359 1 97.19 125 ARG B C 1
ATOM 2935 O O . ARG B 1 125 ? 5.531 10.938 19.203 1 97.19 125 ARG B O 1
ATOM 2942 N N . GLY B 1 126 ? 6.055 10.398 17.094 1 97.38 126 GLY B N 1
ATOM 2943 C CA . GLY B 1 126 ? 4.738 10.742 16.578 1 97.38 126 GLY B CA 1
ATOM 2944 C C . GLY B 1 126 ? 3.99 9.547 16.016 1 97.38 126 GLY B C 1
ATOM 2945 O O . GLY B 1 126 ? 4.602 8.609 15.508 1 97.38 126 GLY B O 1
ATOM 2946 N N . ILE B 1 127 ? 2.662 9.578 16.141 1 96.94 127 ILE B N 1
ATOM 2947 C CA . ILE B 1 127 ? 1.802 8.578 15.508 1 96.94 127 ILE B CA 1
ATOM 2948 C C . ILE B 1 127 ? 1.018 9.227 14.367 1 96.94 127 ILE B C 1
ATOM 2950 O O . ILE B 1 127 ? 0.396 10.273 14.547 1 96.94 127 ILE B O 1
ATOM 2954 N N . VAL B 1 128 ? 1.157 8.648 13.211 1 96.69 128 VAL B N 1
ATOM 2955 C CA . VAL B 1 128 ? 0.464 9.109 12.008 1 96.69 128 VAL B CA 1
ATOM 2956 C C . VAL B 1 128 ? -0.756 8.227 11.75 1 96.69 128 VAL B C 1
ATOM 2958 O O . VAL B 1 128 ? -0.62 7.031 11.484 1 96.69 128 VAL B O 1
ATOM 2961 N N . LEU B 1 129 ? -1.916 8.797 11.836 1 93.38 129 LEU B N 1
ATOM 2962 C CA . LEU B 1 129 ? -3.135 8.055 11.531 1 93.38 129 LEU B CA 1
ATOM 2963 C C . LEU B 1 129 ? -3.395 8.016 10.031 1 93.38 129 LEU B C 1
ATOM 2965 O O . LEU B 1 129 ? -3.705 9.039 9.422 1 93.38 129 LEU B O 1
ATOM 2969 N N . VAL B 1 130 ? -3.26 6.805 9.492 1 91.5 130 VAL B N 1
ATOM 2970 C CA . VAL B 1 130 ? -3.316 6.645 8.047 1 91.5 130 VAL B CA 1
ATOM 2971 C C . VAL B 1 130 ? -4.633 5.98 7.648 1 91.5 130 VAL B C 1
ATOM 2973 O O . VAL B 1 130 ? -5.039 4.984 8.25 1 91.5 130 VAL B O 1
ATOM 2976 N N . LYS B 1 131 ? -5.223 6.625 6.672 1 83.75 131 LYS B N 1
ATOM 2977 C CA . LYS B 1 131 ? -6.418 6.051 6.059 1 83.75 131 LYS B CA 1
ATOM 2978 C C . LYS B 1 131 ? -6.215 5.824 4.566 1 83.75 131 LYS B C 1
ATOM 2980 O O . LYS B 1 131 ? -5.582 6.637 3.889 1 83.75 131 LYS B O 1
ATOM 2985 N N . PRO B 1 132 ? -6.77 4.727 4.082 1 80 132 PRO B N 1
ATOM 2986 C CA . PRO B 1 132 ? -6.566 4.398 2.672 1 80 132 PRO B CA 1
ATOM 2987 C C . PRO B 1 132 ? -7.082 5.488 1.732 1 80 132 PRO B C 1
ATOM 2989 O O . PRO B 1 132 ? -6.574 5.641 0.62 1 80 132 PRO B O 1
ATOM 2992 N N . ASN B 1 133 ? -8.086 6.238 2.043 1 77.62 133 ASN B N 1
ATOM 2993 C CA . ASN B 1 133 ? -8.656 7.238 1.148 1 77.62 133 ASN B CA 1
ATOM 2994 C C . ASN B 1 133 ? -8.062 8.617 1.397 1 77.62 133 ASN B C 1
ATOM 2996 O O . ASN B 1 133 ? -8.578 9.625 0.906 1 77.62 133 ASN B O 1
ATOM 3000 N N . ALA B 1 134 ? -6.973 8.656 2.117 1 81.38 134 ALA B N 1
ATOM 3001 C CA . ALA B 1 134 ? -6.293 9.922 2.365 1 81.38 134 ALA B CA 1
ATOM 3002 C C . ALA B 1 134 ? -5.395 10.297 1.191 1 81.38 134 ALA B C 1
ATOM 3004 O O . ALA B 1 134 ? -5.164 9.484 0.291 1 81.38 134 ALA B O 1
ATOM 3005 N N . ASP B 1 135 ? -5 11.555 1.171 1 84.19 135 ASP B N 1
ATOM 3006 C CA . ASP B 1 135 ? -3.973 12.008 0.241 1 84.19 135 ASP B CA 1
ATOM 3007 C C . ASP B 1 135 ? -2.584 11.562 0.698 1 84.19 135 ASP B C 1
ATOM 3009 O O . ASP B 1 135 ? -1.856 12.336 1.326 1 84.19 135 ASP B O 1
ATOM 3013 N N . LEU B 1 136 ? -2.223 10.383 0.371 1 89.69 136 LEU B N 1
ATOM 3014 C CA . LEU B 1 136 ? -1.01 9.766 0.898 1 89.69 136 LEU B CA 1
ATOM 3015 C C . LEU B 1 136 ? 0.234 10.469 0.356 1 89.69 136 LEU B C 1
ATOM 3017 O O . LEU B 1 136 ? 1.248 10.562 1.051 1 89.69 136 LEU B O 1
ATOM 3021 N N . ASP B 1 137 ? 0.192 11 -0.882 1 87.94 137 ASP B N 1
ATOM 3022 C CA . ASP B 1 137 ? 1.314 11.766 -1.419 1 87.94 137 ASP B CA 1
ATOM 3023 C C . ASP B 1 137 ? 1.589 13.008 -0.574 1 87.94 137 ASP B C 1
ATOM 3025 O O . ASP B 1 137 ? 2.744 13.32 -0.278 1 87.94 137 ASP B O 1
ATOM 3029 N N . ARG B 1 138 ? 0.502 13.578 -0.216 1 88.5 138 ARG B N 1
ATOM 3030 C CA . ARG B 1 138 ? 0.637 14.773 0.609 1 88.5 138 ARG B CA 1
ATOM 3031 C C . ARG B 1 138 ? 1.207 14.43 1.981 1 88.5 138 ARG B C 1
ATOM 3033 O O . ARG B 1 138 ? 2.039 15.172 2.516 1 88.5 138 ARG B O 1
ATOM 3040 N N . ILE B 1 139 ? 0.769 13.391 2.527 1 91.88 139 ILE B N 1
ATOM 3041 C CA . ILE B 1 139 ? 1.252 12.945 3.832 1 91.88 139 ILE B CA 1
ATOM 3042 C C . ILE B 1 139 ? 2.752 12.68 3.762 1 91.88 139 ILE B C 1
ATOM 3044 O O . ILE B 1 139 ? 3.521 13.195 4.574 1 91.88 139 ILE B O 1
ATOM 3048 N N . VAL B 1 140 ? 3.178 12.008 2.77 1 93.81 140 VAL B N 1
ATOM 3049 C CA . VAL B 1 140 ? 4.582 11.625 2.641 1 93.81 140 VAL B CA 1
ATOM 3050 C C . VAL B 1 140 ? 5.434 12.867 2.396 1 93.81 140 VAL B C 1
ATOM 3052 O O . VAL B 1 140 ? 6.477 13.055 3.029 1 93.81 140 VAL B O 1
ATOM 3055 N N . THR B 1 141 ? 4.984 13.734 1.524 1 93.31 141 THR B N 1
ATOM 3056 C CA . THR B 1 141 ? 5.77 14.914 1.184 1 93.31 141 THR B CA 1
ATOM 3057 C C . THR B 1 141 ? 5.863 15.867 2.373 1 93.31 141 THR B C 1
ATOM 3059 O O . THR B 1 141 ? 6.934 16.391 2.668 1 93.31 141 THR B O 1
ATOM 3062 N N . THR B 1 142 ? 4.762 16.016 3.059 1 93.88 142 THR B N 1
ATOM 3063 C CA . THR B 1 142 ? 4.742 16.938 4.199 1 93.88 142 THR B CA 1
ATOM 3064 C C . THR B 1 142 ? 5.598 16.391 5.34 1 93.88 142 THR B C 1
ATOM 3066 O O . THR B 1 142 ? 6.418 17.109 5.906 1 93.88 142 THR B O 1
ATOM 3069 N N . LEU B 1 143 ? 5.477 15.125 5.688 1 96.38 143 LEU B N 1
ATOM 3070 C CA . LEU B 1 143 ? 6.246 14.531 6.773 1 96.38 143 LEU B CA 1
ATOM 3071 C C . LEU B 1 143 ? 7.738 14.562 6.461 1 96.38 143 LEU B C 1
ATOM 3073 O O . LEU B 1 143 ? 8.555 14.812 7.352 1 96.38 143 LEU B O 1
ATOM 3077 N N . SER B 1 144 ? 8.039 14.328 5.199 1 96.25 144 SER B N 1
ATOM 3078 C CA . SER B 1 144 ? 9.445 14.375 4.812 1 96.25 144 SER B CA 1
ATOM 3079 C C . SER B 1 144 ? 10.008 15.789 4.953 1 96.25 144 SER B C 1
ATOM 3081 O O . SER B 1 144 ? 11.125 15.969 5.438 1 96.25 144 SER B O 1
ATOM 3083 N N . ALA B 1 145 ? 9.305 16.719 4.543 1 94.62 145 ALA B N 1
ATOM 3084 C CA . ALA B 1 145 ? 9.742 18.109 4.645 1 94.62 145 ALA B CA 1
ATOM 3085 C C . ALA B 1 145 ? 9.953 18.516 6.098 1 94.62 145 ALA B C 1
ATOM 3087 O O . ALA B 1 145 ? 10.891 19.25 6.418 1 94.62 145 ALA B O 1
ATOM 3088 N N . LEU B 1 146 ? 9.148 18 6.934 1 95.44 146 LEU B N 1
ATOM 3089 C CA . LEU B 1 146 ? 9.188 18.438 8.328 1 95.44 146 LEU B CA 1
ATOM 3090 C C . LEU B 1 146 ? 10.242 17.656 9.109 1 95.44 146 LEU B C 1
ATOM 3092 O O . LEU B 1 146 ? 10.883 18.203 10.008 1 95.44 146 LEU B O 1
ATOM 3096 N N . PHE B 1 147 ? 10.508 16.344 8.719 1 96.31 147 PHE B N 1
ATOM 3097 C CA . PHE B 1 147 ? 11.18 15.508 9.711 1 96.31 147 PHE B CA 1
ATOM 3098 C C . PHE B 1 147 ? 12.414 14.852 9.109 1 96.31 147 PHE B C 1
ATOM 3100 O O . PHE B 1 147 ? 13.148 14.141 9.805 1 96.31 147 PHE B O 1
ATOM 3107 N N . ALA B 1 148 ? 12.695 15.031 7.836 1 95.62 148 ALA B N 1
ATOM 3108 C CA . ALA B 1 148 ? 13.859 14.398 7.227 1 95.62 148 ALA B CA 1
ATOM 3109 C C . ALA B 1 148 ? 15.133 14.75 7.988 1 95.62 148 ALA B C 1
ATOM 3111 O O . ALA B 1 148 ? 15.992 13.891 8.211 1 95.62 148 ALA B O 1
ATOM 3112 N N . ASP B 1 149 ? 15.25 15.961 8.492 1 93.25 149 ASP B N 1
ATOM 3113 C CA . ASP B 1 149 ? 16.469 16.438 9.148 1 93.25 149 ASP B CA 1
ATOM 3114 C C . ASP B 1 149 ? 16.312 16.453 10.664 1 93.25 149 ASP B C 1
ATOM 3116 O O . ASP B 1 149 ? 17.016 17.188 11.359 1 93.25 149 ASP B O 1
ATOM 3120 N N . SER B 1 150 ? 15.391 15.719 11.141 1 93.94 150 SER B N 1
ATOM 3121 C CA . SER B 1 150 ? 15.172 15.633 12.586 1 93.94 150 SER B CA 1
ATOM 3122 C C . SER B 1 150 ? 15.445 14.227 13.102 1 93.94 150 SER B C 1
ATOM 3124 O O . SER B 1 150 ? 15.875 13.352 12.344 1 93.94 150 SER B O 1
ATOM 3126 N N . ASP B 1 151 ? 15.281 14.047 14.398 1 94.31 151 ASP B N 1
ATOM 3127 C CA . ASP B 1 151 ? 15.43 12.727 15.008 1 94.31 151 ASP B CA 1
ATOM 3128 C C . ASP B 1 151 ? 14.078 12.141 15.398 1 94.31 151 ASP B C 1
ATOM 3130 O O . ASP B 1 151 ? 14.016 11.125 16.094 1 94.31 151 ASP B O 1
ATOM 3134 N N . VAL B 1 152 ? 13.055 12.797 14.938 1 96.44 152 VAL B N 1
ATOM 3135 C CA . VAL B 1 152 ? 11.695 12.375 15.266 1 96.44 152 VAL B CA 1
ATOM 3136 C C . VAL B 1 152 ? 11.445 10.969 14.719 1 96.44 152 VAL B C 1
ATOM 3138 O O . VAL B 1 152 ? 11.852 10.656 13.594 1 96.44 152 VAL B O 1
ATOM 3141 N N . GLU B 1 153 ? 10.844 10.148 15.492 1 97.75 153 GLU B N 1
ATOM 3142 C CA . GLU B 1 153 ? 10.406 8.828 15.055 1 97.75 153 GLU B CA 1
ATOM 3143 C C . GLU B 1 153 ? 8.906 8.805 14.766 1 97.75 153 GLU B C 1
ATOM 3145 O O . GLU B 1 153 ? 8.125 9.414 15.5 1 97.75 153 GLU B O 1
ATOM 3150 N N . LEU B 1 154 ? 8.555 8.102 13.766 1 98.25 154 LEU B N 1
ATOM 3151 C CA . LEU B 1 154 ? 7.156 8.078 13.352 1 98.25 154 LEU B CA 1
ATOM 3152 C C . LEU B 1 154 ? 6.621 6.648 13.312 1 98.25 154 LEU B C 1
ATOM 3154 O O . LEU B 1 154 ? 7.301 5.742 12.828 1 98.25 154 LEU B O 1
ATOM 3158 N N . LEU B 1 155 ? 5.434 6.461 13.836 1 98.25 155 LEU B N 1
ATOM 3159 C CA . LEU B 1 155 ? 4.652 5.25 13.617 1 98.25 155 LEU B CA 1
ATOM 3160 C C . LEU B 1 155 ? 3.482 5.52 12.68 1 98.25 155 LEU B C 1
ATOM 3162 O O . LEU B 1 155 ? 2.598 6.316 12.992 1 98.25 155 LEU B O 1
ATOM 3166 N N . LEU B 1 156 ? 3.549 4.891 11.516 1 97.44 156 LEU B N 1
ATOM 3167 C CA . LEU B 1 156 ? 2.389 4.875 10.633 1 97.44 156 LEU B CA 1
ATOM 3168 C C . LEU B 1 156 ? 1.348 3.875 11.125 1 97.44 156 LEU B C 1
ATOM 3170 O O . LEU B 1 156 ? 1.604 2.67 11.148 1 97.44 156 LEU B O 1
ATOM 3174 N N . PHE B 1 157 ? 0.158 4.387 11.492 1 95.25 157 PHE B N 1
ATOM 3175 C CA . PHE B 1 157 ? -0.816 3.557 12.188 1 95.25 157 PHE B CA 1
ATOM 3176 C C . PHE B 1 157 ? -2.139 3.521 11.43 1 95.25 157 PHE B C 1
ATOM 3178 O O . PHE B 1 157 ? -2.645 4.562 11.008 1 95.25 157 PHE B O 1
ATOM 3185 N N . HIS B 1 158 ? -2.639 2.377 11.195 1 91.12 158 HIS B N 1
ATOM 3186 C CA . HIS B 1 158 ? -3.969 2.189 10.625 1 91.12 158 HIS B CA 1
ATOM 3187 C C . HIS B 1 158 ? -4.797 1.226 11.469 1 91.12 158 HIS B C 1
ATOM 3189 O O . HIS B 1 158 ? -4.359 0.111 11.758 1 91.12 158 HIS B O 1
ATOM 3195 N N . ALA B 1 159 ? -5.926 1.735 11.875 1 84.94 159 ALA B N 1
ATOM 3196 C CA . ALA B 1 159 ? -6.891 0.869 12.547 1 84.94 159 ALA B CA 1
ATOM 3197 C C . ALA B 1 159 ? -7.945 0.36 11.57 1 84.94 159 ALA B C 1
ATOM 3199 O O . ALA B 1 159 ? -8.773 1.135 11.078 1 84.94 159 ALA B O 1
ATOM 3200 N N . ALA B 1 160 ? -7.816 -0.875 11.203 1 71.75 160 ALA B N 1
ATOM 3201 C CA . ALA B 1 160 ? -8.742 -1.481 10.25 1 71.75 160 ALA B CA 1
ATOM 3202 C C . ALA B 1 160 ? -9.992 -2.004 10.953 1 71.75 160 ALA B C 1
ATOM 3204 O O . ALA B 1 160 ? -9.93 -2.404 12.117 1 71.75 160 ALA B O 1
ATOM 3205 N N . LYS B 1 161 ? -11.039 -1.522 10.391 1 61.72 161 LYS B N 1
ATOM 3206 C CA . LYS B 1 161 ? -12.219 -2.158 10.969 1 61.72 161 LYS B CA 1
ATOM 3207 C C . LYS B 1 161 ? -12.156 -3.676 10.828 1 61.72 161 LYS B C 1
ATOM 3209 O O . LYS B 1 161 ? -11.195 -4.211 10.266 1 61.72 161 LYS B O 1
ATOM 3214 N N . ASN B 1 162 ? -12.977 -4.164 9.891 1 54.62 162 ASN B N 1
ATOM 3215 C CA . ASN B 1 162 ? -13.57 -5.488 9.781 1 54.62 162 ASN B CA 1
ATOM 3216 C C . ASN B 1 162 ? -12.547 -6.535 9.367 1 54.62 162 ASN B C 1
ATOM 3218 O O . ASN B 1 162 ? -11.508 -6.199 8.789 1 54.62 162 ASN B O 1
ATOM 3222 N N . LYS B 1 163 ? -12.688 -7.719 9.789 1 56.28 163 LYS B N 1
ATOM 3223 C CA . LYS B 1 163 ? -12.32 -9.109 10.023 1 56.28 163 LYS B CA 1
ATOM 3224 C C . LYS B 1 163 ? -11.812 -9.766 8.742 1 56.28 163 LYS B C 1
ATOM 3226 O O . LYS B 1 163 ? -11.438 -10.945 8.75 1 56.28 163 LYS B O 1
ATOM 3231 N N . ASN B 1 164 ? -12.016 -8.992 7.652 1 54.81 164 ASN B N 1
ATOM 3232 C CA . ASN B 1 164 ? -11.656 -9.859 6.539 1 54.81 164 ASN B CA 1
ATOM 3233 C C . ASN B 1 164 ? -10.148 -9.883 6.309 1 54.81 164 ASN B C 1
ATOM 3235 O O . ASN B 1 164 ? -9.547 -8.852 6.023 1 54.81 164 ASN B O 1
ATOM 3239 N N . LYS B 1 165 ? -9.484 -10.875 6.637 1 56.78 165 LYS B N 1
ATOM 3240 C CA . LYS B 1 165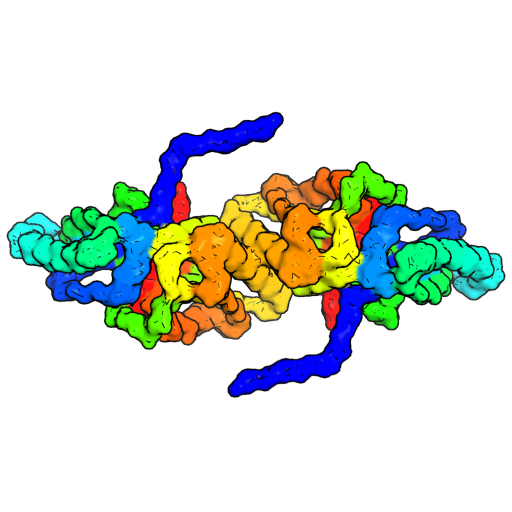 ? -8.055 -11.156 6.582 1 56.78 165 LYS B CA 1
ATOM 3241 C C . LYS B 1 165 ? -7.43 -10.562 5.324 1 56.78 165 LYS B C 1
ATOM 3243 O O . LYS B 1 165 ? -6.328 -10.008 5.371 1 56.78 165 LYS B O 1
ATOM 3248 N N . HIS B 1 166 ? -8.156 -10.617 4.16 1 56.41 166 HIS B N 1
ATOM 3249 C CA . HIS B 1 166 ? -7.523 -10.219 2.91 1 56.41 166 HIS B CA 1
ATOM 3250 C C . HIS B 1 166 ? -7.414 -8.703 2.807 1 56.41 166 HIS B C 1
ATOM 3252 O O . HIS B 1 166 ? -6.457 -8.18 2.232 1 56.41 166 HIS B O 1
ATOM 3258 N N . LEU B 1 167 ? -8.367 -7.957 3.344 1 56.53 167 LEU B N 1
ATOM 3259 C CA . LEU B 1 167 ? -8.266 -6.504 3.361 1 56.53 167 LEU B CA 1
ATOM 3260 C C . LEU B 1 167 ? -7.109 -6.051 4.246 1 56.53 167 LEU B C 1
ATOM 3262 O O . LEU B 1 167 ? -6.52 -4.992 4.008 1 56.53 167 LEU B O 1
ATOM 3266 N N . TYR B 1 168 ? -6.738 -7.016 5.012 1 61.44 168 TYR B N 1
ATOM 3267 C CA . TYR B 1 168 ? -5.629 -6.762 5.926 1 61.44 168 TYR B CA 1
ATOM 3268 C C . TYR B 1 168 ? -4.309 -6.684 5.172 1 61.44 168 TYR B C 1
ATOM 3270 O O . TYR B 1 168 ? -3.475 -5.82 5.453 1 61.44 168 TYR B O 1
ATOM 3278 N N . ASP B 1 169 ? -4.32 -7.285 4.062 1 72.38 169 ASP B N 1
ATOM 3279 C CA . ASP B 1 169 ? -3.049 -7.32 3.346 1 72.38 169 ASP B CA 1
ATOM 3280 C C . ASP B 1 169 ? -2.824 -6.027 2.566 1 72.38 169 ASP B C 1
ATOM 3282 O O . ASP B 1 169 ? -1.724 -5.469 2.584 1 72.38 169 ASP B O 1
ATOM 3286 N N . SER B 1 170 ? -3.879 -5.504 2.139 1 82.12 170 SER B N 1
ATOM 3287 C CA . SER B 1 170 ? -3.725 -4.332 1.284 1 82.12 170 SER B CA 1
ATOM 3288 C C . SER B 1 170 ? -3.277 -3.117 2.088 1 82.12 170 SER B C 1
ATOM 3290 O O . SER B 1 170 ? -2.404 -2.365 1.651 1 82.12 170 SER B O 1
ATOM 3292 N N . THR B 1 171 ? -3.789 -3.016 3.227 1 87.69 171 THR B N 1
ATOM 3293 C CA . THR B 1 171 ? -3.445 -1.856 4.043 1 87.69 171 THR B CA 1
ATOM 3294 C C . THR B 1 171 ? -2.033 -1.99 4.605 1 87.69 171 THR B C 1
ATOM 3296 O O . THR B 1 171 ? -1.312 -0.999 4.73 1 87.69 171 THR B O 1
ATOM 3299 N N . GLU B 1 172 ? -1.691 -3.18 4.953 1 89.94 172 GLU B N 1
ATOM 3300 C CA . GLU B 1 172 ? -0.32 -3.41 5.398 1 89.94 172 GLU B CA 1
ATOM 3301 C C . GLU B 1 172 ? 0.685 -2.988 4.328 1 89.94 172 GLU B C 1
ATOM 3303 O O . GLU B 1 172 ? 1.652 -2.283 4.625 1 89.94 172 GLU B O 1
ATOM 3308 N N . TYR B 1 173 ? 0.46 -3.438 3.191 1 92.25 173 TYR B N 1
ATOM 3309 C CA . TYR B 1 173 ? 1.412 -3.129 2.129 1 92.25 173 TYR B CA 1
ATOM 3310 C C . TYR B 1 173 ? 1.359 -1.651 1.761 1 92.25 173 TYR B C 1
ATOM 3312 O O . TYR B 1 173 ? 2.369 -1.069 1.354 1 92.25 173 TYR B O 1
ATOM 3320 N N . MET B 1 174 ? 0.171 -1.069 1.908 1 92.69 174 MET B N 1
ATOM 3321 C CA . MET B 1 174 ? 0.085 0.382 1.764 1 92.69 174 MET B CA 1
ATOM 3322 C C . MET B 1 174 ? 0.996 1.083 2.766 1 92.69 174 MET B C 1
ATOM 3324 O O . MET B 1 174 ? 1.753 1.982 2.398 1 92.69 174 MET B O 1
ATOM 3328 N N . LEU B 1 175 ? 0.978 0.624 3.994 1 95.31 175 LEU B N 1
ATOM 3329 C CA . LEU B 1 175 ? 1.804 1.216 5.039 1 95.31 175 LEU B CA 1
ATOM 3330 C C . LEU B 1 175 ? 3.285 0.991 4.758 1 95.31 175 LEU B C 1
ATOM 3332 O O . LEU B 1 175 ? 4.105 1.892 4.957 1 95.31 175 LEU B O 1
ATOM 3336 N N . ARG B 1 176 ? 3.58 -0.147 4.285 1 95 176 ARG B N 1
ATOM 3337 C CA . ARG B 1 176 ? 4.961 -0.435 3.916 1 95 176 ARG B CA 1
ATOM 3338 C C . ARG B 1 176 ? 5.43 0.475 2.783 1 95 176 ARG B C 1
ATOM 3340 O O . ARG B 1 176 ? 6.566 0.948 2.789 1 95 176 ARG B O 1
ATOM 3347 N N . GLY B 1 177 ? 4.516 0.647 1.86 1 96 177 GLY B N 1
ATOM 3348 C CA . GLY B 1 177 ? 4.824 1.567 0.778 1 96 177 GLY B CA 1
ATOM 3349 C C . GLY B 1 177 ? 5.078 2.986 1.256 1 96 177 GLY B C 1
ATOM 3350 O O . GLY B 1 177 ? 6.004 3.65 0.782 1 96 177 GLY B O 1
ATOM 3351 N N . LEU B 1 178 ? 4.289 3.41 2.154 1 96.44 178 LEU B N 1
ATOM 3352 C CA . LEU B 1 178 ? 4.469 4.734 2.738 1 96.44 178 LEU B CA 1
ATOM 3353 C C . LEU B 1 178 ? 5.816 4.84 3.443 1 96.44 178 LEU B C 1
ATOM 3355 O O . LEU B 1 178 ? 6.547 5.816 3.252 1 96.44 178 LEU B O 1
ATOM 3359 N N . ALA B 1 179 ? 6.141 3.826 4.219 1 97.38 179 ALA B N 1
ATOM 3360 C CA . ALA B 1 179 ? 7.41 3.807 4.938 1 97.38 179 ALA B CA 1
ATOM 3361 C C . ALA B 1 179 ? 8.586 3.865 3.971 1 97.38 179 ALA B C 1
ATOM 3363 O O . ALA B 1 179 ? 9.547 4.613 4.188 1 97.38 179 ALA B O 1
ATOM 3364 N N . GLY B 1 180 ? 8.477 3.104 2.977 1 95.62 180 GLY B N 1
ATOM 3365 C CA . GLY B 1 180 ? 9.531 3.117 1.972 1 95.62 180 GLY B CA 1
ATOM 3366 C C . GLY B 1 180 ? 9.711 4.473 1.312 1 95.62 180 GLY B C 1
ATOM 3367 O O . GLY B 1 180 ? 10.836 4.918 1.092 1 95.62 180 GLY B O 1
ATOM 3368 N N . GLN B 1 181 ? 8.609 5.105 0.996 1 95.25 181 GLN B N 1
ATOM 3369 C CA . GLN B 1 181 ? 8.68 6.41 0.346 1 95.25 181 GLN B CA 1
ATOM 3370 C C . GLN B 1 181 ? 9.273 7.461 1.283 1 95.25 181 GLN B C 1
ATOM 3372 O O . GLN B 1 181 ? 10.039 8.32 0.853 1 95.25 181 GLN B O 1
ATOM 3377 N N . LEU B 1 182 ? 8.891 7.398 2.529 1 97.44 182 LEU B N 1
ATOM 3378 C CA . LEU B 1 182 ? 9.477 8.312 3.502 1 97.44 182 LEU B CA 1
ATOM 3379 C C . LEU B 1 182 ? 10.984 8.125 3.59 1 97.44 182 LEU B C 1
ATOM 3381 O O . LEU B 1 182 ? 11.734 9.109 3.658 1 97.44 182 LEU B O 1
ATOM 3385 N N . THR B 1 183 ? 11.422 6.891 3.543 1 96.56 183 THR B N 1
ATOM 3386 C CA . THR B 1 183 ? 12.844 6.586 3.588 1 96.56 183 THR B CA 1
ATOM 3387 C C . THR B 1 183 ? 13.555 7.137 2.355 1 96.56 183 THR B C 1
ATOM 3389 O O . THR B 1 183 ? 14.609 7.758 2.469 1 96.56 183 THR B O 1
ATOM 3392 N N . GLU B 1 184 ? 12.945 6.961 1.253 1 94 184 GLU B N 1
ATOM 3393 C CA . GLU B 1 184 ? 13.516 7.473 0.01 1 94 184 GLU B CA 1
ATOM 3394 C C . GLU B 1 184 ? 13.641 8.992 0.039 1 94 184 GLU B C 1
ATOM 3396 O O . GLU B 1 184 ? 14.531 9.562 -0.592 1 94 184 GLU B O 1
ATOM 3401 N N . ARG B 1 185 ? 12.789 9.609 0.804 1 95.12 185 ARG B N 1
ATOM 3402 C CA . ARG B 1 185 ? 12.758 11.062 0.845 1 95.12 185 ARG B CA 1
ATOM 3403 C C . ARG B 1 185 ? 13.586 11.594 2.008 1 95.12 185 ARG B C 1
ATOM 3405 O O . ARG B 1 185 ? 13.555 12.789 2.305 1 95.12 185 ARG B O 1
ATOM 3412 N N . GLY B 1 186 ? 14.234 10.711 2.766 1 96.31 186 GLY B N 1
ATOM 3413 C CA . GLY B 1 186 ? 15.273 11.227 3.637 1 96.31 186 GLY B CA 1
ATOM 3414 C C . GLY B 1 186 ? 15.07 10.867 5.098 1 96.31 186 GLY B C 1
ATOM 3415 O O . GLY B 1 186 ? 15.914 11.164 5.941 1 96.31 186 GLY B O 1
ATOM 3416 N N . ILE B 1 187 ? 13.961 10.273 5.402 1 97.56 187 ILE B N 1
ATOM 3417 C CA . ILE B 1 187 ? 13.805 9.812 6.777 1 97.56 187 ILE B CA 1
ATOM 3418 C C . ILE B 1 187 ? 14.391 8.406 6.918 1 97.56 187 ILE B C 1
ATOM 3420 O O . ILE B 1 187 ? 13.992 7.488 6.195 1 97.56 187 ILE B O 1
ATOM 3424 N N . ASP B 1 188 ? 15.281 8.281 7.871 1 97.38 188 ASP B N 1
ATOM 3425 C CA . ASP B 1 188 ? 15.945 6.992 8.055 1 97.38 188 ASP B CA 1
ATOM 3426 C C . ASP B 1 188 ? 14.93 5.891 8.352 1 97.38 188 ASP B C 1
ATOM 3428 O O . ASP B 1 188 ? 14.008 6.078 9.148 1 97.38 188 ASP B O 1
ATOM 3432 N N . SER B 1 189 ? 15.133 4.727 7.797 1 96.56 189 SER B N 1
ATOM 3433 C CA . SER B 1 189 ? 14.195 3.611 7.914 1 96.56 189 SER B CA 1
ATOM 3434 C C . SER B 1 189 ? 14.055 3.158 9.359 1 96.56 189 SER B C 1
ATOM 3436 O O . SER B 1 189 ? 13.008 2.654 9.766 1 96.56 189 SER B O 1
ATOM 3438 N N . ASP B 1 190 ? 15.086 3.348 10.164 1 97.38 190 ASP B N 1
ATOM 3439 C CA . ASP B 1 190 ? 15.055 2.898 11.555 1 97.38 190 ASP B CA 1
ATOM 3440 C C . ASP B 1 190 ? 14.188 3.824 12.406 1 97.38 190 ASP B C 1
ATOM 3442 O O . ASP B 1 190 ? 13.852 3.496 13.547 1 97.38 190 ASP B O 1
ATOM 3446 N N . ARG B 1 191 ? 13.75 4.961 11.828 1 98 191 ARG B N 1
ATOM 3447 C CA . ARG B 1 191 ? 12.906 5.918 12.539 1 98 191 ARG B CA 1
ATOM 3448 C C . ARG B 1 191 ? 11.453 5.781 12.117 1 98 191 ARG B C 1
ATOM 3450 O O . ARG B 1 191 ? 10.594 6.547 12.562 1 98 191 ARG B O 1
ATOM 3457 N N . ILE B 1 192 ? 11.203 4.859 11.219 1 98.31 192 ILE B N 1
ATOM 3458 C CA . ILE B 1 192 ? 9.852 4.68 10.711 1 98.31 192 ILE B CA 1
ATOM 3459 C C . ILE B 1 192 ? 9.359 3.268 11.031 1 98.31 192 ILE B C 1
ATOM 3461 O O . ILE B 1 192 ? 10.031 2.283 10.711 1 98.31 192 ILE B O 1
ATOM 3465 N N . GLU B 1 193 ? 8.266 3.201 11.656 1 97.5 193 GLU B N 1
ATOM 3466 C CA . GLU B 1 193 ? 7.551 1.945 11.875 1 97.5 193 GLU B CA 1
ATOM 3467 C C . GLU B 1 193 ? 6.113 2.027 11.375 1 97.5 193 GLU B C 1
ATOM 3469 O O . GLU B 1 193 ? 5.605 3.119 11.109 1 97.5 193 GLU B O 1
ATOM 3474 N N . TRP B 1 194 ? 5.535 0.925 11.18 1 95.75 194 TRP B N 1
ATOM 3475 C CA . TRP B 1 194 ? 4.113 0.883 10.844 1 95.75 194 TRP B CA 1
ATOM 3476 C C . TRP B 1 194 ? 3.398 -0.192 11.656 1 95.75 194 TRP B C 1
ATOM 3478 O O . TRP B 1 194 ? 4.02 -1.158 12.102 1 95.75 194 TRP B O 1
ATOM 3488 N N . GLU B 1 195 ? 2.156 0.056 11.883 1 93.75 195 GLU B N 1
ATOM 3489 C CA . GLU B 1 195 ? 1.307 -0.852 12.648 1 93.75 195 GLU B CA 1
ATOM 3490 C C . GLU B 1 195 ? -0.131 -0.826 12.141 1 93.75 195 GLU B C 1
ATOM 3492 O O . GLU B 1 195 ? -0.666 0.24 11.828 1 93.75 195 GLU B O 1
ATOM 3497 N N . GLN B 1 196 ? -0.632 -1.999 11.883 1 89.25 196 GLN B N 1
ATOM 3498 C CA . GLN B 1 196 ? -2.053 -2.158 11.586 1 89.25 196 GLN B CA 1
ATOM 3499 C C . GLN B 1 196 ? -2.773 -2.885 12.719 1 89.25 196 GLN B C 1
ATOM 3501 O O . GLN B 1 196 ? -2.295 -3.912 13.203 1 89.25 196 GLN B O 1
ATOM 3506 N N . SER B 1 197 ? -3.818 -2.283 13.172 1 80.75 197 SER B N 1
ATOM 3507 C CA . SER B 1 197 ? -4.617 -2.922 14.211 1 80.75 197 SER B CA 1
ATOM 3508 C C . SER B 1 197 ? -5.93 -3.459 13.648 1 80.75 197 SER B C 1
ATOM 3510 O O . SER B 1 197 ? -6.594 -2.781 12.859 1 80.75 197 SER B O 1
ATOM 3512 N N . ILE B 1 198 ? -6.16 -4.656 13.906 1 72.81 198 ILE B N 1
ATOM 3513 C CA . ILE B 1 198 ? -7.395 -5.277 13.445 1 72.81 198 ILE B CA 1
ATOM 3514 C C . ILE B 1 198 ? -8.32 -5.543 14.633 1 72.81 198 ILE B C 1
ATOM 3516 O O . ILE B 1 198 ? -9.367 -6.18 14.484 1 72.81 198 ILE B O 1
ATOM 3520 N N . GLU B 1 199 ? -7.875 -4.965 15.711 1 67.56 199 GLU B N 1
ATOM 3521 C CA . GLU B 1 199 ? -8.602 -5.25 16.938 1 67.56 199 GLU B CA 1
ATOM 3522 C C . GLU B 1 199 ? -9.641 -4.172 17.234 1 67.56 199 GLU B C 1
ATOM 3524 O O . GLU B 1 199 ? -9.32 -2.982 17.266 1 67.56 199 GLU B O 1
ATOM 3529 N N . GLY B 1 200 ? -10.914 -4.559 17.125 1 71.06 200 GLY B N 1
ATOM 3530 C CA . GLY B 1 200 ? -11.969 -3.732 17.703 1 71.06 200 GLY B CA 1
ATOM 3531 C C . GLY B 1 200 ? -12.383 -2.582 16.797 1 71.06 200 GLY B C 1
ATOM 3532 O O . GLY B 1 200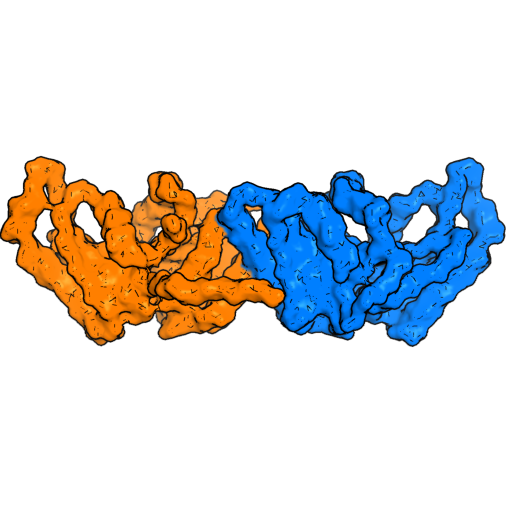 ? -12.156 -2.621 15.586 1 71.06 200 GLY B O 1
ATOM 3533 N N . GLU B 1 201 ? -13.055 -1.577 17.484 1 78.56 201 GLU B N 1
ATOM 3534 C CA . GLU B 1 201 ? -13.539 -0.375 16.812 1 78.56 201 GLU B CA 1
ATOM 3535 C C . GLU B 1 201 ? -12.398 0.608 16.547 1 78.56 201 GLU B C 1
ATOM 3537 O O . GLU B 1 201 ? -11.539 0.817 17.406 1 78.56 201 GLU B O 1
ATOM 3542 N N . ARG B 1 202 ? -12.312 1.147 15.414 1 80.69 202 ARG B N 1
ATOM 3543 C CA . ARG B 1 202 ? -11.25 2.008 14.914 1 80.69 202 ARG B CA 1
ATOM 3544 C C . ARG B 1 202 ? -10.906 3.102 15.922 1 80.69 202 ARG B C 1
ATOM 3546 O O . ARG B 1 202 ? -9.75 3.242 16.328 1 80.69 202 ARG B O 1
ATOM 3553 N N . LEU B 1 203 ? -11.945 3.836 16.438 1 83.38 203 LEU B N 1
ATOM 3554 C CA . LEU B 1 203 ? -11.719 4.973 17.328 1 83.38 203 LEU B CA 1
ATOM 3555 C C . LEU B 1 203 ? -11.117 4.512 18.656 1 83.38 203 LEU B C 1
ATOM 3557 O O . LEU B 1 203 ? -10.227 5.168 19.203 1 83.38 203 LEU B O 1
ATOM 3561 N N . GLU B 1 204 ? -11.578 3.416 19.109 1 85.38 204 GLU B N 1
ATOM 3562 C CA . GLU B 1 204 ? -11.062 2.887 20.375 1 85.38 204 GLU B CA 1
ATOM 3563 C C . GLU B 1 204 ? -9.594 2.498 20.25 1 85.38 204 GLU B C 1
ATOM 3565 O O . GLU B 1 204 ? -8.805 2.723 21.172 1 85.38 204 GLU B O 1
ATOM 3570 N N . MET B 1 205 ? -9.266 1.957 19.125 1 87.94 205 MET B N 1
ATOM 3571 C CA . MET B 1 205 ? -7.879 1.547 18.922 1 87.94 205 MET B CA 1
ATOM 3572 C C . MET B 1 205 ? -6.961 2.76 18.828 1 87.94 205 MET B C 1
ATOM 3574 O O . MET B 1 205 ? -5.863 2.76 19.391 1 87.94 205 MET B O 1
ATOM 3578 N N . ILE B 1 206 ? -7.441 3.748 18.156 1 89 206 ILE B N 1
ATOM 3579 C CA . ILE B 1 206 ? -6.668 4.977 18.031 1 89 206 ILE B CA 1
ATOM 3580 C C . ILE B 1 206 ? -6.445 5.594 19.406 1 89 206 ILE B C 1
ATOM 3582 O O . ILE B 1 206 ? -5.312 5.918 19.781 1 89 206 ILE B O 1
ATOM 3586 N N . LEU B 1 207 ? -7.516 5.672 20.188 1 89.5 207 LEU B N 1
ATOM 3587 C CA . LEU B 1 207 ? -7.449 6.316 21.5 1 89.5 207 LEU B CA 1
ATOM 3588 C C . LEU B 1 207 ? -6.566 5.523 22.453 1 89.5 207 LEU B C 1
ATOM 3590 O O . LEU B 1 207 ? -5.93 6.094 23.344 1 89.5 207 LEU B O 1
ATOM 3594 N N . SER B 1 208 ? -6.52 4.234 22.203 1 89.94 208 SER B N 1
ATOM 3595 C CA . SER B 1 208 ? -5.699 3.389 23.062 1 89.94 208 SER B CA 1
ATOM 3596 C C . SER B 1 208 ? -4.219 3.512 22.703 1 89.94 208 SER B C 1
ATOM 3598 O O . SER B 1 208 ? -3.355 3.326 23.562 1 89.94 208 SER B O 1
ATOM 3600 N N . ARG B 1 209 ? -3.877 3.898 21.484 1 92.38 209 ARG B N 1
ATOM 3601 C CA . ARG B 1 209 ? -2.496 3.904 21.016 1 92.38 209 ARG B CA 1
ATOM 3602 C C . ARG B 1 209 ? -1.872 5.289 21.172 1 92.38 209 ARG B C 1
ATOM 3604 O O . ARG B 1 209 ? -0.676 5.406 21.453 1 92.38 209 ARG B O 1
ATOM 3611 N N . VAL B 1 210 ? -2.633 6.312 21.125 1 93.12 210 VAL B N 1
ATOM 3612 C CA . VAL B 1 210 ? -2.195 7.699 21.031 1 93.12 210 VAL B CA 1
ATOM 3613 C C . VAL B 1 210 ? -1.437 8.086 22.297 1 93.12 210 VAL B C 1
ATOM 3615 O O . VAL B 1 210 ? -0.406 8.766 22.234 1 93.12 210 VAL B O 1
ATOM 3618 N N . PRO B 1 211 ? -1.824 7.574 23.5 1 92.44 211 PRO B N 1
ATOM 3619 C CA . PRO B 1 211 ? -1.144 7.996 24.734 1 92.44 211 PRO B CA 1
ATOM 3620 C C . PRO B 1 211 ? 0.334 7.605 24.75 1 92.44 211 PRO B C 1
ATOM 3622 O O . PRO B 1 211 ? 1.129 8.219 25.469 1 92.44 211 PRO B O 1
ATOM 3625 N N . ASP B 1 212 ? 0.785 6.672 23.938 1 94.06 212 ASP B N 1
ATOM 3626 C CA . ASP B 1 212 ? 2.158 6.18 23.922 1 94.06 212 ASP B CA 1
ATOM 3627 C C . ASP B 1 212 ? 3.062 7.09 23.094 1 94.06 212 ASP B C 1
ATOM 3629 O O . ASP B 1 212 ? 4.273 6.871 23.031 1 94.06 212 ASP B O 1
ATOM 3633 N N . PHE B 1 213 ? 2.475 8.164 22.594 1 96.25 213 PHE B N 1
ATOM 3634 C CA . PHE B 1 213 ? 3.23 9 21.672 1 96.25 213 PHE B CA 1
ATOM 3635 C C . PHE B 1 213 ? 3.199 10.461 22.109 1 96.25 213 PHE B C 1
ATOM 3637 O O . PHE B 1 213 ? 2.416 10.828 22.984 1 96.25 213 PHE B O 1
ATOM 3644 N N . ASP B 1 214 ? 4.035 11.234 21.516 1 96 214 ASP B N 1
ATOM 3645 C CA . ASP B 1 214 ? 4.195 12.625 21.938 1 96 214 ASP B CA 1
ATOM 3646 C C . ASP B 1 214 ? 3.307 13.555 21.125 1 96 214 ASP B C 1
ATOM 3648 O O . ASP B 1 214 ? 2.938 14.633 21.594 1 96 214 ASP B O 1
ATOM 3652 N N . PHE B 1 215 ? 3.047 13.117 19.922 1 95.38 215 PHE B N 1
ATOM 3653 C CA . PHE B 1 215 ? 2.131 13.906 19.109 1 95.38 215 PHE B CA 1
ATOM 3654 C C . PHE B 1 215 ? 1.404 13.023 18.094 1 95.38 215 PHE B C 1
ATOM 3656 O O . PHE B 1 215 ? 1.783 11.867 17.891 1 95.38 215 PHE B O 1
ATOM 3663 N N . VAL B 1 216 ? 0.293 13.594 17.531 1 95.06 216 VAL B N 1
ATOM 3664 C CA . VAL B 1 216 ? -0.548 12.867 16.578 1 95.06 216 VAL B CA 1
ATOM 3665 C C . VAL B 1 216 ? -0.604 13.617 15.25 1 95.06 216 VAL B C 1
ATOM 3667 O O . VAL B 1 216 ? -0.729 14.844 15.234 1 95.06 216 VAL B O 1
ATOM 3670 N N . VAL B 1 217 ? -0.433 12.867 14.164 1 95.06 217 VAL B N 1
ATOM 3671 C CA . VAL B 1 217 ? -0.56 13.422 12.82 1 95.06 217 VAL B CA 1
ATOM 3672 C C . VAL B 1 217 ? -1.855 12.93 12.18 1 95.06 217 VAL B C 1
ATOM 3674 O O . VAL B 1 217 ? -2.125 11.727 12.156 1 95.06 217 VAL B O 1
ATOM 3677 N N . LEU B 1 218 ? -2.582 13.883 11.648 1 90.19 218 LEU B N 1
ATOM 3678 C CA . LEU B 1 218 ? -3.836 13.609 10.953 1 90.19 218 LEU B CA 1
ATOM 3679 C C . LEU B 1 218 ? -3.801 14.164 9.531 1 90.19 218 LEU B C 1
ATOM 3681 O O . LEU B 1 218 ? -3.277 15.258 9.297 1 90.19 218 LEU B O 1
ATOM 3685 N N . GLY B 1 219 ? -4.223 13.32 8.523 1 85.06 219 GLY B N 1
ATOM 3686 C CA . GLY B 1 219 ? -4.496 13.859 7.199 1 85.06 219 GLY B CA 1
ATOM 3687 C C . GLY B 1 219 ? -5.898 14.414 7.059 1 85.06 219 GLY B C 1
ATOM 3688 O O . GLY B 1 219 ? -6.852 13.859 7.613 1 85.06 219 GLY B O 1
ATOM 3689 N N . GLU B 1 220 ? -5.922 15.555 6.336 1 68.56 220 GLU B N 1
ATOM 3690 C CA . GLU B 1 220 ? -7.238 16.141 6.113 1 68.56 220 GLU B CA 1
ATOM 3691 C C . GLU B 1 220 ? -8.055 15.328 5.125 1 68.56 220 GLU B C 1
ATOM 3693 O O . GLU B 1 220 ? -7.512 14.766 4.172 1 68.56 220 GLU B O 1
ATOM 3698 N N . SER B 1 221 ? -9.188 14.633 5.316 1 52.31 221 SER B N 1
ATOM 3699 C CA . SER B 1 221 ? -10.062 14.023 4.32 1 52.31 221 SER B CA 1
ATOM 3700 C C . SER B 1 221 ? -10.781 15.078 3.488 1 52.31 221 SER B C 1
ATOM 3702 O O . SER B 1 221 ? -10.719 16.266 3.805 1 52.31 221 SER B O 1
ATOM 3704 N N . ASP B 1 222 ? -11.641 14.938 2.264 1 48.22 222 ASP B N 1
ATOM 3705 C CA . ASP B 1 222 ? -12.391 15.922 1.488 1 48.22 222 ASP B CA 1
ATOM 3706 C C . ASP B 1 222 ? -12.789 17.109 2.352 1 48.22 222 ASP B C 1
ATOM 3708 O O . ASP B 1 222 ? -12.977 16.984 3.561 1 48.22 222 ASP B O 1
ATOM 3712 N N . PRO B 1 223 ? -12.836 18.312 1.537 1 45.28 223 PRO B N 1
ATOM 3713 C CA . PRO B 1 223 ? -13.016 19.625 2.146 1 45.28 223 PRO B CA 1
ATOM 3714 C C . PRO B 1 223 ? -13.977 19.609 3.33 1 45.28 223 PRO B C 1
ATOM 3716 O O . PRO B 1 223 ? -13.789 20.344 4.297 1 45.28 223 PRO B O 1
ATOM 3719 N N . SER B 1 224 ? -15.273 19.266 2.902 1 39.97 224 SER B N 1
ATOM 3720 C CA . SER B 1 224 ? -16.312 19.422 3.912 1 39.97 224 SER B CA 1
ATOM 3721 C C . SER B 1 224 ? -15.969 18.641 5.18 1 39.97 224 SER B C 1
ATOM 3723 O O . SER B 1 224 ? -16.781 18.562 6.102 1 39.97 224 SER B O 1
ATOM 3725 N N . ILE B 1 225 ? -14.977 17.906 5.102 1 37.41 225 ILE B N 1
ATOM 3726 C CA . ILE B 1 225 ? -14.641 16.906 6.121 1 37.41 225 ILE B CA 1
ATOM 3727 C C . ILE B 1 225 ? -14.125 17.625 7.371 1 37.41 225 ILE B C 1
ATOM 3729 O O . ILE B 1 225 ? -13.914 16.984 8.406 1 37.41 225 ILE B O 1
ATOM 3733 N N . ARG B 1 226 ? -13.648 18.75 7.312 1 38.88 226 ARG B N 1
ATOM 3734 C CA . ARG B 1 226 ? -13.445 19.438 8.594 1 38.88 226 ARG B CA 1
ATOM 3735 C C . ARG B 1 226 ? -14.57 19.109 9.562 1 38.88 226 ARG B C 1
ATOM 3737 O O . ARG B 1 226 ? -14.328 18.844 10.742 1 38.88 226 ARG B O 1
ATOM 3744 N N . ALA B 1 227 ? -15.711 19.484 8.984 1 41.16 227 ALA B N 1
ATOM 3745 C CA . ALA B 1 227 ? -16.891 19.219 9.812 1 41.16 227 ALA B CA 1
ATOM 3746 C C . ALA B 1 227 ? -17.016 17.734 10.125 1 41.16 227 ALA B C 1
ATOM 3748 O O . ALA B 1 227 ? -17.453 17.359 11.219 1 41.16 227 ALA B O 1
ATOM 3749 N N . ARG B 1 228 ? -16.703 16.859 9.047 1 37.84 228 ARG B N 1
ATOM 3750 C CA . ARG B 1 228 ? -17.016 15.445 9.227 1 37.84 228 ARG B CA 1
ATOM 3751 C C . ARG B 1 228 ? -15.836 14.703 9.844 1 37.84 228 ARG B C 1
ATOM 3753 O O . ARG B 1 228 ? -16.031 13.703 10.539 1 37.84 228 ARG B O 1
ATOM 3760 N N . ILE B 1 229 ? -14.625 14.781 9.227 1 39.47 229 ILE B N 1
ATOM 3761 C CA . ILE B 1 229 ? -13.453 14.078 9.734 1 39.47 229 ILE B CA 1
ATOM 3762 C C . ILE B 1 229 ? -13.141 14.555 11.148 1 39.47 229 ILE B C 1
ATOM 3764 O O . ILE B 1 229 ? -12.461 13.867 11.914 1 39.47 229 ILE B O 1
ATOM 3768 N N . PHE B 1 230 ? -13.133 15.922 11.242 1 42.41 230 PHE B N 1
ATOM 3769 C CA . PHE B 1 230 ? -13.266 16.312 12.641 1 42.41 230 PHE B CA 1
ATOM 3770 C C . PHE B 1 230 ? -14.453 15.594 13.289 1 42.41 230 PHE B C 1
ATOM 3772 O O . PHE B 1 230 ? -14.875 15.953 14.383 1 42.41 230 PHE B O 1
ATOM 3779 N N . GLY B 1 231 ? -14.883 14.828 12.391 1 47.22 231 GLY B N 1
ATOM 3780 C CA . GLY B 1 231 ? -15.695 13.766 12.969 1 47.22 231 GLY B CA 1
ATOM 3781 C C . GLY B 1 231 ? -15.141 13.234 14.273 1 47.22 231 GLY B C 1
ATOM 3782 O O . GLY B 1 231 ? -14.117 13.719 14.766 1 47.22 231 GLY B O 1
ATOM 3783 N N . THR B 1 232 ? -15.398 12.055 14.469 1 61.19 232 THR B N 1
ATOM 3784 C CA . THR B 1 232 ? -15.438 11.391 15.766 1 61.19 232 THR B CA 1
ATOM 3785 C C . THR B 1 232 ? -14.023 11.227 16.328 1 61.19 232 THR B C 1
ATOM 3787 O O . THR B 1 232 ? -13.789 11.516 17.5 1 61.19 232 THR B O 1
ATOM 3790 N N . VAL B 1 233 ? -12.898 11.391 15.172 1 74.06 233 VAL B N 1
ATOM 3791 C CA . VAL B 1 233 ? -11.625 11.039 15.781 1 74.06 233 VAL B CA 1
ATOM 3792 C C . VAL B 1 233 ? -10.922 12.289 16.281 1 74.06 233 VAL B C 1
ATOM 3794 O O . VAL B 1 233 ? -10.43 12.328 17.422 1 74.06 233 VAL B O 1
ATOM 3797 N N . GLN B 1 234 ? -10.797 13.414 15.391 1 75.25 234 GLN B N 1
ATOM 3798 C CA . GLN B 1 234 ? -10.141 14.656 15.797 1 75.25 234 GLN B CA 1
ATOM 3799 C C . GLN B 1 234 ? -10.812 15.266 17.016 1 75.25 234 GLN B C 1
ATOM 3801 O O . GLN B 1 234 ? -10.133 15.711 17.953 1 75.25 234 GLN B O 1
ATOM 3806 N N . ALA B 1 235 ? -12.039 15.305 16.891 1 74.31 235 ALA B N 1
ATOM 3807 C CA . ALA B 1 235 ? -12.797 15.844 18.016 1 74.31 235 ALA B CA 1
ATOM 3808 C C . ALA B 1 235 ? -12.562 15.016 19.281 1 74.31 235 ALA B C 1
ATOM 3810 O O . ALA B 1 235 ? -12.367 15.578 20.359 1 74.31 235 ALA B O 1
ATOM 3811 N N . ARG B 1 236 ? -12.594 13.727 19.094 1 81.44 236 ARG B N 1
ATOM 3812 C CA . ARG B 1 236 ? -12.398 12.852 20.234 1 81.44 236 ARG B CA 1
ATOM 3813 C C . ARG B 1 236 ? -10.977 12.969 20.781 1 81.44 236 ARG B C 1
ATOM 3815 O O . ARG B 1 236 ? -10.766 12.922 21.984 1 81.44 236 ARG B O 1
ATOM 3822 N N . LEU B 1 237 ? -10.102 13.109 19.875 1 84.06 237 LEU B N 1
ATOM 3823 C CA . LEU B 1 237 ? -8.727 13.281 20.312 1 84.06 237 LEU B CA 1
ATOM 3824 C C . LEU B 1 237 ? -8.562 14.578 21.094 1 84.06 237 LEU B C 1
ATOM 3826 O O . LEU B 1 237 ? -7.887 14.602 22.125 1 84.06 237 LEU B O 1
ATOM 3830 N N . ALA B 1 238 ? -9.148 15.609 20.562 1 75.62 238 ALA B N 1
ATOM 3831 C CA . ALA B 1 238 ? -9.078 16.906 21.234 1 75.62 238 ALA B CA 1
ATOM 3832 C C . ALA B 1 238 ? -9.688 16.844 22.625 1 75.62 238 ALA B C 1
ATOM 3834 O O . ALA B 1 238 ? -9.203 17.484 23.547 1 75.62 238 ALA B O 1
ATOM 3835 N N . GLU B 1 239 ? -10.688 16 22.688 1 78.31 239 GLU B N 1
ATOM 3836 C CA . GLU B 1 239 ? -11.398 15.859 23.953 1 78.31 239 GLU B CA 1
ATOM 3837 C C . GLU B 1 239 ? -10.641 14.938 24.906 1 78.31 239 GLU B C 1
ATOM 3839 O O . GLU B 1 239 ? -10.633 15.156 26.109 1 78.31 239 GLU B O 1
ATOM 3844 N N . GLU B 1 240 ? -10.016 14 24.297 1 81.75 240 GLU B N 1
ATOM 3845 C CA . GLU B 1 240 ? -9.539 12.906 25.141 1 81.75 240 GLU B CA 1
ATOM 3846 C C . GLU B 1 240 ? -8.031 13.008 25.375 1 81.75 240 GLU B C 1
ATOM 3848 O O . GLU B 1 240 ? -7.484 12.336 26.234 1 81.75 240 GLU B O 1
ATOM 3853 N N . THR B 1 241 ? -7.469 13.844 24.547 1 81 241 THR B N 1
ATOM 3854 C CA . THR B 1 241 ? -6.023 13.906 24.734 1 81 241 THR B CA 1
ATOM 3855 C C . THR B 1 241 ? -5.539 15.352 24.734 1 81 241 THR B C 1
ATOM 3857 O O . THR B 1 241 ? -6.227 16.234 24.219 1 81 241 THR B O 1
ATOM 3860 N N . GLU B 1 242 ? -4.367 15.57 25.406 1 86.88 242 GLU B N 1
ATOM 3861 C CA . GLU B 1 242 ? -3.697 16.875 25.438 1 86.88 242 GLU B CA 1
ATOM 3862 C C . GLU B 1 242 ? -2.443 16.859 24.562 1 86.88 242 GLU B C 1
ATOM 3864 O O . GLU B 1 242 ? -1.508 17.625 24.797 1 86.88 242 GLU B O 1
ATOM 3869 N N . LYS B 1 243 ? -2.516 15.969 23.625 1 91.38 243 LYS B N 1
ATOM 3870 C CA . LYS B 1 243 ? -1.341 15.812 22.766 1 91.38 243 LYS B CA 1
ATOM 3871 C C . LYS B 1 243 ? -1.303 16.891 21.688 1 91.38 243 LYS B C 1
ATOM 3873 O O . LYS B 1 243 ? -2.35 17.328 21.203 1 91.38 243 LYS B O 1
ATOM 3878 N N . THR B 1 244 ? -0.129 17.266 21.344 1 94.44 244 THR B N 1
ATOM 3879 C CA . THR B 1 244 ? 0.061 18.109 20.172 1 94.44 244 THR B CA 1
ATOM 3880 C C . THR B 1 244 ? -0.428 17.391 18.906 1 94.44 244 THR B C 1
ATOM 3882 O O . THR B 1 244 ? -0.197 16.203 18.734 1 94.44 244 THR B O 1
ATOM 3885 N N . GLN B 1 245 ? -1.174 18.188 18.047 1 92.75 245 GLN B N 1
ATOM 3886 C CA . GLN B 1 245 ? -1.718 17.594 16.828 1 92.75 245 GLN B CA 1
ATOM 3887 C C . GLN B 1 245 ? -1.171 18.297 15.586 1 92.75 245 GLN B C 1
ATOM 3889 O O . GLN B 1 245 ? -1.15 19.531 15.523 1 92.75 245 GLN B O 1
ATOM 3894 N N . LEU B 1 246 ? -0.667 17.531 14.711 1 94.06 246 LEU B N 1
ATOM 3895 C CA . LEU B 1 246 ? -0.292 18 13.383 1 94.06 246 LEU B CA 1
ATOM 3896 C C . LEU B 1 246 ? -1.326 17.578 12.344 1 94.06 246 LEU B C 1
ATOM 3898 O O . LEU B 1 246 ? -1.537 16.391 12.125 1 94.06 246 LEU B O 1
ATOM 3902 N N . THR B 1 247 ? -1.964 18.531 11.742 1 91 247 THR B N 1
ATOM 3903 C CA . THR B 1 247 ? -2.92 18.25 10.68 1 91 247 THR B CA 1
ATOM 3904 C C . THR B 1 247 ? -2.326 18.594 9.312 1 91 247 THR B C 1
ATOM 3906 O O . THR B 1 247 ? -1.896 19.734 9.086 1 91 247 THR B O 1
ATOM 3909 N N . ILE B 1 248 ? -2.291 17.641 8.469 1 91.81 248 ILE B N 1
ATOM 3910 C CA . ILE B 1 248 ? -1.832 17.844 7.098 1 91.81 248 ILE B CA 1
ATOM 3911 C C . ILE B 1 248 ? -3.02 18.188 6.199 1 91.81 248 ILE B C 1
ATOM 3913 O O . ILE B 1 248 ? -3.98 17.422 6.113 1 91.81 248 ILE B O 1
ATOM 3917 N N . ARG B 1 249 ? -2.875 19.219 5.574 1 86.81 249 ARG B N 1
ATOM 3918 C CA . ARG B 1 249 ? -3.986 19.734 4.77 1 86.81 249 ARG B CA 1
ATOM 3919 C C . ARG B 1 249 ? -3.92 19.188 3.346 1 86.81 249 ARG B C 1
ATOM 3921 O O . ARG B 1 249 ? -2.832 18.953 2.812 1 86.81 249 ARG B O 1
ATOM 3928 N N . THR B 1 250 ? -5.129 18.797 2.814 1 75.56 250 THR B N 1
ATOM 3929 C CA . THR B 1 250 ? -5.188 18.328 1.439 1 75.56 250 THR B CA 1
ATOM 3930 C C . THR B 1 250 ? -5.016 19.484 0.456 1 75.56 250 THR B C 1
ATOM 3932 O O . THR B 1 250 ? -5.219 20.641 0.813 1 75.56 250 THR B O 1
ATOM 3935 N N . SER B 1 251 ? -4.336 19.109 -0.688 1 56.03 251 SER B N 1
ATOM 3936 C CA . SER B 1 251 ? -4.145 20.141 -1.712 1 56.03 251 SER B CA 1
ATOM 3937 C C . SER B 1 251 ? -5.48 20.703 -2.182 1 56.03 251 SER B C 1
ATOM 3939 O O . SER B 1 251 ? -6.469 19.969 -2.283 1 56.03 251 SER B O 1
ATOM 3941 N N . ILE B 1 252 ? -5.773 21.938 -1.789 1 45.34 252 ILE B N 1
ATOM 3942 C CA . ILE B 1 252 ? -6.965 22.594 -2.311 1 45.34 252 ILE B CA 1
ATOM 3943 C C . ILE B 1 252 ? -7 22.469 -3.832 1 45.34 252 ILE B C 1
ATOM 3945 O O . ILE B 1 252 ? -5.953 22.453 -4.484 1 45.34 252 ILE B O 1
#

Sequence (504 aa):
MPKPLSANTTPESLDRVLLPVEVSGPVSLQETVIEMVRSSKVVLLGYWSIPDQSSADQHRDQFGKEAEKRLQAVGDRLSSHGIEFQKEVVFTKNRGGLIDDAANKYDCQSVVLPGTEEPSSRPTRGIVLVKPNADLDRIVTTLSALFADSDVELLLFHAAKNKNKHLYDSTEYMLRGLAGQLTERGIDSDRIEWEQSIEGERLEMI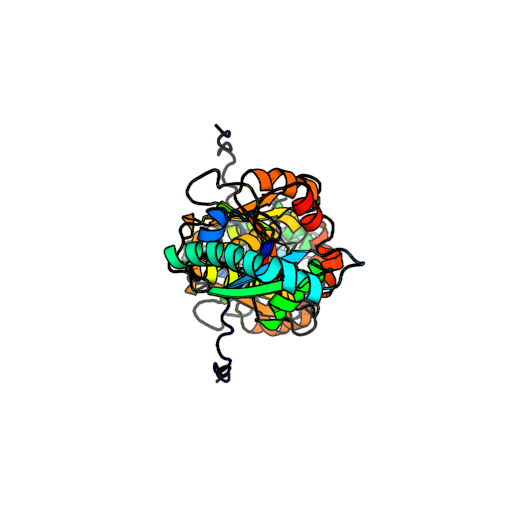LSRVPDFDFVVLGESDPSIRARIFGTVQARLAEETEKTQLTIRTSIMPKPLSANTTPESLDRVLLPVEVSGPVSLQETVIEMVRSSKVVLLGYWSIPDQSSADQHRDQFGKEAEKRLQAVGDRLSSHGIEFQKEVVFTKNRGGLIDDAANKYDCQSVVLPGTEEPSSRPTRGIVLVKPNADLDRIVTTLSALFADSDVELLLFHAAKNKNKHLYDSTEYMLRGLAGQLTERGIDSDRIEWEQSIEGERLEMILSRVPDFDFVVLGESDPSIRARIFGTVQARLAEETEKTQLTIRTSI

Organism: NCBI:txid1604004

Nearest PDB structures (foldseek):
  3fh0-assembly1_B  TM=6.818E-01  e=1.592E-04  Klebsiella pneumoniae subsp. pneumoniae MGH 78578
  2gm3-assembly1_A  TM=6.895E-01  e=3.320E-04  Arabidopsis thaliana
  6vwa-assembly1_A-2  TM=4.852E-01  e=8.112E-05  Caenorhabditis elegans
  4wny-assembly1_A-2  TM=6.106E-01  e=1.234E-02  Burkholderia pseudomallei 1710b
  5vld-assembly1_B  TM=3.109E-01  e=1.202E-03  Medicago truncatula

Foldseek 3Di:
DPDDPPPPPPPLLLAEEEEEFEQLDATDFAPLNLQQNLLHEYEYEYEYADDPVDDQVVCCVVCVVSSVVRSVVVVVVSVVSVHHYDYDYGYDNDDVVVRVVVCVVVVHQKYKYAFDDYAPDPPAEEEEEDDPQFPLVLVLVNCLSRPLPGLYAYEDEYEDAADDVVVVVVVVVVQVVSLVSSCVSRHPSVRYHYDYHNDDDRQVVCLVCRVVGQEYEEEDHPDVCVVVVCPPRVVVCVVRHRHIYMYGYDDD/DPDDPDPPPPPLLLAEEEEEFEQLDATDFAPLNLQQNLLHEYEYEYEYADDPVDDQVVCCVVCVVSSVVRSVVVVVVSVVSVHHYDYDYGYDNDDVVVRVVVCVVVVHQKYKYAFDDYAPDPPAEEEEEDDPQFPLVLVLVNCLSRPLPGLYAYEDEYEDEDDDVVVVVVVVVVQVVSLVSSCVSRHPSVRYHYDYHHDDDRQVVCLVCRVVGQEYEEEDHPDVCVVPVVPPRVVVCVVRHRHIYMYGYDDD